Protein AF-A0A850KFG4-F1 (afdb_monomer)

Structure (mmCIF, N/CA/C/O backbone):
data_AF-A0A850KFG4-F1
#
_entry.id   AF-A0A850KFG4-F1
#
loop_
_atom_site.group_PDB
_atom_site.id
_atom_site.type_symbol
_atom_site.label_atom_id
_atom_site.label_alt_id
_atom_site.label_comp_id
_atom_site.label_asym_id
_atom_site.label_entity_id
_atom_site.label_seq_id
_atom_site.pdbx_PDB_ins_code
_atom_site.Cartn_x
_atom_site.Cartn_y
_atom_site.Cartn_z
_atom_site.occupancy
_atom_site.B_iso_or_equiv
_atom_site.auth_seq_id
_atom_site.auth_comp_id
_atom_site.auth_asym_id
_atom_site.auth_atom_id
_atom_site.pdbx_PDB_model_num
ATOM 1 N N . MET A 1 1 ? -53.589 -8.150 66.299 1.00 68.12 1 MET A N 1
ATOM 2 C CA . MET A 1 1 ? -52.251 -8.617 65.867 1.00 68.12 1 MET A CA 1
ATOM 3 C C . MET A 1 1 ? -51.236 -7.913 66.739 1.00 68.12 1 MET A C 1
ATOM 5 O O . MET A 1 1 ? -51.384 -6.707 66.916 1.00 68.12 1 MET A O 1
ATOM 9 N N . LYS A 1 2 ? -50.276 -8.667 67.276 1.00 78.44 2 LYS A N 1
ATOM 10 C CA . LYS A 1 2 ? -49.261 -8.158 68.192 1.00 78.44 2 LYS A CA 1
ATOM 11 C C . LYS A 1 2 ? -48.436 -7.025 67.571 1.00 78.44 2 LYS A C 1
ATOM 13 O O . LYS A 1 2 ? -48.171 -7.067 66.366 1.00 78.44 2 LYS A O 1
ATOM 18 N N . ILE A 1 3 ? -48.037 -6.027 68.359 1.00 76.56 3 ILE A N 1
ATOM 19 C CA . ILE A 1 3 ? -47.213 -4.889 67.915 1.00 76.56 3 ILE A CA 1
ATOM 20 C C . ILE A 1 3 ? -45.926 -5.390 67.245 1.00 76.56 3 ILE A C 1
ATOM 22 O O . ILE A 1 3 ? -45.590 -4.954 66.143 1.00 76.56 3 ILE A O 1
ATOM 26 N N . SER A 1 4 ? -45.262 -6.377 67.851 1.00 74.38 4 SER A N 1
ATOM 27 C CA . SER A 1 4 ? -44.040 -6.982 67.306 1.00 74.38 4 SER A CA 1
ATOM 28 C C . SER A 1 4 ? -44.263 -7.626 65.934 1.00 74.38 4 SER A C 1
ATOM 30 O O . SER A 1 4 ? -43.455 -7.442 65.026 1.00 74.38 4 SER A O 1
ATOM 32 N N . SER A 1 5 ? -45.392 -8.314 65.739 1.00 76.94 5 SER A N 1
ATOM 33 C CA . SER A 1 5 ? -45.747 -8.926 64.454 1.00 76.94 5 SER A CA 1
ATOM 34 C C . SER A 1 5 ? -46.023 -7.884 63.370 1.00 76.94 5 SER A C 1
ATOM 36 O O . SER A 1 5 ? -45.633 -8.094 62.224 1.00 76.94 5 SER A O 1
ATOM 38 N N . LYS A 1 6 ? -46.654 -6.752 63.716 1.00 79.31 6 LYS A N 1
ATOM 39 C CA . LYS A 1 6 ? -46.905 -5.645 62.775 1.00 79.31 6 LYS A CA 1
ATOM 40 C C . LYS A 1 6 ? -45.597 -5.000 62.301 1.00 79.31 6 LYS A C 1
ATOM 42 O O . LYS A 1 6 ? -45.435 -4.775 61.104 1.00 79.31 6 LYS A O 1
ATOM 47 N N . ILE A 1 7 ? -44.659 -4.748 63.219 1.00 79.62 7 ILE A N 1
ATOM 48 C CA . ILE A 1 7 ? -43.340 -4.176 62.898 1.00 79.62 7 ILE A CA 1
ATOM 49 C C . ILE A 1 7 ? -42.533 -5.150 62.032 1.00 79.62 7 ILE A C 1
ATOM 51 O O . ILE A 1 7 ? -41.999 -4.753 60.998 1.00 79.62 7 ILE A O 1
ATOM 55 N N . PHE A 1 8 ? -42.497 -6.432 62.410 1.00 80.31 8 PHE A N 1
ATOM 56 C CA . PHE A 1 8 ? -41.762 -7.456 61.670 1.00 80.31 8 PHE A CA 1
ATOM 57 C C . PHE A 1 8 ? -42.290 -7.638 60.240 1.00 80.31 8 PHE A C 1
ATOM 59 O O . PHE A 1 8 ? -41.502 -7.640 59.300 1.00 80.31 8 PHE A O 1
ATOM 66 N N . LEU A 1 9 ? -43.614 -7.730 60.052 1.00 79.62 9 LEU A N 1
ATOM 67 C CA . LEU A 1 9 ? -44.231 -7.834 58.721 1.00 79.62 9 LEU A CA 1
ATOM 68 C C . LEU A 1 9 ? -43.937 -6.611 57.843 1.00 79.62 9 LEU A C 1
ATOM 70 O O . LEU A 1 9 ? -43.683 -6.766 56.651 1.00 79.62 9 LEU A O 1
ATOM 74 N N . GLY A 1 10 ? -43.931 -5.413 58.430 1.00 78.38 10 GLY A N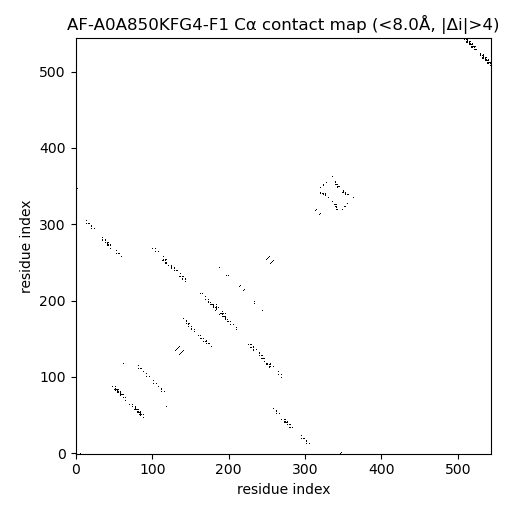 1
ATOM 75 C CA . GLY A 1 10 ? -43.550 -4.184 57.737 1.00 78.38 10 GLY A CA 1
ATOM 76 C C . GLY A 1 10 ? -42.118 -4.205 57.232 1.00 78.38 10 GLY A C 1
ATOM 77 O O . GLY A 1 10 ? -41.863 -3.984 56.048 1.00 78.38 10 GLY A O 1
ATOM 78 N N . PHE A 1 11 ? -41.185 -4.518 58.131 1.00 80.81 11 PHE A N 1
ATOM 79 C CA . PHE A 1 11 ? -39.765 -4.575 57.801 1.00 80.81 11 PHE A CA 1
ATOM 80 C C . PHE A 1 11 ? -39.472 -5.675 56.774 1.00 80.81 11 PHE A C 1
ATOM 82 O O . PHE A 1 11 ? -38.752 -5.441 55.806 1.00 80.81 11 PHE A O 1
ATOM 89 N N . LEU A 1 12 ? -40.096 -6.847 56.928 1.00 83.75 12 LEU A N 1
ATOM 90 C CA . LEU A 1 12 ? -39.984 -7.955 55.982 1.00 83.75 12 LEU A CA 1
ATOM 91 C C . LEU A 1 12 ? -40.505 -7.569 54.589 1.00 83.75 12 LEU A C 1
ATOM 93 O O . LEU A 1 12 ? -39.863 -7.889 53.590 1.00 83.75 12 LEU A O 1
ATOM 97 N N . GLY A 1 13 ? -41.631 -6.852 54.514 1.00 80.44 13 GLY A N 1
ATOM 98 C CA . GLY A 1 13 ? -42.192 -6.362 53.253 1.00 80.44 13 GLY A CA 1
ATOM 99 C C . GLY A 1 13 ? -41.263 -5.384 52.530 1.00 80.44 13 GLY A C 1
ATOM 100 O O . GLY A 1 13 ? -41.034 -5.529 51.331 1.00 80.44 13 GLY A O 1
ATOM 101 N N . VAL A 1 14 ? -40.670 -4.433 53.259 1.00 81.12 14 VAL A N 1
ATOM 102 C CA . VAL A 1 14 ? -39.695 -3.482 52.695 1.00 81.12 14 VAL A CA 1
ATOM 103 C C . VAL A 1 14 ? -38.437 -4.203 52.207 1.00 81.12 14 VAL A C 1
ATOM 105 O O . VAL A 1 14 ? -37.979 -3.944 51.097 1.00 81.12 14 VAL A O 1
ATOM 108 N N . VAL A 1 15 ? -37.900 -5.144 52.989 1.00 84.50 15 VAL A N 1
ATOM 109 C CA . VAL A 1 15 ? -36.711 -5.922 52.602 1.00 84.50 15 VAL A CA 1
ATOM 110 C C . VAL A 1 15 ? -36.980 -6.780 51.363 1.00 84.50 15 VAL A C 1
ATOM 112 O O . VAL A 1 15 ? -36.147 -6.808 50.461 1.00 84.50 15 VAL A O 1
ATOM 115 N N . LEU A 1 16 ? -38.144 -7.433 51.271 1.00 84.56 16 LEU A N 1
ATOM 116 C CA . LEU A 1 16 ? -38.538 -8.196 50.080 1.00 84.56 16 LEU A CA 1
ATOM 117 C C . LEU A 1 16 ? -38.631 -7.307 48.837 1.00 84.56 16 LEU A C 1
ATOM 119 O O . LEU A 1 16 ? -38.143 -7.681 47.773 1.00 84.56 16 LEU A O 1
ATOM 123 N N . LEU A 1 17 ? -39.215 -6.117 48.969 1.00 82.19 17 LEU A N 1
ATOM 124 C CA . LEU A 1 17 ? -39.320 -5.159 47.871 1.00 82.19 17 LEU A CA 1
ATOM 125 C C . LEU A 1 17 ? -37.946 -4.643 47.417 1.00 82.19 17 LEU A C 1
ATOM 127 O O . LEU A 1 17 ? -37.676 -4.588 46.217 1.00 82.19 17 LEU A O 1
ATOM 131 N N . LEU A 1 18 ? -37.053 -4.334 48.360 1.00 83.56 18 LEU A N 1
ATOM 132 C CA . LEU A 1 18 ? -35.669 -3.961 48.055 1.00 83.56 18 LEU A CA 1
ATOM 133 C C . LEU A 1 18 ? -34.904 -5.108 47.384 1.00 83.56 18 LEU A C 1
ATOM 135 O O . LEU A 1 18 ? -34.154 -4.868 46.439 1.00 83.56 18 LEU A O 1
ATOM 139 N N . ALA A 1 19 ? -35.127 -6.353 47.812 1.00 87.19 19 ALA A N 1
ATOM 140 C CA . ALA A 1 19 ? -34.531 -7.526 47.181 1.00 87.19 19 ALA A CA 1
ATOM 141 C C . ALA A 1 19 ? -34.992 -7.687 45.723 1.00 87.19 19 ALA A C 1
ATOM 143 O O . ALA A 1 19 ? -34.168 -7.966 44.855 1.00 87.19 19 ALA A O 1
ATOM 144 N N . VAL A 1 20 ? -36.274 -7.448 45.421 1.00 85.12 20 VAL A N 1
ATOM 145 C CA . VAL A 1 20 ? -36.791 -7.470 44.040 1.00 85.12 20 VAL A CA 1
ATOM 146 C C . VAL A 1 20 ? -36.112 -6.404 43.175 1.00 85.12 20 VAL A C 1
ATOM 148 O O . VAL A 1 20 ? -35.655 -6.716 42.075 1.00 85.12 20 VAL A O 1
ATOM 151 N N . VAL A 1 21 ? -35.984 -5.170 43.676 1.00 84.69 21 VAL A N 1
ATOM 152 C CA . VAL A 1 21 ? -35.277 -4.089 42.963 1.00 84.69 21 VAL A CA 1
ATOM 153 C C . VAL A 1 21 ? -33.816 -4.465 42.711 1.00 84.69 21 VAL A C 1
ATOM 155 O O . VAL A 1 21 ? -33.329 -4.303 41.592 1.00 84.69 21 VAL A O 1
ATOM 158 N N . ALA A 1 22 ? -33.130 -5.021 43.713 1.00 86.31 22 ALA A N 1
ATOM 159 C CA . ALA A 1 22 ? -31.741 -5.455 43.586 1.00 86.31 22 ALA A CA 1
ATOM 160 C C . ALA A 1 22 ? -31.571 -6.566 42.535 1.00 86.31 22 ALA A C 1
ATOM 162 O O . ALA A 1 22 ? -30.654 -6.503 41.717 1.00 86.31 22 ALA A O 1
ATOM 163 N N . VAL A 1 23 ? -32.472 -7.555 42.511 1.00 87.94 23 VAL A N 1
ATOM 164 C CA . VAL A 1 23 ? -32.455 -8.645 41.523 1.00 87.94 23 VAL A CA 1
ATOM 165 C C . VAL A 1 23 ? -32.657 -8.104 40.105 1.00 87.94 23 VAL A C 1
ATOM 167 O O . VAL A 1 23 ? -31.893 -8.452 39.206 1.00 87.94 23 VAL A O 1
ATOM 170 N N . ILE A 1 24 ? -33.632 -7.217 39.896 1.00 84.06 24 ILE A N 1
ATOM 171 C CA . ILE A 1 24 ? -33.887 -6.603 38.582 1.00 84.06 24 ILE A CA 1
ATOM 172 C C . ILE A 1 24 ? -32.696 -5.749 38.139 1.00 84.06 24 ILE A C 1
ATOM 174 O O . ILE A 1 24 ? -32.262 -5.850 36.990 1.00 84.06 24 ILE A O 1
ATOM 178 N N . GLY A 1 25 ? -32.125 -4.963 39.056 1.00 83.06 25 GLY A N 1
ATOM 179 C CA . GLY A 1 25 ? -30.906 -4.198 38.804 1.00 83.06 25 GLY A CA 1
ATOM 180 C C . GLY A 1 25 ? -29.743 -5.094 38.373 1.00 83.06 25 GLY A C 1
ATOM 181 O O . GLY A 1 25 ? -29.079 -4.802 37.381 1.00 83.06 25 GLY A O 1
ATOM 182 N N . ALA A 1 26 ? -29.545 -6.230 39.047 1.00 86.69 26 ALA A N 1
ATOM 183 C CA . ALA A 1 26 ? -28.503 -7.193 38.700 1.00 86.69 26 ALA A CA 1
ATOM 184 C C . ALA A 1 26 ? -28.710 -7.819 37.307 1.00 86.69 26 ALA A C 1
ATOM 186 O O . ALA A 1 26 ? -27.755 -7.921 36.534 1.00 86.69 26 ALA A O 1
ATOM 187 N N . PHE A 1 27 ? -29.941 -8.206 36.952 1.00 84.88 27 PHE A N 1
ATOM 188 C CA . PHE A 1 27 ? -30.248 -8.728 35.614 1.00 84.88 27 PHE A CA 1
ATOM 189 C C . PHE A 1 27 ? -30.038 -7.678 34.517 1.00 84.88 27 PHE A C 1
ATOM 191 O O . PHE A 1 27 ? -29.439 -7.997 33.488 1.00 84.88 27 PHE A O 1
ATOM 198 N N . SER A 1 28 ? -30.467 -6.435 34.754 1.00 82.50 28 SER A N 1
ATOM 199 C CA . SER A 1 28 ? -30.264 -5.306 33.837 1.00 82.50 28 SER A CA 1
ATOM 200 C C . SER A 1 28 ? -28.774 -5.045 33.582 1.00 82.50 28 SER A C 1
ATOM 202 O O . SER A 1 28 ? -28.327 -5.044 32.433 1.00 82.50 28 SER A O 1
ATOM 204 N N . LEU A 1 29 ? -27.970 -4.941 34.648 1.00 84.75 29 LEU A N 1
ATOM 205 C CA . LEU A 1 29 ? -26.521 -4.734 34.546 1.00 84.75 29 LEU A CA 1
ATOM 206 C C . LEU A 1 29 ? -25.816 -5.889 33.823 1.00 84.75 29 LEU A C 1
ATOM 208 O O . LEU A 1 29 ? -24.904 -5.660 33.030 1.00 84.75 29 LEU A O 1
ATOM 212 N N . ASN A 1 30 ? -26.247 -7.131 34.053 1.00 85.62 30 ASN A N 1
ATOM 213 C CA . ASN A 1 30 ? -25.684 -8.291 33.365 1.00 85.62 30 ASN A CA 1
ATOM 214 C C . ASN A 1 30 ? -26.029 -8.294 31.862 1.00 85.62 30 ASN A C 1
ATOM 216 O O . ASN A 1 30 ? -25.175 -8.608 31.032 1.00 85.62 30 ASN A O 1
ATOM 220 N N . GLY A 1 31 ? -27.258 -7.910 31.497 1.00 82.25 31 GLY A N 1
ATOM 221 C CA . GLY A 1 31 ? -27.675 -7.733 30.103 1.00 82.25 31 GLY A CA 1
ATOM 222 C C . GLY A 1 31 ? -26.851 -6.662 29.387 1.00 82.25 31 GLY A C 1
ATOM 223 O O . GLY A 1 31 ? -26.243 -6.943 28.352 1.00 82.25 31 GLY A O 1
ATOM 224 N N . ALA A 1 32 ? -26.730 -5.480 30.000 1.00 83.50 32 ALA A N 1
ATOM 225 C CA . ALA A 1 32 ? -25.893 -4.392 29.496 1.00 83.50 32 ALA A CA 1
ATOM 226 C C . ALA A 1 32 ? -24.421 -4.818 29.353 1.00 83.50 32 ALA A C 1
ATOM 228 O O . ALA A 1 32 ? -23.783 -4.531 28.341 1.00 83.50 32 ALA A O 1
ATOM 229 N N . GLY A 1 33 ? -23.892 -5.585 30.314 1.00 84.69 33 GLY A N 1
ATOM 230 C CA . GLY A 1 33 ? -22.531 -6.119 30.262 1.00 84.69 33 GLY A CA 1
ATOM 231 C C . GLY A 1 33 ? -22.283 -7.069 29.083 1.00 84.69 33 GLY A C 1
ATOM 232 O O . GLY A 1 33 ? -21.218 -7.017 28.465 1.00 84.69 33 GLY A O 1
ATOM 233 N N . LYS A 1 34 ? -23.257 -7.919 28.724 1.00 87.50 34 LYS A N 1
ATOM 234 C CA . LYS A 1 34 ? -23.162 -8.788 27.535 1.00 87.50 34 LYS A CA 1
ATOM 235 C C . LYS A 1 34 ? -23.211 -7.985 26.235 1.00 87.50 34 LYS A C 1
ATOM 237 O O . LYS A 1 34 ? -22.386 -8.234 25.355 1.00 87.50 34 LYS A O 1
ATOM 242 N N . GLY A 1 35 ? -24.133 -7.023 26.138 1.00 86.75 35 GLY A N 1
ATOM 243 C CA . GLY A 1 35 ? -24.234 -6.113 24.993 1.00 86.75 35 GLY A CA 1
ATOM 244 C C . GLY A 1 35 ? -22.931 -5.345 24.774 1.00 86.75 35 GLY A C 1
ATOM 245 O O . GLY A 1 35 ? -22.370 -5.371 23.682 1.00 86.75 35 GLY A O 1
ATOM 246 N N . PHE A 1 36 ? -22.363 -4.788 25.847 1.00 87.69 36 PHE A N 1
ATOM 247 C CA . PHE A 1 36 ? -21.100 -4.054 25.793 1.00 87.69 36 PHE A CA 1
ATOM 248 C C . PHE A 1 36 ? -19.919 -4.919 25.326 1.00 87.69 36 PHE A C 1
ATOM 250 O O . PHE A 1 36 ? -19.153 -4.491 24.467 1.00 87.69 36 PHE A O 1
ATOM 257 N N . LYS A 1 37 ? -19.784 -6.161 25.817 1.00 88.81 37 LYS A N 1
ATOM 258 C CA . LYS A 1 37 ? -18.723 -7.079 25.352 1.00 88.81 37 LYS A CA 1
ATOM 259 C C . LYS A 1 37 ? -18.828 -7.386 23.859 1.00 88.81 37 LYS A C 1
ATOM 261 O O . LYS A 1 37 ? -17.814 -7.432 23.164 1.00 88.81 37 LYS A O 1
ATOM 266 N N . ARG A 1 38 ? -20.047 -7.600 23.357 1.00 88.94 38 ARG A N 1
ATOM 267 C CA . ARG A 1 38 ? -20.273 -7.877 21.934 1.00 88.94 38 ARG A CA 1
ATOM 268 C C . ARG A 1 38 ? -20.026 -6.630 21.082 1.00 88.94 38 ARG A C 1
ATOM 270 O O . ARG A 1 38 ? -19.381 -6.738 20.046 1.00 88.94 38 ARG A O 1
ATOM 277 N N . TYR A 1 39 ? -20.418 -5.453 21.568 1.00 89.94 39 TYR A N 1
ATOM 278 C CA . TYR A 1 39 ? -20.113 -4.171 20.933 1.00 89.94 39 TYR A CA 1
ATOM 279 C C . TYR A 1 39 ? -18.601 -3.930 20.846 1.00 89.94 39 TYR A C 1
ATOM 281 O O . TYR A 1 39 ? -18.086 -3.597 19.784 1.00 89.94 39 TYR A O 1
ATOM 289 N N . GLN A 1 40 ? -17.869 -4.175 21.937 1.00 89.69 40 GLN A N 1
ATOM 290 C CA . GLN A 1 40 ? -16.410 -4.070 21.966 1.00 89.69 40 GLN A CA 1
ATOM 291 C C . GLN A 1 40 ? -15.752 -5.023 20.956 1.00 89.69 40 GLN A C 1
ATOM 293 O O . GLN A 1 40 ? -14.826 -4.624 20.257 1.00 89.69 40 GLN A O 1
ATOM 298 N N . SER A 1 41 ? -16.244 -6.262 20.840 1.00 90.69 41 SER A N 1
ATOM 299 C CA . SER A 1 41 ? -15.754 -7.218 19.838 1.00 90.69 41 SER A CA 1
ATOM 300 C C . SER A 1 41 ? -15.976 -6.724 18.404 1.00 90.69 41 SER A C 1
ATOM 302 O O . SER A 1 41 ? -15.063 -6.819 17.587 1.00 90.69 41 SER A O 1
ATOM 304 N N . LEU A 1 42 ? -17.144 -6.153 18.099 1.00 91.75 42 LEU A N 1
ATOM 305 C CA . LEU A 1 42 ? -17.433 -5.581 16.779 1.00 91.75 42 LEU A CA 1
ATOM 306 C C . LEU A 1 42 ? -16.565 -4.353 16.482 1.00 91.75 42 LEU A C 1
ATOM 308 O O . LEU A 1 42 ? -16.038 -4.236 15.382 1.00 91.75 42 LEU A O 1
ATOM 312 N N . ALA A 1 43 ? -16.326 -3.492 17.473 1.00 91.06 43 ALA A N 1
ATOM 313 C CA . ALA A 1 43 ? -15.426 -2.350 17.324 1.00 91.06 43 ALA A CA 1
ATOM 314 C C . ALA A 1 43 ? -13.985 -2.787 17.000 1.00 91.06 43 ALA A C 1
ATOM 316 O O . ALA A 1 43 ? -13.340 -2.187 16.141 1.00 91.06 43 ALA A O 1
ATOM 317 N N . VAL A 1 44 ? -13.492 -3.863 17.629 1.00 91.25 44 VAL A N 1
ATOM 318 C CA . VAL A 1 44 ? -12.187 -4.461 17.291 1.00 91.25 44 VAL A CA 1
ATOM 319 C C . VAL A 1 44 ? -12.164 -4.953 15.841 1.00 91.25 44 VAL A C 1
ATOM 321 O O . VAL A 1 44 ? -11.188 -4.697 15.142 1.00 91.25 44 VAL A O 1
ATOM 324 N N . GLN A 1 45 ? -13.236 -5.598 15.364 1.00 92.94 45 GLN A N 1
ATOM 325 C CA . GLN A 1 45 ? -13.338 -6.052 13.969 1.00 92.94 45 GLN A CA 1
ATOM 326 C C . GLN A 1 45 ? -13.308 -4.874 12.982 1.00 92.94 45 GLN A C 1
ATOM 328 O O . GLN A 1 45 ? -12.553 -4.903 12.013 1.00 92.94 45 GLN A O 1
ATOM 333 N N . THR A 1 46 ? -14.078 -3.814 13.247 1.00 93.62 46 THR A N 1
ATOM 334 C CA . THR A 1 46 ? -14.125 -2.600 12.414 1.00 93.62 46 THR A CA 1
ATOM 335 C C . THR A 1 46 ? -12.774 -1.876 12.378 1.00 93.62 46 THR A C 1
ATOM 337 O O . THR A 1 46 ? -12.336 -1.428 11.315 1.00 93.62 46 THR A O 1
ATOM 340 N N . ASN A 1 47 ? -12.086 -1.786 13.520 1.00 93.00 47 ASN A N 1
ATOM 341 C CA . ASN A 1 47 ? -10.758 -1.178 13.604 1.00 93.00 47 ASN A CA 1
ATOM 342 C C . ASN A 1 47 ? -9.702 -2.007 12.867 1.00 93.00 47 ASN A C 1
ATOM 344 O O . ASN A 1 47 ? -8.921 -1.432 12.116 1.00 93.00 47 ASN A O 1
ATOM 348 N N . ALA A 1 48 ? -9.713 -3.335 13.020 1.00 94.38 48 ALA A N 1
ATOM 349 C CA . ALA A 1 48 ? -8.810 -4.224 12.289 1.00 94.38 48 ALA A CA 1
ATOM 350 C C . ALA A 1 48 ? -9.022 -4.114 10.772 1.00 94.38 48 ALA A C 1
ATOM 352 O O . ALA A 1 48 ? -8.068 -3.933 10.028 1.00 94.38 48 ALA A O 1
ATOM 353 N N . ALA A 1 49 ? -10.276 -4.117 10.305 1.00 95.62 49 ALA A N 1
ATOM 354 C CA . ALA A 1 49 ? -10.568 -3.904 8.889 1.00 95.62 49 ALA A CA 1
ATOM 355 C C . ALA A 1 49 ? -10.061 -2.534 8.391 1.00 95.62 49 ALA A C 1
ATOM 357 O O . ALA A 1 49 ? -9.563 -2.420 7.275 1.00 95.62 49 ALA A O 1
ATOM 358 N N . SER A 1 50 ? -10.144 -1.493 9.223 1.00 95.69 50 SER A N 1
ATOM 359 C CA . SER A 1 50 ? -9.654 -0.155 8.864 1.00 95.69 50 SER A CA 1
ATOM 360 C C . SER A 1 50 ? -8.121 -0.085 8.811 1.00 95.69 50 SER A C 1
ATOM 362 O O . SER A 1 50 ? -7.580 0.533 7.896 1.00 95.69 50 SER A O 1
ATOM 364 N N . GLY A 1 51 ? -7.423 -0.751 9.738 1.00 96.56 51 GLY A N 1
ATOM 365 C CA . GLY A 1 51 ? -5.962 -0.897 9.717 1.00 96.56 51 GLY A CA 1
ATOM 366 C C . GLY A 1 51 ? -5.482 -1.663 8.484 1.00 96.56 51 GLY A C 1
ATOM 367 O O . GLY A 1 51 ? -4.634 -1.170 7.738 1.00 96.56 51 GLY A O 1
ATOM 368 N N . MET A 1 52 ? -6.130 -2.791 8.178 1.00 97.94 52 MET A N 1
ATOM 369 C CA . MET A 1 52 ? -5.877 -3.580 6.973 1.00 97.94 52 MET A CA 1
ATOM 370 C C . MET A 1 52 ? -6.057 -2.740 5.705 1.00 97.94 52 MET A C 1
ATOM 372 O O . MET A 1 52 ? -5.216 -2.797 4.809 1.00 97.94 52 MET A O 1
ATOM 376 N N . GLN A 1 53 ? -7.122 -1.933 5.631 1.00 97.50 53 GLN A N 1
ATOM 377 C CA . GLN A 1 53 ? -7.369 -1.038 4.500 1.00 97.50 53 GLN A CA 1
ATOM 378 C C . GLN A 1 53 ? -6.266 0.017 4.359 1.00 97.50 53 GLN A C 1
ATOM 380 O O . GLN A 1 53 ? -5.743 0.199 3.263 1.00 97.50 53 GLN A O 1
ATOM 385 N N . ALA A 1 54 ? -5.889 0.692 5.449 1.00 97.69 54 ALA A N 1
ATOM 386 C CA . ALA A 1 54 ? -4.853 1.724 5.432 1.00 97.69 54 ALA A CA 1
ATOM 387 C C . ALA A 1 54 ? -3.487 1.159 5.012 1.00 97.69 54 ALA A C 1
ATOM 389 O O . ALA A 1 54 ? -2.813 1.731 4.153 1.00 97.69 54 ALA A O 1
ATOM 390 N N . ASN A 1 55 ? -3.109 0.007 5.568 1.00 98.25 55 ASN A N 1
ATOM 391 C CA . ASN A 1 55 ? -1.884 -0.696 5.211 1.00 98.25 55 ASN A CA 1
ATOM 392 C C . ASN A 1 55 ? -1.903 -1.146 3.741 1.00 98.25 55 ASN A C 1
ATOM 394 O O . ASN A 1 55 ? -0.931 -0.917 3.024 1.00 98.25 55 ASN A O 1
ATOM 398 N N . MET A 1 56 ? -3.014 -1.707 3.255 1.00 97.75 56 MET A N 1
ATOM 399 C CA . MET A 1 56 ? -3.122 -2.150 1.862 1.00 97.75 56 MET A CA 1
ATOM 400 C C . MET A 1 56 ? -3.073 -0.982 0.865 1.00 97.75 56 MET A C 1
ATOM 402 O O . MET A 1 56 ? -2.358 -1.066 -0.128 1.00 97.75 56 MET A O 1
ATOM 406 N N . VAL A 1 57 ? -3.777 0.123 1.133 1.00 97.81 57 VAL A N 1
ATOM 407 C CA . VAL A 1 57 ? -3.725 1.325 0.279 1.00 97.81 57 VAL A CA 1
ATOM 408 C C . VAL A 1 57 ? -2.317 1.914 0.264 1.00 97.81 57 VAL A C 1
ATOM 410 O O . VAL A 1 57 ? -1.796 2.229 -0.801 1.00 97.81 57 VAL A O 1
ATOM 413 N N . THR A 1 58 ? -1.670 2.014 1.427 1.00 97.50 58 THR A N 1
ATOM 414 C CA . THR A 1 58 ? -0.285 2.501 1.510 1.00 97.50 58 THR A CA 1
ATOM 415 C C . THR A 1 58 ? 0.653 1.589 0.723 1.00 97.50 58 THR A C 1
ATOM 417 O O . THR A 1 58 ? 1.463 2.076 -0.055 1.00 97.50 58 THR A O 1
ATOM 420 N N . SER A 1 59 ? 0.508 0.266 0.862 1.00 98.25 59 SER A N 1
ATOM 421 C CA . SER A 1 59 ? 1.268 -0.705 0.072 1.00 98.25 59 SER A CA 1
ATOM 422 C C . SER A 1 59 ? 1.096 -0.459 -1.428 1.00 98.25 59 SER A C 1
ATOM 424 O O . SER A 1 59 ? 2.092 -0.339 -2.129 1.00 98.25 59 SER A O 1
ATOM 426 N N . GLN A 1 60 ? -0.139 -0.291 -1.912 1.00 97.12 60 GLN A N 1
ATOM 427 C CA . GLN A 1 60 ? -0.416 -0.009 -3.325 1.00 97.12 60 GLN A CA 1
ATOM 428 C C . GLN A 1 60 ? 0.241 1.279 -3.822 1.00 97.12 60 GLN A C 1
ATOM 430 O O . GLN A 1 60 ? 0.780 1.281 -4.921 1.00 97.12 60 GLN A O 1
ATOM 435 N N . VAL A 1 61 ? 0.257 2.344 -3.017 1.00 97.19 61 VAL A N 1
ATOM 436 C CA . VAL A 1 61 ? 0.951 3.591 -3.381 1.00 97.19 61 VAL A CA 1
ATOM 437 C C . VAL A 1 61 ? 2.443 3.347 -3.607 1.00 97.19 61 VAL A C 1
ATOM 439 O O . VAL A 1 61 ? 2.978 3.790 -4.616 1.00 97.19 61 VAL A O 1
ATOM 442 N N . TYR A 1 62 ? 3.104 2.607 -2.715 1.00 97.94 62 TYR A N 1
ATOM 443 C CA . TYR A 1 62 ? 4.532 2.304 -2.854 1.00 97.94 62 TYR A CA 1
ATOM 444 C C . TYR A 1 62 ? 4.827 1.269 -3.952 1.00 97.94 62 TYR A C 1
ATOM 446 O O . TYR A 1 62 ? 5.885 1.328 -4.575 1.00 97.94 62 TYR A O 1
ATOM 454 N N . VAL A 1 63 ? 3.896 0.348 -4.232 1.00 97.81 63 VAL A N 1
ATOM 455 C CA . VAL A 1 63 ? 3.970 -0.525 -5.415 1.00 97.81 63 VAL A CA 1
ATOM 456 C C . VAL A 1 63 ? 3.969 0.326 -6.684 1.00 97.81 63 VAL A C 1
ATOM 458 O O . VAL A 1 63 ? 4.861 0.169 -7.511 1.00 97.81 63 VAL A O 1
ATOM 461 N N . GLU A 1 64 ? 3.013 1.245 -6.825 1.00 96.12 64 GLU A N 1
ATOM 462 C CA . GLU A 1 64 ? 2.929 2.144 -7.984 1.00 96.12 64 GLU A CA 1
ATOM 463 C C . GLU A 1 64 ? 4.148 3.070 -8.081 1.00 96.12 64 GLU A C 1
ATOM 465 O O . GLU A 1 64 ? 4.705 3.245 -9.162 1.00 96.12 64 GLU A O 1
ATOM 470 N N . GLU A 1 65 ? 4.627 3.614 -6.958 1.00 95.81 65 GLU A N 1
ATOM 471 C CA . GLU A 1 65 ? 5.851 4.417 -6.931 1.00 95.81 65 GLU A CA 1
ATOM 472 C C . GLU A 1 65 ? 7.046 3.625 -7.473 1.00 95.81 65 GLU A C 1
ATOM 474 O O . GLU A 1 65 ? 7.770 4.132 -8.330 1.00 95.81 65 GLU A O 1
ATOM 479 N N . PHE A 1 66 ? 7.235 2.377 -7.032 1.00 97.38 66 PHE A N 1
ATOM 480 C CA . PHE A 1 66 ? 8.293 1.512 -7.551 1.00 97.38 66 PHE A CA 1
ATOM 481 C C . PHE A 1 66 ? 8.114 1.225 -9.048 1.00 97.38 66 PHE A C 1
ATOM 483 O O . PHE A 1 66 ? 9.076 1.332 -9.804 1.00 97.38 66 PHE A O 1
ATOM 490 N N . LEU A 1 67 ? 6.897 0.896 -9.492 1.00 93.62 67 LEU A N 1
ATOM 491 C CA . LEU A 1 67 ? 6.624 0.584 -10.898 1.00 93.62 67 LEU A CA 1
ATOM 492 C C . LEU A 1 67 ? 6.874 1.775 -11.831 1.00 93.62 67 LEU A C 1
ATOM 494 O O . LEU A 1 67 ? 7.316 1.579 -12.960 1.00 93.62 67 LEU A O 1
ATOM 498 N N . VAL A 1 68 ? 6.612 2.999 -11.368 1.00 91.31 68 VAL A N 1
ATOM 499 C CA . VAL A 1 68 ? 6.781 4.220 -12.168 1.00 91.31 68 VAL A CA 1
ATOM 500 C C . VAL A 1 68 ? 8.206 4.770 -12.093 1.00 91.31 68 VAL A C 1
ATOM 502 O O . VAL A 1 68 ? 8.745 5.216 -13.103 1.00 91.31 68 VAL A O 1
ATOM 505 N N . SER A 1 69 ? 8.816 4.786 -10.906 1.00 90.44 69 SER A N 1
ATOM 506 C CA . SER A 1 69 ? 10.104 5.459 -10.672 1.00 90.44 69 SER A CA 1
ATOM 507 C C . SER A 1 69 ? 11.310 4.520 -10.620 1.00 90.44 69 SER A C 1
ATOM 509 O O . SER A 1 69 ? 12.443 4.986 -10.725 1.00 90.44 69 SER A O 1
ATOM 511 N N . GLY A 1 70 ? 11.092 3.217 -10.421 1.00 89.00 70 GLY A N 1
ATOM 512 C CA . GLY A 1 70 ? 12.151 2.254 -10.122 1.00 89.00 70 GLY A CA 1
ATOM 513 C C . GLY A 1 70 ? 12.786 2.436 -8.736 1.00 89.00 70 GLY A C 1
ATOM 514 O O . GLY A 1 70 ? 13.851 1.875 -8.489 1.00 89.00 70 GLY A O 1
ATOM 515 N N . ASN A 1 71 ? 12.184 3.225 -7.831 1.00 92.06 71 ASN A N 1
ATOM 516 C CA . ASN A 1 71 ? 12.733 3.473 -6.497 1.00 92.06 71 ASN A CA 1
ATOM 517 C C . ASN A 1 71 ? 12.754 2.194 -5.644 1.00 92.06 71 ASN A C 1
ATOM 519 O O . ASN A 1 71 ? 11.723 1.752 -5.136 1.00 92.06 71 ASN A O 1
ATOM 523 N N . GLU A 1 72 ? 13.941 1.617 -5.453 1.00 93.19 72 GLU A N 1
ATOM 524 C CA . GLU A 1 72 ? 14.115 0.370 -4.701 1.00 93.19 72 GLU A CA 1
ATOM 525 C C . GLU A 1 72 ? 13.678 0.490 -3.229 1.00 93.19 72 GLU A C 1
ATOM 527 O O . GLU A 1 72 ? 13.197 -0.485 -2.657 1.00 93.19 72 GLU A O 1
ATOM 532 N N . GLU A 1 73 ? 13.765 1.681 -2.620 1.00 92.69 73 GLU A N 1
ATOM 533 C CA . GLU A 1 73 ? 13.346 1.908 -1.225 1.00 92.69 73 GLU A CA 1
ATOM 534 C C . GLU A 1 73 ? 11.828 1.710 -1.034 1.00 92.69 73 GLU A C 1
ATOM 536 O O . GLU A 1 73 ? 11.359 1.277 0.026 1.00 92.69 73 GLU A O 1
ATOM 541 N N . SER A 1 74 ? 11.043 1.954 -2.088 1.00 96.06 74 SER A N 1
ATOM 542 C CA . SER A 1 74 ? 9.595 1.746 -2.082 1.00 96.06 74 SER A CA 1
ATOM 543 C C . SER A 1 74 ? 9.222 0.260 -1.996 1.00 96.06 74 SER A C 1
ATOM 545 O O . SER A 1 74 ? 8.150 -0.059 -1.478 1.00 96.06 74 SER A O 1
ATOM 547 N N . ILE A 1 75 ? 10.100 -0.665 -2.417 1.00 97.81 75 ILE A N 1
ATOM 548 C CA . ILE A 1 75 ? 9.849 -2.117 -2.357 1.00 97.81 75 ILE A CA 1
ATOM 549 C C . ILE A 1 75 ? 9.660 -2.565 -0.905 1.00 97.81 75 ILE A C 1
ATOM 551 O O . ILE A 1 75 ? 8.648 -3.187 -0.573 1.00 97.81 75 ILE A O 1
ATOM 555 N N . ASP A 1 76 ? 10.611 -2.226 -0.032 1.00 96.69 76 ASP A N 1
ATOM 556 C CA . ASP A 1 76 ? 10.594 -2.645 1.372 1.00 96.69 76 ASP A CA 1
ATOM 557 C C . ASP A 1 76 ? 9.365 -2.089 2.096 1.00 96.69 76 ASP A C 1
ATOM 559 O O . ASP A 1 76 ? 8.694 -2.806 2.844 1.00 96.69 76 ASP A O 1
ATOM 563 N N . THR A 1 77 ? 9.014 -0.831 1.817 1.00 97.31 77 THR A N 1
ATOM 564 C CA . THR A 1 77 ? 7.837 -0.190 2.412 1.00 97.31 77 THR A CA 1
ATOM 565 C C . THR A 1 77 ? 6.539 -0.828 1.920 1.00 97.31 77 THR A C 1
ATOM 567 O O . THR A 1 77 ? 5.664 -1.144 2.732 1.00 97.31 77 THR A O 1
ATOM 570 N N . ALA A 1 78 ? 6.406 -1.073 0.612 1.00 98.06 78 ALA A N 1
ATOM 571 C CA . ALA A 1 78 ? 5.243 -1.748 0.044 1.00 98.06 78 ALA A CA 1
ATOM 572 C C . ALA A 1 78 ? 5.041 -3.139 0.659 1.00 98.06 78 ALA A C 1
ATOM 574 O O . ALA A 1 78 ? 3.922 -3.480 1.065 1.00 98.06 78 ALA A O 1
ATOM 575 N N . LEU A 1 79 ? 6.123 -3.914 0.779 1.00 98.44 79 LEU A N 1
ATOM 576 C CA . LEU A 1 79 ? 6.104 -5.254 1.356 1.00 98.44 79 LEU A CA 1
ATOM 577 C C . LEU A 1 79 ? 5.747 -5.230 2.838 1.00 98.44 79 LEU A C 1
ATOM 579 O O . LEU A 1 79 ? 4.790 -5.903 3.224 1.00 98.44 79 LEU A O 1
ATOM 583 N N . ALA A 1 80 ? 6.425 -4.408 3.642 1.00 98.31 80 ALA A N 1
ATOM 584 C CA . ALA A 1 80 ? 6.152 -4.287 5.071 1.00 98.31 80 ALA A CA 1
ATOM 585 C C . ALA A 1 80 ? 4.676 -3.957 5.340 1.00 98.31 80 ALA A C 1
ATOM 587 O O . ALA A 1 80 ? 4.025 -4.616 6.147 1.00 98.31 80 ALA A O 1
ATOM 588 N N . ARG A 1 81 ? 4.104 -3.003 4.593 1.00 98.44 81 ARG A N 1
ATOM 589 C CA . ARG A 1 81 ? 2.690 -2.625 4.735 1.00 98.44 81 ARG A CA 1
ATOM 590 C C . ARG A 1 81 ? 1.735 -3.752 4.352 1.00 98.44 81 ARG A C 1
ATOM 592 O O . ARG A 1 81 ? 0.769 -4.005 5.067 1.00 98.44 81 ARG A O 1
ATOM 599 N N . SER A 1 82 ? 1.995 -4.462 3.258 1.00 98.31 82 SER A N 1
ATOM 600 C CA . SER A 1 82 ? 1.167 -5.617 2.884 1.00 98.31 82 SER A CA 1
ATOM 601 C C . SER A 1 82 ? 1.276 -6.783 3.880 1.00 98.31 82 SER A C 1
ATOM 603 O O . SER A 1 82 ? 0.280 -7.459 4.144 1.00 98.31 82 SER A O 1
ATOM 605 N N . GLU A 1 83 ? 2.450 -6.992 4.484 1.00 98.56 83 GLU A N 1
ATOM 606 C CA . GLU A 1 83 ? 2.671 -7.996 5.529 1.00 98.56 83 GLU A CA 1
ATOM 607 C C . GLU A 1 83 ? 1.977 -7.609 6.849 1.00 98.56 83 GLU A C 1
ATOM 609 O O . GLU A 1 83 ? 1.369 -8.470 7.491 1.00 98.56 83 GLU A O 1
ATOM 614 N N . ASP A 1 84 ? 1.959 -6.324 7.214 1.00 98.56 84 ASP A N 1
ATOM 615 C CA . ASP A 1 84 ? 1.182 -5.813 8.351 1.00 98.56 84 ASP A CA 1
ATOM 616 C C . ASP A 1 84 ? -0.328 -6.018 8.142 1.00 98.56 84 ASP A C 1
ATOM 618 O O . ASP A 1 84 ? -1.012 -6.532 9.032 1.00 98.56 84 ASP A O 1
ATOM 622 N N . ALA A 1 85 ? -0.849 -5.716 6.944 1.00 98.44 85 ALA A N 1
ATOM 623 C CA . ALA A 1 85 ? -2.246 -5.998 6.596 1.00 98.44 85 ALA A CA 1
ATOM 624 C C . ALA A 1 85 ? -2.571 -7.499 6.696 1.00 98.44 85 ALA A C 1
ATOM 626 O O . ALA A 1 85 ? -3.630 -7.883 7.199 1.00 98.44 85 ALA A O 1
ATOM 627 N N . LEU A 1 86 ? -1.654 -8.364 6.253 1.00 98.56 86 LEU A N 1
ATOM 628 C CA . LEU A 1 86 ? -1.794 -9.814 6.372 1.00 98.56 86 LEU A CA 1
ATOM 629 C C . LEU A 1 86 ? -1.833 -10.267 7.836 1.00 98.56 86 LEU A C 1
ATOM 631 O O . LEU A 1 86 ? -2.710 -11.046 8.214 1.00 98.56 86 LEU A O 1
ATOM 635 N N . LYS A 1 87 ? -0.926 -9.761 8.671 1.00 98.06 87 LYS A N 1
ATOM 636 C CA . LYS A 1 87 ? -0.872 -10.085 10.100 1.00 98.06 87 LYS A CA 1
ATOM 637 C C . LYS A 1 87 ? -2.139 -9.643 10.832 1.00 98.06 87 LYS A C 1
ATOM 639 O O . LYS A 1 87 ? -2.652 -10.379 11.678 1.00 98.06 87 LYS A O 1
ATOM 644 N N . GLU A 1 88 ? -2.665 -8.465 10.506 1.00 97.56 88 GLU A N 1
ATOM 645 C CA . GLU A 1 88 ? -3.942 -7.991 11.042 1.00 97.56 88 GLU A CA 1
ATOM 646 C C . GLU A 1 88 ? -5.107 -8.891 10.613 1.00 97.56 88 GLU A C 1
ATOM 648 O O . GLU A 1 88 ? -5.924 -9.262 11.458 1.00 97.56 88 GLU A O 1
ATOM 653 N N . ALA A 1 89 ? -5.149 -9.321 9.349 1.00 97.62 89 ALA A N 1
ATOM 654 C CA . ALA A 1 89 ? -6.173 -10.243 8.859 1.00 97.62 89 ALA A CA 1
ATOM 655 C C . ALA A 1 89 ? -6.106 -11.617 9.555 1.00 97.62 89 ALA A C 1
ATOM 657 O O . ALA A 1 89 ? -7.139 -12.177 9.929 1.00 97.62 89 ALA A O 1
ATOM 658 N N . GLU A 1 90 ? -4.903 -12.152 9.783 1.00 97.25 90 GLU A N 1
ATOM 659 C CA . GLU A 1 90 ? -4.695 -13.408 10.516 1.00 97.25 90 GLU A CA 1
ATOM 660 C C . GLU A 1 90 ? -5.106 -13.289 11.993 1.00 97.25 90 GLU A C 1
ATOM 662 O O . GLU A 1 90 ? -5.763 -14.186 12.527 1.00 97.25 90 GLU A O 1
ATOM 667 N N . SER A 1 91 ? -4.793 -12.162 12.640 1.00 95.69 91 SER A N 1
ATOM 668 C CA . SER A 1 91 ? -5.245 -11.855 14.004 1.00 95.69 91 SER A CA 1
ATOM 669 C C . SER A 1 91 ? -6.773 -11.753 14.085 1.00 95.69 91 SER A C 1
ATOM 671 O O . SER A 1 91 ? -7.401 -12.354 14.962 1.00 95.69 91 SER A O 1
ATOM 673 N N . LEU A 1 92 ? -7.388 -11.056 13.123 1.00 94.75 92 LEU A N 1
ATOM 674 C CA . LEU A 1 92 ? -8.837 -10.904 13.019 1.00 94.75 92 LEU A CA 1
ATOM 675 C C . LEU A 1 92 ? -9.531 -12.263 12.873 1.00 94.75 92 LEU A C 1
ATOM 677 O O . LEU A 1 92 ? -10.522 -12.527 13.554 1.00 94.75 92 LEU A O 1
ATOM 681 N N . LEU A 1 93 ? -8.983 -13.164 12.054 1.00 94.69 93 LEU A N 1
ATOM 682 C CA . LEU A 1 93 ? -9.530 -14.508 11.868 1.00 94.69 93 LEU A CA 1
ATOM 683 C C . LEU A 1 93 ? -9.653 -15.289 13.189 1.00 94.69 93 LEU A C 1
ATOM 685 O O . LEU A 1 93 ? -10.601 -16.056 13.350 1.00 94.69 93 LEU A O 1
ATOM 689 N N . GLY A 1 94 ? -8.739 -15.073 14.140 1.00 89.75 94 GLY A N 1
ATOM 690 C CA . GLY A 1 94 ? -8.749 -15.728 15.452 1.00 89.75 94 GLY A CA 1
ATOM 691 C C . GLY A 1 94 ? -9.863 -15.266 16.399 1.00 89.75 94 GLY A C 1
ATOM 692 O O . GLY A 1 94 ? -10.156 -15.962 17.371 1.00 89.75 94 GLY A O 1
ATOM 693 N N . VAL A 1 95 ? -10.495 -14.119 16.129 1.00 88.06 95 VAL A N 1
ATOM 694 C CA . VAL A 1 95 ? -11.551 -13.535 16.980 1.00 88.06 95 VAL A CA 1
ATOM 695 C C . VAL A 1 95 ? -12.932 -13.512 16.317 1.00 88.06 95 VAL A C 1
ATOM 697 O O . VAL A 1 95 ? -13.925 -13.176 16.967 1.00 88.06 95 VAL A O 1
ATOM 700 N N . LEU A 1 96 ? -13.020 -13.875 15.035 1.00 90.94 96 LEU A N 1
ATOM 701 C CA . LEU A 1 96 ? -14.281 -13.966 14.304 1.00 90.94 96 LEU A CA 1
ATOM 702 C C . LEU A 1 96 ? -15.060 -15.232 14.683 1.00 90.94 96 LEU A C 1
ATOM 704 O O . LEU A 1 96 ? -14.504 -16.318 14.817 1.00 90.94 96 LEU A O 1
ATOM 708 N N . SER A 1 97 ? -16.380 -15.094 14.807 1.00 85.75 97 SER A N 1
ATOM 709 C CA . SER A 1 97 ? -17.301 -16.205 15.103 1.00 85.75 97 SER A CA 1
ATOM 710 C C . SER A 1 97 ? -18.311 -16.483 13.987 1.00 85.75 97 SER A C 1
ATOM 712 O O . SER A 1 97 ? -18.893 -17.564 13.940 1.00 85.75 97 SER A O 1
ATOM 714 N N . GLU A 1 98 ? -18.512 -15.538 13.069 1.00 87.88 98 GLU A N 1
ATOM 715 C CA . GLU A 1 98 ? -19.508 -15.643 12.004 1.00 87.88 98 GLU A CA 1
ATOM 716 C C . GLU A 1 98 ? -18.919 -16.283 10.742 1.00 87.88 98 GLU A C 1
ATOM 718 O O . GLU A 1 98 ? -17.880 -15.849 10.241 1.00 87.88 98 GLU A O 1
ATOM 723 N N . ALA A 1 99 ? -19.595 -17.307 10.210 1.00 90.31 99 ALA A N 1
ATOM 724 C CA . ALA A 1 99 ? -19.090 -18.121 9.103 1.00 90.31 99 ALA A CA 1
ATOM 725 C C . ALA A 1 99 ? -18.813 -17.312 7.824 1.00 90.31 99 ALA A C 1
ATOM 727 O O . ALA A 1 99 ? -17.824 -17.574 7.139 1.00 90.31 99 ALA A O 1
ATOM 728 N N . GLU A 1 100 ? -19.656 -16.321 7.520 1.00 90.00 100 GLU A N 1
ATOM 729 C CA . GLU A 1 100 ? -19.487 -15.447 6.357 1.00 90.00 100 GLU A CA 1
ATOM 730 C C . GLU A 1 100 ? -18.216 -14.595 6.478 1.00 90.00 100 GLU A C 1
ATOM 732 O O . GLU A 1 100 ? -17.348 -14.674 5.608 1.00 90.00 100 GLU A O 1
ATOM 737 N N . LYS A 1 101 ? -18.037 -13.876 7.596 1.00 91.75 101 LYS A N 1
ATOM 738 C CA . LYS A 1 101 ? -16.817 -13.092 7.857 1.00 91.75 101 LYS A CA 1
ATOM 739 C C . LYS A 1 101 ? -15.567 -13.967 7.873 1.00 91.75 101 LYS A C 1
ATOM 741 O O . LYS A 1 101 ? -14.573 -13.604 7.260 1.00 91.75 101 LYS A O 1
ATOM 746 N N . ILE A 1 102 ? -15.622 -15.147 8.497 1.00 95.62 102 ILE A N 1
ATOM 747 C CA . ILE A 1 102 ? -14.505 -16.108 8.504 1.00 95.62 102 ILE A CA 1
ATOM 748 C C . ILE A 1 102 ? -14.100 -16.490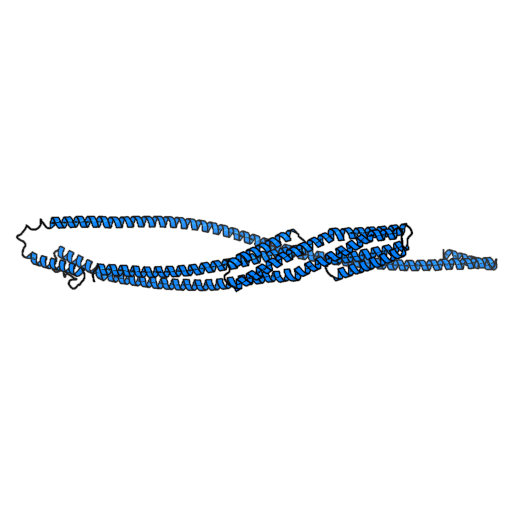 7.077 1.00 95.62 102 ILE A C 1
ATOM 750 O O . ILE A 1 102 ? -12.906 -16.566 6.781 1.00 95.62 102 ILE A O 1
ATOM 754 N N . LYS A 1 103 ? -15.072 -16.747 6.194 1.00 95.81 103 LYS A N 1
ATOM 755 C CA . LYS A 1 103 ? -14.799 -17.078 4.793 1.00 95.81 103 LYS A CA 1
ATOM 756 C C . LYS A 1 103 ? -14.140 -15.900 4.074 1.00 95.81 103 LYS A C 1
ATOM 758 O O . LYS A 1 103 ? -13.074 -16.091 3.499 1.00 95.81 103 LYS A O 1
ATOM 763 N N . ILE A 1 104 ? -14.726 -14.703 4.164 1.00 96.06 104 ILE A N 1
ATOM 764 C CA . ILE A 1 104 ? -14.189 -13.501 3.508 1.00 96.06 104 ILE A CA 1
ATOM 765 C C . ILE A 1 104 ? -12.764 -13.228 3.997 1.00 96.06 104 ILE A C 1
ATOM 767 O O . ILE A 1 104 ? -11.862 -13.103 3.181 1.00 96.06 104 ILE A O 1
ATOM 771 N N . THR A 1 105 ? -12.516 -13.244 5.311 1.00 97.31 105 THR A N 1
ATOM 772 C CA . THR A 1 105 ? -11.176 -13.019 5.874 1.00 97.31 105 THR A CA 1
ATOM 773 C C . THR A 1 105 ? -10.163 -14.074 5.422 1.00 97.31 105 THR A C 1
ATOM 775 O O . THR A 1 105 ? -9.023 -13.725 5.124 1.00 97.31 105 THR A O 1
ATOM 778 N N . LYS A 1 106 ? -10.548 -15.354 5.310 1.00 98.00 106 LYS A N 1
ATOM 779 C CA . LYS A 1 106 ? -9.667 -16.395 4.746 1.00 98.00 106 LYS A CA 1
ATOM 780 C C . LYS A 1 106 ? -9.323 -16.121 3.286 1.00 98.00 106 LYS A C 1
ATOM 782 O O . LYS A 1 106 ? -8.154 -16.224 2.918 1.00 98.00 106 LYS A O 1
ATOM 787 N N . ASP A 1 107 ? -10.315 -15.749 2.483 1.00 97.44 107 ASP A N 1
ATOM 788 C CA . ASP A 1 107 ? -10.106 -15.399 1.080 1.00 97.44 107 ASP A CA 1
ATOM 789 C C . ASP A 1 107 ? -9.196 -14.160 0.969 1.00 97.44 107 ASP A C 1
ATOM 791 O O . ASP A 1 107 ? -8.261 -14.157 0.169 1.00 97.44 107 ASP A O 1
ATOM 795 N N . THR A 1 108 ? -9.383 -13.146 1.823 1.00 98.12 108 THR A N 1
ATOM 796 C CA . THR A 1 108 ? -8.506 -11.966 1.919 1.00 98.12 108 THR A CA 1
ATOM 797 C C . THR A 1 108 ? -7.069 -12.347 2.277 1.00 98.12 108 THR A C 1
ATOM 799 O O . THR A 1 108 ? -6.147 -11.865 1.630 1.00 98.12 108 THR A O 1
ATOM 802 N N . ILE A 1 109 ? -6.855 -13.239 3.250 1.00 98.50 109 ILE A N 1
ATOM 803 C CA . ILE A 1 109 ? -5.518 -13.722 3.644 1.00 98.50 109 ILE A CA 1
ATOM 804 C C . ILE A 1 109 ? -4.810 -14.413 2.473 1.00 98.50 109 ILE A C 1
ATOM 806 O O . ILE A 1 109 ? -3.633 -14.154 2.223 1.00 98.50 109 ILE A O 1
ATOM 810 N N . VAL A 1 110 ? -5.511 -15.289 1.745 1.00 98.44 110 VAL A N 1
ATOM 811 C CA . VAL A 1 110 ? -4.952 -15.965 0.562 1.00 98.44 110 VAL A CA 1
ATOM 812 C C . VAL A 1 110 ? -4.595 -14.943 -0.517 1.00 98.44 110 VAL A C 1
ATOM 814 O O . VAL A 1 110 ? -3.500 -14.991 -1.075 1.00 98.44 110 VAL A O 1
ATOM 817 N N . ASN A 1 111 ? -5.484 -13.984 -0.768 1.00 98.19 111 ASN A N 1
ATOM 818 C CA . ASN A 1 111 ? -5.263 -12.931 -1.753 1.00 98.19 111 ASN A CA 1
ATOM 819 C C . ASN A 1 111 ? -4.089 -12.018 -1.374 1.00 98.19 111 ASN A C 1
ATOM 821 O O . ASN A 1 111 ? -3.271 -11.725 -2.238 1.00 98.19 111 ASN A O 1
ATOM 825 N N . LEU A 1 112 ? -3.950 -11.638 -0.100 1.00 98.50 112 LEU A N 1
ATOM 826 C CA . LEU A 1 112 ? -2.803 -10.876 0.405 1.00 98.50 112 LEU A CA 1
ATOM 827 C C . LEU A 1 112 ? -1.492 -11.638 0.190 1.00 98.50 112 LEU A C 1
ATOM 829 O O . LEU A 1 112 ? -0.540 -11.069 -0.332 1.00 98.50 112 LEU A O 1
ATOM 833 N N . LYS A 1 113 ? -1.446 -12.940 0.503 1.00 98.56 113 LYS A N 1
ATOM 834 C CA . LYS A 1 113 ? -0.255 -13.778 0.259 1.00 98.56 113 LYS A CA 1
ATOM 835 C C . LYS A 1 113 ? 0.117 -13.831 -1.223 1.00 98.56 113 LYS A C 1
ATOM 837 O O . LYS A 1 113 ? 1.287 -13.669 -1.561 1.00 98.56 113 LYS A O 1
ATOM 842 N N . ASN A 1 114 ? -0.872 -14.012 -2.096 1.00 98.06 114 ASN A N 1
ATOM 843 C CA . ASN A 1 114 ? -0.660 -14.024 -3.544 1.00 98.06 114 ASN A CA 1
ATOM 844 C C . ASN A 1 114 ? -0.194 -12.659 -4.065 1.00 98.06 114 ASN A C 1
ATOM 846 O O . ASN A 1 114 ? 0.712 -12.604 -4.890 1.00 98.06 114 ASN A O 1
ATOM 850 N N . TYR A 1 115 ? -0.778 -11.569 -3.563 1.00 98.44 115 TYR A N 1
ATOM 851 C CA . TYR A 1 115 ? -0.395 -10.203 -3.911 1.00 98.44 115 TYR A CA 1
ATOM 852 C C . TYR A 1 115 ? 1.054 -9.905 -3.502 1.00 98.44 115 TYR A C 1
ATOM 854 O O . TYR A 1 115 ? 1.839 -9.448 -4.327 1.00 98.44 115 TYR A O 1
ATOM 862 N N . ILE A 1 116 ? 1.436 -10.245 -2.265 1.00 98.62 116 ILE A N 1
ATOM 863 C CA . ILE A 1 116 ? 2.805 -10.089 -1.750 1.00 98.62 116 ILE A CA 1
ATOM 864 C C . ILE A 1 116 ? 3.798 -10.877 -2.608 1.00 98.62 116 ILE A C 1
ATOM 866 O O . ILE A 1 116 ? 4.824 -10.339 -3.016 1.00 98.62 116 ILE A O 1
ATOM 870 N N . ALA A 1 117 ? 3.504 -12.149 -2.892 1.00 98.44 117 ALA A N 1
ATOM 871 C CA . ALA A 1 117 ? 4.379 -12.995 -3.699 1.00 98.44 117 ALA A CA 1
ATOM 872 C C . ALA A 1 117 ? 4.533 -12.459 -5.131 1.00 98.44 117 ALA A C 1
ATOM 874 O O . ALA A 1 117 ? 5.651 -12.386 -5.635 1.00 98.44 117 ALA A O 1
ATOM 875 N N . ALA A 1 118 ? 3.432 -12.034 -5.757 1.00 98.31 118 ALA A N 1
ATOM 876 C CA . ALA A 1 118 ? 3.457 -11.442 -7.089 1.00 98.31 118 ALA A CA 1
ATOM 877 C C . ALA A 1 118 ? 4.262 -10.139 -7.119 1.00 98.31 118 ALA A C 1
ATOM 879 O O . ALA A 1 118 ? 5.056 -9.947 -8.031 1.00 98.31 118 ALA A O 1
ATOM 880 N N . PHE A 1 119 ? 4.112 -9.269 -6.116 1.00 98.56 119 PHE A N 1
ATOM 881 C CA . PHE A 1 119 ? 4.883 -8.030 -6.066 1.00 98.56 119 PHE A CA 1
ATOM 882 C C . PHE A 1 119 ? 6.384 -8.285 -5.855 1.00 98.56 119 PHE A C 1
ATOM 884 O O . PHE A 1 119 ? 7.196 -7.657 -6.529 1.00 98.56 119 PHE A O 1
ATOM 891 N N . LYS A 1 120 ? 6.767 -9.254 -5.005 1.00 98.31 120 LYS A N 1
ATOM 892 C CA . LYS A 1 120 ? 8.178 -9.672 -4.853 1.00 98.31 120 LYS A CA 1
ATOM 893 C C . LYS A 1 120 ? 8.781 -10.116 -6.189 1.00 98.31 120 LYS A C 1
ATOM 895 O O . LYS A 1 120 ? 9.894 -9.713 -6.520 1.00 98.31 120 LYS A O 1
ATOM 900 N N . GLU A 1 121 ? 8.042 -10.908 -6.961 1.00 98.31 121 GLU A N 1
ATOM 901 C CA . GLU A 1 121 ? 8.499 -11.384 -8.269 1.00 98.31 121 GLU A CA 1
ATOM 902 C C . GLU A 1 121 ? 8.573 -10.249 -9.300 1.00 98.31 121 GLU A C 1
ATOM 904 O O . GLU A 1 121 ? 9.578 -10.110 -9.989 1.00 98.31 121 GLU A O 1
ATOM 909 N N . VAL A 1 122 ? 7.558 -9.381 -9.355 1.00 98.38 122 VAL A N 1
ATOM 910 C CA . VAL A 1 122 ? 7.547 -8.180 -10.208 1.00 98.38 122 VAL A CA 1
ATOM 911 C C . VAL A 1 122 ? 8.753 -7.287 -9.920 1.00 98.38 122 VAL A C 1
ATOM 913 O O . VAL A 1 122 ? 9.441 -6.874 -10.854 1.00 98.38 122 VAL A O 1
ATOM 916 N N . ALA A 1 123 ? 9.051 -7.038 -8.643 1.00 98.06 123 ALA A N 1
ATOM 917 C CA . ALA A 1 123 ? 10.224 -6.274 -8.237 1.00 98.06 123 ALA A CA 1
ATOM 918 C C . ALA A 1 123 ? 11.527 -6.958 -8.662 1.00 98.06 123 ALA A C 1
ATOM 920 O O . ALA A 1 123 ? 12.410 -6.315 -9.228 1.00 98.06 123 ALA A O 1
ATOM 921 N N . SER A 1 124 ? 11.634 -8.275 -8.471 1.00 97.69 124 SER A N 1
ATOM 922 C CA . SER A 1 124 ? 12.809 -9.034 -8.900 1.00 97.69 124 SER A CA 1
ATOM 923 C C . SER A 1 124 ? 13.026 -8.978 -10.416 1.00 97.69 124 SER A C 1
ATOM 925 O O . SER A 1 124 ? 14.156 -8.751 -10.854 1.00 97.69 124 SER A O 1
ATOM 927 N N . LEU A 1 125 ? 11.964 -9.136 -11.211 1.00 97.69 125 LEU A N 1
ATOM 928 C CA . LEU A 1 125 ? 12.009 -9.064 -12.673 1.00 97.69 125 LEU A CA 1
ATOM 929 C C . LEU A 1 125 ? 12.418 -7.670 -13.156 1.00 97.69 125 LEU A C 1
ATOM 931 O O . LEU A 1 125 ? 13.271 -7.559 -14.035 1.00 97.69 125 LEU A O 1
ATOM 935 N N . GLN A 1 126 ? 11.876 -6.613 -12.547 1.00 96.06 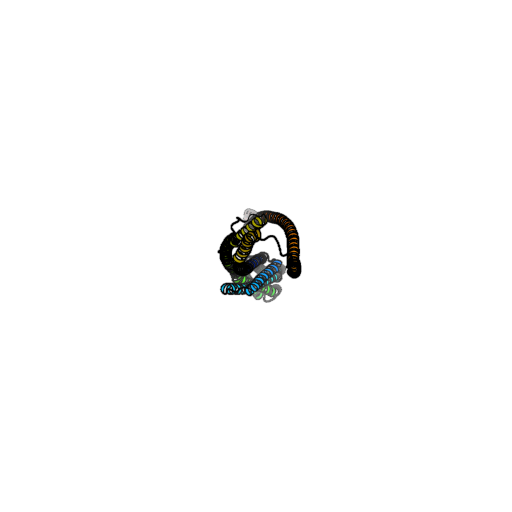126 GLN A N 1
ATOM 936 C CA . GLN A 1 126 ? 12.235 -5.234 -12.875 1.00 96.06 126 GLN A CA 1
ATOM 937 C C . GLN A 1 126 ? 13.721 -4.956 -12.596 1.00 96.06 126 GLN A C 1
ATOM 939 O O . GLN A 1 126 ? 14.441 -4.493 -13.479 1.00 96.06 126 GLN A O 1
ATOM 944 N N . LEU A 1 127 ? 14.221 -5.336 -11.416 1.00 96.00 127 LEU A N 1
ATOM 945 C CA . LEU A 1 127 ? 15.637 -5.175 -11.067 1.00 96.00 127 LEU A CA 1
ATOM 946 C C . LEU A 1 127 ? 16.557 -6.008 -11.971 1.00 96.00 127 LEU A C 1
ATOM 948 O O . LEU A 1 127 ? 17.643 -5.565 -12.360 1.00 96.00 127 LEU A O 1
ATOM 952 N N . ALA A 1 128 ? 16.136 -7.224 -12.332 1.00 95.81 128 ALA A N 1
ATOM 953 C CA . ALA A 1 128 ? 16.873 -8.074 -13.261 1.00 95.81 128 ALA A CA 1
ATOM 954 C C . ALA A 1 128 ? 16.940 -7.452 -14.663 1.00 95.81 128 ALA A C 1
ATOM 956 O O . ALA A 1 128 ? 18.013 -7.450 -15.276 1.00 95.81 128 ALA A O 1
ATOM 957 N N . ARG A 1 129 ? 15.828 -6.892 -15.147 1.00 95.62 129 ARG A N 1
ATOM 958 C CA . ARG A 1 129 ? 15.738 -6.145 -16.406 1.00 95.62 129 ARG A CA 1
ATOM 959 C C . ARG A 1 129 ? 16.666 -4.933 -16.390 1.00 95.62 129 ARG A C 1
ATOM 961 O O . ARG A 1 129 ? 17.489 -4.796 -17.293 1.00 95.62 129 ARG A O 1
ATOM 968 N N . ASP A 1 130 ? 16.618 -4.110 -15.348 1.00 94.12 130 ASP A N 1
ATOM 969 C CA . ASP A 1 130 ? 17.442 -2.899 -15.246 1.00 94.12 130 ASP A CA 1
ATOM 970 C C . ASP A 1 130 ? 18.937 -3.228 -15.194 1.00 94.12 130 ASP A C 1
ATOM 972 O O . ASP A 1 130 ? 19.763 -2.583 -15.851 1.00 94.12 130 ASP A O 1
ATOM 976 N N . LYS A 1 131 ? 19.298 -4.319 -14.511 1.00 95.38 131 LYS A N 1
ATOM 977 C CA . LYS A 1 131 ? 20.658 -4.858 -14.550 1.00 95.38 131 LYS A CA 1
ATOM 978 C C . LYS A 1 131 ? 21.054 -5.302 -15.962 1.00 95.38 131 LYS A C 1
ATOM 980 O O . LYS A 1 131 ? 22.134 -4.923 -16.412 1.00 95.38 131 LYS A O 1
ATOM 985 N N . LYS A 1 132 ? 20.210 -6.069 -16.665 1.00 96.56 132 LYS A N 1
ATOM 986 C CA . LYS A 1 132 ? 20.461 -6.532 -18.047 1.00 96.56 132 LYS A CA 1
ATOM 987 C C . LYS A 1 132 ? 20.641 -5.365 -19.019 1.00 96.56 132 LYS A C 1
ATOM 989 O O . LYS A 1 132 ? 21.547 -5.412 -19.852 1.00 96.56 132 LYS A O 1
ATOM 994 N N . VAL A 1 133 ? 19.851 -4.301 -18.881 1.00 96.31 133 VAL A N 1
ATOM 995 C CA . VAL A 1 133 ? 20.013 -3.071 -19.669 1.00 96.31 133 VAL A CA 1
ATOM 996 C C . VAL A 1 133 ? 21.377 -2.439 -19.388 1.00 96.31 133 VAL A C 1
ATOM 998 O O . VAL A 1 133 ? 22.189 -2.298 -20.303 1.00 96.31 133 VAL A O 1
ATOM 1001 N N . LYS A 1 134 ? 21.691 -2.179 -18.115 1.00 94.50 134 LYS A N 1
ATOM 1002 C CA . LYS A 1 134 ? 22.921 -1.484 -17.710 1.00 94.50 134 LYS A CA 1
ATOM 1003 C C . LYS A 1 134 ? 24.206 -2.256 -18.016 1.00 94.50 134 LYS A C 1
ATOM 1005 O O . LYS A 1 134 ? 25.231 -1.654 -18.338 1.00 94.50 134 LYS A O 1
ATOM 1010 N N . THR A 1 135 ? 24.212 -3.579 -17.842 1.00 90.69 135 THR A N 1
ATOM 1011 C CA . THR A 1 135 ? 25.423 -4.399 -18.038 1.00 90.69 135 THR A CA 1
ATOM 1012 C C . THR A 1 135 ? 25.525 -4.993 -19.434 1.00 90.69 135 THR A C 1
ATOM 1014 O O . THR A 1 135 ? 26.630 -5.266 -19.888 1.00 90.69 135 THR A O 1
ATOM 1017 N N . GLY A 1 136 ? 24.392 -5.205 -20.103 1.00 91.81 136 GLY A N 1
ATOM 1018 C CA . GLY A 1 136 ? 24.316 -5.787 -21.438 1.00 91.81 136 GLY A CA 1
ATOM 1019 C C . GLY A 1 136 ? 24.150 -4.721 -22.506 1.00 91.81 136 GLY A C 1
ATOM 1020 O O . GLY A 1 136 ? 25.103 -4.381 -23.202 1.00 91.81 136 GLY A O 1
ATOM 1021 N N . ILE A 1 137 ? 22.944 -4.168 -22.618 1.00 94.81 137 ILE A N 1
ATOM 1022 C CA . ILE A 1 137 ? 22.553 -3.274 -23.716 1.00 94.81 137 ILE A CA 1
ATOM 1023 C C . ILE A 1 137 ? 23.429 -2.013 -23.776 1.00 94.81 137 ILE A C 1
ATOM 1025 O O . ILE A 1 137 ? 24.006 -1.712 -24.828 1.00 94.81 137 ILE A O 1
ATOM 1029 N N . ASP A 1 138 ? 23.600 -1.328 -22.644 1.00 94.19 138 ASP A N 1
ATOM 1030 C CA . ASP A 1 138 ? 24.327 -0.055 -22.555 1.00 94.19 138 ASP A CA 1
ATOM 1031 C C . ASP A 1 138 ? 25.845 -0.212 -22.711 1.00 94.19 138 ASP A C 1
ATOM 1033 O O . ASP A 1 138 ? 26.551 0.757 -22.992 1.00 94.19 138 ASP A O 1
ATOM 1037 N N . GLN A 1 139 ? 26.373 -1.430 -22.558 1.00 94.50 139 GLN A N 1
ATOM 1038 C CA . GLN A 1 139 ? 27.806 -1.701 -22.696 1.00 94.50 139 GLN A CA 1
ATOM 1039 C C . GLN A 1 139 ? 28.159 -2.343 -24.032 1.00 94.50 139 GLN A C 1
ATOM 1041 O O . GLN A 1 139 ? 29.121 -1.923 -24.675 1.00 94.50 139 GLN A O 1
ATOM 1046 N N . ILE A 1 140 ? 27.415 -3.369 -24.444 1.00 95.56 140 ILE A N 1
ATOM 1047 C CA . ILE A 1 140 ? 27.680 -4.132 -25.666 1.00 95.56 140 ILE A CA 1
ATOM 1048 C C . ILE A 1 140 ? 27.321 -3.289 -26.888 1.00 95.56 140 ILE A C 1
ATOM 1050 O O . ILE A 1 140 ? 28.122 -3.197 -27.814 1.00 95.56 140 ILE A O 1
ATOM 1054 N N . GLY A 1 141 ? 26.179 -2.594 -26.868 1.00 94.69 141 GLY A N 1
ATOM 1055 C CA . GLY A 1 141 ? 25.715 -1.794 -28.001 1.00 94.69 141 GLY A CA 1
ATOM 1056 C C . GLY A 1 141 ? 26.742 -0.754 -28.480 1.00 94.69 141 GLY A C 1
ATOM 1057 O O . GLY A 1 141 ? 27.107 -0.768 -29.657 1.00 94.69 141 GLY A O 1
ATOM 1058 N N . PRO A 1 142 ? 27.246 0.140 -27.605 1.00 95.50 142 PRO A N 1
ATOM 1059 C CA . PRO A 1 142 ? 28.271 1.113 -27.988 1.00 95.50 142 PRO A CA 1
ATOM 1060 C C . PRO A 1 142 ? 29.617 0.488 -28.371 1.00 95.50 142 PRO A C 1
ATOM 1062 O O . PRO A 1 142 ? 30.337 1.057 -29.185 1.00 95.50 142 PRO A O 1
ATOM 1065 N N . LYS A 1 143 ? 29.985 -0.665 -27.793 1.00 96.12 143 LYS A N 1
ATOM 1066 C CA . LYS A 1 143 ? 31.205 -1.386 -28.192 1.00 96.12 143 LYS A CA 1
ATOM 1067 C C . LYS A 1 143 ? 31.078 -1.929 -29.613 1.00 96.12 143 LYS A C 1
ATOM 1069 O O . LYS A 1 143 ? 31.978 -1.697 -30.410 1.00 96.12 143 LYS A O 1
ATOM 1074 N N . LEU A 1 144 ? 29.958 -2.580 -29.939 1.00 96.25 144 LEU A N 1
ATOM 1075 C CA . LEU A 1 144 ? 29.682 -3.076 -31.289 1.00 96.25 144 LEU A CA 1
ATOM 1076 C C . LEU A 1 144 ? 29.721 -1.940 -32.312 1.00 96.25 144 LEU A C 1
ATOM 1078 O O . LEU A 1 144 ? 30.398 -2.060 -33.324 1.00 96.25 144 LEU A O 1
ATOM 1082 N N . GLU A 1 145 ? 29.055 -0.819 -32.032 1.00 96.62 145 GLU A N 1
ATOM 1083 C CA . GLU A 1 145 ? 29.069 0.340 -32.933 1.00 96.62 145 GLU A CA 1
ATOM 1084 C C . GLU A 1 145 ? 30.496 0.834 -33.200 1.00 96.62 145 GLU A C 1
ATOM 1086 O O . GLU A 1 145 ? 30.884 0.959 -34.360 1.00 96.62 145 GLU A O 1
ATOM 1091 N N . LYS A 1 146 ? 31.319 0.995 -32.155 1.00 97.38 146 LYS A N 1
ATOM 1092 C CA . LYS A 1 146 ? 32.730 1.383 -32.310 1.00 97.38 146 LYS A CA 1
ATOM 1093 C C . LYS A 1 146 ? 33.528 0.390 -33.147 1.00 97.38 146 LYS A C 1
ATOM 1095 O O . LYS A 1 146 ? 34.350 0.814 -33.957 1.00 97.38 146 LYS A O 1
ATOM 1100 N N . GLU A 1 147 ? 33.307 -0.908 -32.959 1.00 97.00 147 GLU A N 1
ATOM 1101 C CA . GLU A 1 147 ? 34.010 -1.946 -33.716 1.00 97.00 147 GLU A CA 1
ATOM 1102 C C . GLU A 1 147 ? 33.605 -1.966 -35.195 1.00 97.00 147 GLU A C 1
ATOM 1104 O O . GLU A 1 147 ? 34.475 -2.025 -36.062 1.00 97.00 147 GLU A O 1
ATOM 1109 N N . PHE A 1 148 ? 32.315 -1.810 -35.509 1.00 96.38 148 PHE A N 1
ATOM 1110 C CA . PHE A 1 148 ? 31.840 -1.678 -36.892 1.00 96.38 148 PHE A CA 1
ATOM 1111 C C . PHE A 1 148 ? 32.325 -0.380 -37.559 1.00 96.38 148 PHE A C 1
ATOM 1113 O O . PHE A 1 148 ? 32.687 -0.380 -38.742 1.00 96.38 148 PHE A O 1
ATOM 1120 N N . THR A 1 149 ? 32.386 0.721 -36.808 1.00 97.19 149 THR A N 1
ATOM 1121 C CA . THR A 1 149 ? 32.950 1.994 -37.275 1.00 97.19 149 THR A CA 1
ATOM 1122 C C . THR A 1 149 ? 34.441 1.856 -37.580 1.00 97.19 149 THR A C 1
ATOM 1124 O O . THR A 1 149 ? 34.889 2.244 -38.662 1.00 97.19 149 THR A O 1
ATOM 1127 N N . LYS A 1 150 ? 35.210 1.237 -36.676 1.00 96.69 150 LYS A N 1
ATOM 1128 C CA . LYS A 1 150 ? 36.639 0.966 -36.871 1.00 96.69 150 LYS A CA 1
ATOM 1129 C C . LYS A 1 150 ? 36.879 0.060 -38.078 1.00 96.69 150 LYS A C 1
ATOM 1131 O O . LYS A 1 150 ? 37.693 0.402 -38.931 1.00 96.69 150 LYS A O 1
ATOM 1136 N N . LEU A 1 151 ? 36.120 -1.029 -38.199 1.00 96.12 151 LEU A N 1
ATOM 1137 C CA . LEU A 1 151 ? 36.175 -1.934 -39.346 1.00 96.12 151 LEU A CA 1
ATOM 1138 C C . LEU A 1 151 ? 35.944 -1.189 -40.669 1.00 96.12 151 LEU A C 1
ATOM 1140 O O . LEU A 1 151 ? 36.691 -1.369 -41.628 1.00 96.12 151 LEU A O 1
ATOM 1144 N N . THR A 1 152 ? 34.949 -0.303 -40.710 1.00 94.56 152 THR A N 1
ATOM 1145 C CA . THR A 1 152 ? 34.649 0.499 -41.905 1.00 94.56 152 THR A CA 1
ATOM 1146 C C . THR A 1 152 ? 35.813 1.429 -42.276 1.00 94.56 152 THR A C 1
ATOM 1148 O O . THR A 1 152 ? 36.176 1.534 -43.449 1.00 94.56 152 THR A O 1
ATOM 1151 N N . GLN A 1 153 ? 36.449 2.068 -41.289 1.00 94.94 153 GLN A N 1
ATOM 1152 C CA . GLN A 1 153 ? 37.621 2.929 -41.502 1.00 94.94 153 GLN A CA 1
ATOM 1153 C C . GLN A 1 153 ? 38.866 2.140 -41.946 1.00 94.94 153 GLN A C 1
ATOM 1155 O O . GLN A 1 153 ? 39.612 2.584 -42.825 1.00 94.94 153 GLN A O 1
ATOM 1160 N N . GLU A 1 154 ? 39.096 0.962 -41.368 1.00 94.25 154 GLU A N 1
ATOM 1161 C CA . GLU A 1 154 ? 40.217 0.077 -41.707 1.00 94.25 154 GLU A CA 1
ATOM 1162 C C . GLU A 1 154 ? 40.071 -0.511 -43.114 1.00 94.25 154 GLU A C 1
ATOM 1164 O O . GLU A 1 154 ? 41.035 -0.504 -43.884 1.00 94.25 154 GLU A O 1
ATOM 1169 N N . ALA A 1 155 ? 38.862 -0.930 -43.501 1.00 93.62 155 ALA A N 1
ATOM 1170 C CA . ALA A 1 155 ? 38.566 -1.367 -44.864 1.00 93.62 155 ALA A CA 1
ATOM 1171 C C . ALA A 1 155 ? 38.840 -0.241 -45.878 1.00 93.62 155 ALA A C 1
ATOM 1173 O O . ALA A 1 155 ? 39.547 -0.447 -46.868 1.00 93.62 155 ALA A O 1
ATOM 1174 N N . TRP A 1 156 ? 38.369 0.978 -45.589 1.00 89.88 156 TRP A N 1
ATOM 1175 C CA . TRP A 1 156 ? 38.588 2.139 -46.452 1.00 89.88 156 TRP A CA 1
ATOM 1176 C C . TRP A 1 156 ? 40.073 2.489 -46.615 1.00 89.88 156 TRP A C 1
ATOM 1178 O O . TRP A 1 156 ? 40.564 2.632 -47.737 1.00 89.88 156 TRP A O 1
ATOM 1188 N N . SER A 1 157 ? 40.804 2.600 -45.502 1.00 92.94 157 SER A N 1
ATOM 1189 C CA . SER A 1 157 ? 42.237 2.938 -45.502 1.00 92.94 157 SER A CA 1
ATOM 1190 C C . SER A 1 157 ? 43.116 1.857 -46.138 1.00 92.94 157 SER A C 1
ATOM 1192 O O . SER A 1 157 ? 44.169 2.177 -46.687 1.00 92.94 157 SER A O 1
ATOM 1194 N N . SER A 1 158 ? 42.655 0.604 -46.149 1.00 93.31 158 SER A N 1
ATOM 1195 C CA . SER A 1 158 ? 43.328 -0.527 -46.803 1.00 93.31 158 SER A CA 1
ATOM 1196 C C . SER A 1 158 ? 42.997 -0.665 -48.298 1.00 93.31 158 SER A C 1
ATOM 1198 O O . SER A 1 158 ? 43.463 -1.599 -48.946 1.00 93.31 158 SER A O 1
ATOM 1200 N N . GLY A 1 159 ? 42.198 0.246 -48.868 1.00 92.25 159 GLY A N 1
ATOM 1201 C CA . GLY A 1 159 ? 41.811 0.232 -50.284 1.00 92.25 159 GLY A CA 1
ATOM 1202 C C . GLY A 1 159 ? 40.664 -0.726 -50.635 1.00 92.25 159 GLY A C 1
ATOM 1203 O O . GLY A 1 159 ? 40.310 -0.835 -51.809 1.00 92.25 159 GLY A O 1
ATOM 1204 N N . LEU A 1 160 ? 40.048 -1.366 -49.637 1.00 93.12 160 LEU A N 1
ATOM 1205 C CA . LEU A 1 160 ? 38.917 -2.291 -49.770 1.00 93.12 160 LEU A CA 1
ATOM 1206 C C . LEU A 1 160 ? 37.599 -1.503 -49.847 1.00 93.12 160 LEU A C 1
ATOM 1208 O O . LEU A 1 160 ? 36.822 -1.436 -48.894 1.00 93.12 160 LEU A O 1
ATOM 1212 N N . ARG A 1 161 ? 37.388 -0.791 -50.963 1.00 90.81 161 ARG A N 1
ATOM 1213 C CA . ARG A 1 161 ? 36.279 0.175 -51.100 1.00 90.81 161 ARG A CA 1
ATOM 1214 C C . ARG A 1 161 ? 34.898 -0.481 -51.104 1.00 90.81 161 ARG A C 1
ATOM 1216 O O . ARG A 1 161 ? 33.969 0.081 -50.529 1.00 90.81 161 ARG A O 1
ATOM 1223 N N . GLU A 1 162 ? 34.753 -1.630 -51.761 1.00 92.38 162 GLU A N 1
ATOM 1224 C CA . GLU A 1 162 ? 33.470 -2.340 -51.833 1.00 92.38 162 GLU A CA 1
ATOM 1225 C C . GLU A 1 162 ? 33.100 -2.926 -50.466 1.00 92.38 162 GLU A C 1
ATOM 1227 O O . GLU A 1 162 ? 31.966 -2.787 -50.010 1.00 92.38 162 GLU A O 1
ATOM 1232 N N . GLU A 1 163 ? 34.072 -3.522 -49.780 1.00 93.06 163 GLU A N 1
ATOM 1233 C CA . GLU A 1 163 ? 33.929 -4.044 -48.428 1.00 93.06 163 GLU A CA 1
ATOM 1234 C C . GLU A 1 163 ? 33.609 -2.922 -47.448 1.00 93.06 163 GLU A C 1
ATOM 1236 O O . GLU A 1 163 ? 32.657 -3.055 -46.690 1.00 93.06 163 GLU A O 1
ATOM 1241 N N . GLY A 1 164 ? 34.328 -1.796 -47.516 1.00 91.81 164 GLY A N 1
ATOM 1242 C CA . GLY A 1 164 ? 34.072 -0.624 -46.679 1.00 91.81 164 GLY A CA 1
ATOM 1243 C C . GLY A 1 164 ? 32.662 -0.051 -46.861 1.00 91.81 164 GLY A C 1
ATOM 1244 O O . GLY A 1 164 ? 32.019 0.348 -45.892 1.00 91.81 164 GLY A O 1
ATOM 1245 N N . PHE A 1 165 ? 32.131 -0.053 -48.089 1.00 93.56 165 PHE A N 1
ATOM 1246 C CA . PHE A 1 165 ? 30.733 0.313 -48.331 1.00 93.56 165 PHE A CA 1
ATOM 1247 C C . PHE A 1 165 ? 29.758 -0.713 -47.734 1.00 93.56 165 PHE A C 1
ATOM 1249 O O . PHE A 1 165 ? 28.773 -0.343 -47.100 1.00 93.56 165 PHE A O 1
ATOM 1256 N N . LYS A 1 166 ? 30.020 -2.015 -47.883 1.00 95.44 166 LYS A N 1
ATOM 1257 C CA . LYS A 1 166 ? 29.154 -3.044 -47.289 1.00 95.44 166 LYS A CA 1
ATOM 1258 C C . LYS A 1 166 ? 29.186 -2.994 -45.759 1.00 95.44 166 LYS A C 1
ATOM 1260 O O . LYS A 1 166 ? 28.130 -3.088 -45.143 1.00 95.44 166 LYS A O 1
ATOM 1265 N N . THR A 1 167 ? 30.346 -2.787 -45.132 1.00 95.69 167 THR A N 1
ATOM 1266 C CA . THR A 1 167 ? 30.457 -2.666 -43.669 1.00 95.69 167 THR A CA 1
ATOM 1267 C C . THR A 1 167 ? 29.765 -1.411 -43.137 1.00 95.69 167 THR A C 1
ATOM 1269 O O . THR A 1 167 ? 29.214 -1.461 -42.040 1.00 95.69 167 THR A O 1
ATOM 1272 N N . SER A 1 168 ? 29.700 -0.318 -43.910 1.00 95.81 168 SER A N 1
ATOM 1273 C CA . SER A 1 168 ? 28.927 0.869 -43.515 1.00 95.81 168 SER A CA 1
ATOM 1274 C C . SER A 1 168 ? 27.412 0.619 -43.546 1.00 95.81 168 SER A C 1
ATOM 1276 O O . SER A 1 168 ? 26.695 1.079 -42.655 1.00 95.81 168 SER A O 1
ATOM 1278 N N . LEU A 1 169 ? 26.915 -0.180 -44.500 1.00 95.81 169 LEU A N 1
ATOM 1279 C CA . LEU A 1 169 ? 25.521 -0.638 -44.500 1.00 95.81 169 LEU A CA 1
ATOM 1280 C C . LEU A 1 169 ? 25.216 -1.545 -43.298 1.00 95.81 169 LEU A C 1
ATOM 1282 O O . LEU A 1 169 ? 24.151 -1.414 -42.693 1.00 95.81 169 LEU A O 1
ATOM 1286 N N . LEU A 1 170 ? 26.157 -2.412 -42.903 1.00 97.44 170 LEU A N 1
ATOM 1287 C CA . LEU A 1 170 ? 26.031 -3.199 -41.671 1.00 97.44 170 LEU A CA 1
ATOM 1288 C C . LEU A 1 170 ? 25.965 -2.284 -40.439 1.00 97.44 170 LEU A C 1
ATOM 1290 O O . LEU A 1 170 ? 25.049 -2.415 -39.631 1.00 97.44 170 LEU A O 1
ATOM 1294 N N . LEU A 1 171 ? 26.861 -1.299 -40.326 1.00 97.06 171 LEU A N 1
ATOM 1295 C CA . LEU A 1 171 ? 26.837 -0.311 -39.242 1.00 97.06 171 LEU A CA 1
ATOM 1296 C C . LEU A 1 171 ? 25.496 0.443 -39.171 1.00 97.06 171 LEU A C 1
ATOM 1298 O O . LEU A 1 171 ? 24.962 0.656 -38.079 1.00 97.06 171 LEU A O 1
ATOM 1302 N N . ARG A 1 172 ? 24.914 0.814 -40.319 1.00 96.69 172 ARG A N 1
ATOM 1303 C CA . ARG A 1 172 ? 23.576 1.423 -40.385 1.00 96.69 172 ARG A CA 1
ATOM 1304 C C . ARG A 1 172 ? 22.503 0.486 -39.826 1.00 96.69 172 ARG A C 1
ATOM 1306 O O . ARG A 1 172 ? 21.724 0.919 -38.981 1.00 96.69 172 ARG A O 1
ATOM 1313 N N . ASN A 1 173 ? 22.463 -0.776 -40.256 1.00 95.12 173 ASN A N 1
ATOM 1314 C CA . ASN A 1 173 ? 21.473 -1.749 -39.772 1.00 95.12 173 ASN A CA 1
ATOM 1315 C C . ASN A 1 173 ? 21.643 -2.029 -38.268 1.00 95.12 173 ASN A C 1
ATOM 1317 O O . ASN A 1 173 ? 20.658 -2.076 -37.538 1.00 95.12 173 ASN A O 1
ATOM 1321 N N . LEU A 1 174 ? 22.886 -2.121 -37.778 1.00 97.56 174 LEU A N 1
ATOM 1322 C CA . LEU A 1 174 ? 23.189 -2.197 -36.344 1.00 97.56 174 LEU A CA 1
ATOM 1323 C C . LEU A 1 174 ? 22.626 -0.984 -35.593 1.00 97.56 174 LEU A C 1
ATOM 1325 O O . LEU A 1 174 ? 22.010 -1.135 -34.539 1.00 97.56 174 LEU A O 1
ATOM 1329 N N . SER A 1 175 ? 22.818 0.217 -36.134 1.00 97.56 175 SER A N 1
ATOM 1330 C CA . SER A 1 175 ? 22.354 1.459 -35.510 1.00 97.56 175 SER A CA 1
ATOM 1331 C C . SER A 1 175 ? 20.825 1.537 -35.468 1.00 97.56 175 SER A C 1
ATOM 1333 O O . SER A 1 175 ? 20.266 1.875 -34.426 1.00 97.56 175 SER A O 1
ATOM 1335 N N . LEU A 1 176 ? 20.143 1.143 -36.549 1.00 96.81 176 LEU A N 1
ATOM 1336 C CA . LEU A 1 176 ? 18.679 1.050 -36.601 1.00 96.81 176 LEU A CA 1
ATOM 1337 C C . LEU A 1 176 ? 18.131 -0.019 -35.649 1.00 96.81 176 LEU A C 1
ATOM 1339 O O . LEU A 1 176 ? 17.167 0.246 -34.928 1.00 96.81 176 LEU A O 1
ATOM 1343 N N . GLY A 1 177 ? 18.755 -1.198 -35.590 1.00 96.81 177 GLY A N 1
ATOM 1344 C CA . GLY A 1 177 ? 18.381 -2.253 -34.647 1.00 96.81 177 GLY A CA 1
ATOM 1345 C C . GLY A 1 177 ? 18.509 -1.792 -33.197 1.00 96.81 177 GLY A C 1
ATOM 1346 O O . GLY A 1 177 ? 17.571 -1.931 -32.416 1.00 96.81 177 GLY A O 1
ATOM 1347 N N . ARG A 1 178 ? 19.625 -1.140 -32.848 1.00 96.94 178 ARG A N 1
ATOM 1348 C CA . ARG A 1 178 ? 19.845 -0.565 -31.510 1.00 96.94 178 ARG A CA 1
ATOM 1349 C C . ARG A 1 178 ? 18.866 0.558 -31.176 1.00 96.94 178 ARG A C 1
ATOM 1351 O O . ARG A 1 178 ? 18.380 0.615 -30.051 1.00 96.94 178 ARG A O 1
ATOM 1358 N N . MET A 1 179 ? 18.566 1.441 -32.126 1.00 96.62 179 MET A N 1
ATOM 1359 C CA . MET A 1 179 ? 17.596 2.521 -31.931 1.00 96.62 179 MET A CA 1
ATOM 1360 C C . MET A 1 179 ? 16.210 1.959 -31.600 1.00 96.62 179 MET A C 1
ATOM 1362 O O . MET A 1 179 ? 15.591 2.381 -30.626 1.00 96.62 179 MET A O 1
ATOM 1366 N N . ASN A 1 180 ? 15.749 0.965 -32.363 1.00 96.69 180 ASN A N 1
ATOM 1367 C CA . ASN A 1 180 ? 14.471 0.305 -32.097 1.00 96.69 180 ASN A CA 1
ATOM 1368 C C . ASN A 1 180 ? 14.503 -0.523 -30.805 1.00 96.69 180 ASN A C 1
ATOM 1370 O O . ASN A 1 180 ? 13.502 -0.570 -30.098 1.00 96.69 180 ASN A O 1
ATOM 1374 N N . ALA A 1 181 ? 15.646 -1.114 -30.442 1.00 96.75 181 ALA A N 1
ATOM 1375 C CA . ALA A 1 181 ? 15.805 -1.789 -29.156 1.00 96.75 181 ALA A CA 1
ATOM 1376 C C . ALA A 1 181 ? 15.651 -0.806 -27.985 1.00 96.75 181 ALA A C 1
ATOM 1378 O O . ALA A 1 181 ? 14.913 -1.088 -27.051 1.00 96.75 181 ALA A O 1
ATOM 1379 N N . ILE A 1 182 ? 16.275 0.375 -28.047 1.00 95.19 182 ILE A N 1
ATOM 1380 C CA . ILE A 1 182 ? 16.108 1.426 -27.026 1.00 95.19 182 ILE A CA 1
ATOM 1381 C C . ILE A 1 182 ? 14.664 1.934 -27.002 1.00 95.19 182 ILE A C 1
ATOM 1383 O O . ILE A 1 182 ? 14.098 2.124 -25.928 1.00 95.19 182 ILE A O 1
ATOM 1387 N N . LYS A 1 183 ? 14.044 2.111 -28.174 1.00 96.19 183 LYS A N 1
ATOM 1388 C CA . LYS A 1 183 ? 12.629 2.477 -28.268 1.00 96.19 183 LYS A CA 1
ATOM 1389 C C . LYS A 1 183 ? 11.748 1.450 -27.555 1.00 96.19 183 LYS A C 1
ATOM 1391 O O . LYS A 1 183 ? 10.941 1.853 -26.729 1.00 96.19 183 LYS A O 1
ATOM 1396 N N . PHE A 1 184 ? 11.972 0.156 -27.792 1.00 96.94 184 PHE A N 1
ATOM 1397 C CA . PHE A 1 184 ? 11.309 -0.930 -27.072 1.00 96.94 184 PHE A CA 1
ATOM 1398 C C . PHE A 1 184 ? 11.561 -0.877 -25.563 1.00 96.94 184 PHE A C 1
ATOM 1400 O O . PHE A 1 184 ? 10.632 -1.067 -24.793 1.00 96.94 184 PHE A O 1
ATOM 1407 N N . LEU A 1 185 ? 12.782 -0.590 -25.110 1.00 94.19 185 LEU A N 1
ATOM 1408 C CA . LEU A 1 185 ? 13.062 -0.483 -23.675 1.00 94.19 185 LEU A CA 1
ATOM 1409 C C . LEU A 1 185 ? 12.300 0.668 -23.001 1.00 94.19 185 LEU A C 1
ATOM 1411 O O . LEU A 1 185 ? 12.036 0.578 -21.806 1.00 94.19 185 LEU A O 1
ATOM 1415 N N . ASN A 1 186 ? 11.953 1.718 -23.746 1.00 91.94 186 ASN A N 1
ATOM 1416 C CA . ASN A 1 186 ? 11.205 2.864 -23.230 1.00 91.94 186 ASN A CA 1
ATOM 1417 C C . ASN A 1 186 ? 9.685 2.706 -23.380 1.00 91.94 186 ASN A C 1
ATOM 1419 O O . ASN A 1 186 ? 8.942 3.148 -22.512 1.00 91.94 186 ASN A O 1
ATOM 1423 N N . SER A 1 187 ? 9.218 2.132 -24.493 1.00 92.62 187 SER A N 1
ATOM 1424 C CA . SER A 1 187 ? 7.789 1.951 -24.780 1.00 92.62 187 SER A CA 1
ATOM 1425 C C . SER A 1 187 ? 7.225 0.651 -24.214 1.00 92.62 187 SER A C 1
ATOM 1427 O O . SER A 1 187 ? 6.025 0.552 -23.985 1.00 92.62 187 SER A O 1
ATOM 1429 N N . GLU A 1 188 ? 8.082 -0.360 -24.065 1.00 92.00 188 GLU A N 1
ATOM 1430 C CA . GLU A 1 188 ? 7.764 -1.749 -23.727 1.00 92.00 188 GLU A CA 1
ATOM 1431 C C . GLU A 1 188 ? 6.728 -2.400 -24.669 1.00 92.00 188 GLU A C 1
ATOM 1433 O O . GLU A 1 188 ? 6.155 -3.448 -24.370 1.00 92.00 188 GLU A O 1
ATOM 1438 N N . HIS A 1 189 ? 6.522 -1.825 -25.860 1.00 92.12 189 HIS A N 1
ATOM 1439 C CA . HIS A 1 189 ? 5.617 -2.357 -26.875 1.00 92.12 189 HIS A CA 1
ATOM 1440 C C . HIS A 1 189 ? 6.283 -3.448 -27.719 1.00 92.12 189 HIS A C 1
ATOM 1442 O O . HIS A 1 189 ? 7.350 -3.249 -28.303 1.00 92.12 189 HIS A O 1
ATOM 1448 N N . GLU A 1 190 ? 5.609 -4.590 -27.872 1.00 91.06 190 GLU A N 1
ATOM 1449 C CA . GLU A 1 190 ? 6.145 -5.735 -28.624 1.00 91.06 190 GLU A CA 1
ATOM 1450 C C . GLU A 1 190 ? 6.466 -5.398 -30.093 1.00 91.06 190 GLU A C 1
ATOM 1452 O O . GLU A 1 190 ? 7.440 -5.915 -30.639 1.00 91.06 190 GLU A O 1
ATOM 1457 N N . ASP A 1 191 ? 5.728 -4.475 -30.716 1.00 93.19 191 ASP A N 1
ATOM 1458 C CA . ASP A 1 191 ? 5.981 -4.032 -32.094 1.00 93.19 191 ASP A CA 1
ATOM 1459 C C . ASP A 1 191 ? 7.362 -3.375 -32.271 1.00 93.19 191 ASP A C 1
ATOM 1461 O O . ASP A 1 191 ? 8.024 -3.568 -33.300 1.00 93.19 191 ASP A O 1
ATOM 1465 N N . ASP A 1 192 ? 7.837 -2.641 -31.261 1.00 94.75 192 ASP A N 1
ATOM 1466 C CA . ASP A 1 192 ? 9.160 -2.014 -31.285 1.00 94.75 192 ASP A CA 1
ATOM 1467 C C . ASP A 1 192 ? 10.266 -3.076 -31.152 1.00 94.75 192 ASP A C 1
ATOM 1469 O O . ASP A 1 192 ? 11.263 -3.025 -31.878 1.00 94.75 192 ASP A O 1
ATOM 1473 N N . TYR A 1 193 ? 10.054 -4.103 -30.317 1.00 96.31 193 TYR A N 1
ATOM 1474 C CA . TYR A 1 193 ? 10.951 -5.262 -30.225 1.00 96.31 193 TYR A CA 1
ATOM 1475 C C . TYR A 1 193 ? 11.023 -6.014 -31.558 1.00 96.31 193 TYR A C 1
ATOM 1477 O O . TYR A 1 193 ? 12.111 -6.288 -32.068 1.00 96.31 193 TYR A O 1
ATOM 1485 N N . VAL A 1 194 ? 9.871 -6.307 -32.168 1.00 96.75 194 VAL A N 1
ATOM 1486 C CA . VAL A 1 194 ? 9.801 -6.992 -33.468 1.00 96.75 194 VAL A CA 1
ATOM 1487 C C . VAL A 1 194 ? 10.536 -6.193 -34.544 1.00 96.75 194 VAL A C 1
ATOM 1489 O O . VAL A 1 194 ? 11.223 -6.777 -35.385 1.00 96.75 194 VAL A O 1
ATOM 1492 N N . THR A 1 195 ? 10.423 -4.865 -34.521 1.00 95.88 195 THR A N 1
ATOM 1493 C CA . THR A 1 195 ? 11.133 -3.986 -35.457 1.00 95.88 195 THR A CA 1
ATOM 1494 C C . THR A 1 195 ? 12.645 -4.034 -35.231 1.00 95.88 195 THR A C 1
ATOM 1496 O O . THR A 1 195 ? 13.390 -4.219 -36.191 1.00 95.88 195 THR A O 1
ATOM 1499 N N . ALA A 1 196 ? 13.106 -3.980 -33.978 1.00 96.81 196 ALA A N 1
ATOM 1500 C CA . ALA A 1 196 ? 14.524 -4.121 -33.643 1.00 96.81 196 ALA A CA 1
ATOM 1501 C C . ALA A 1 196 ? 15.109 -5.453 -34.140 1.00 96.81 196 ALA A C 1
ATOM 1503 O O . ALA A 1 196 ? 16.136 -5.474 -34.820 1.00 96.81 196 ALA A O 1
ATOM 1504 N N . ILE A 1 197 ? 14.423 -6.565 -33.866 1.00 97.25 197 ILE A N 1
ATOM 1505 C CA . ILE A 1 197 ? 14.865 -7.903 -34.277 1.00 97.25 197 ILE A CA 1
ATOM 1506 C C . ILE A 1 197 ? 14.898 -8.050 -35.805 1.00 97.25 197 ILE A C 1
ATOM 1508 O O . ILE A 1 197 ? 15.810 -8.683 -36.331 1.00 97.25 197 ILE A O 1
ATOM 1512 N N . LYS A 1 198 ? 13.971 -7.436 -36.554 1.00 97.00 198 LYS A N 1
ATOM 1513 C CA . LYS A 1 198 ? 14.021 -7.438 -38.032 1.00 97.00 198 LYS A CA 1
ATOM 1514 C C . LYS A 1 198 ? 15.292 -6.780 -38.578 1.00 97.00 198 LYS A C 1
ATOM 1516 O O . LYS A 1 198 ? 15.882 -7.303 -39.529 1.00 97.00 198 LYS A O 1
ATOM 1521 N N . GLU A 1 199 ? 15.726 -5.672 -37.981 1.00 97.25 199 GLU A N 1
ATOM 1522 C CA . GLU A 1 199 ? 16.976 -5.003 -38.359 1.00 97.25 199 GLU A CA 1
ATOM 1523 C C . GLU A 1 199 ? 18.195 -5.875 -38.034 1.00 97.25 199 GLU A C 1
ATOM 1525 O O . GLU A 1 199 ? 19.085 -6.023 -38.872 1.00 97.25 199 GLU A O 1
ATOM 1530 N N . PHE A 1 200 ? 18.207 -6.545 -36.876 1.00 97.50 200 PHE A N 1
ATOM 1531 C CA . PHE A 1 200 ? 19.284 -7.472 -36.514 1.00 97.50 200 PHE A CA 1
ATOM 1532 C C . PHE A 1 200 ? 19.338 -8.719 -37.406 1.00 97.50 200 PHE A C 1
ATOM 1534 O O . PHE A 1 200 ? 20.419 -9.126 -37.835 1.00 97.50 200 PHE A O 1
ATOM 1541 N N . ILE A 1 201 ? 18.188 -9.283 -37.782 1.00 96.56 201 ILE A N 1
ATOM 1542 C CA . ILE A 1 201 ? 18.111 -10.380 -38.760 1.00 96.56 201 ILE A CA 1
ATOM 1543 C C . ILE A 1 201 ? 18.697 -9.938 -40.106 1.00 96.56 201 ILE A C 1
ATOM 1545 O O . ILE A 1 201 ? 19.462 -10.680 -40.727 1.00 96.56 201 ILE A O 1
ATOM 1549 N N . THR A 1 202 ? 18.359 -8.726 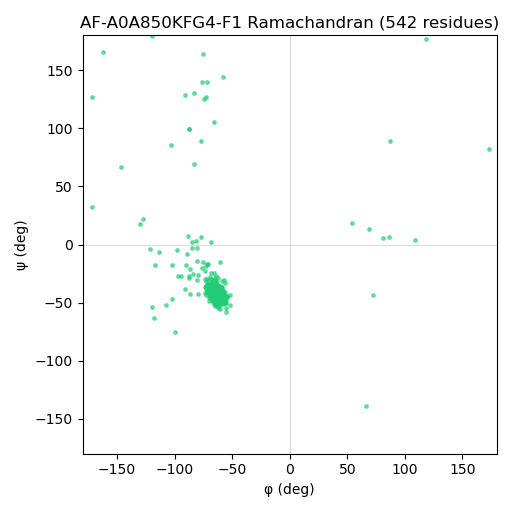-40.554 1.00 96.12 202 THR A N 1
ATOM 1550 C CA . THR A 1 202 ? 18.866 -8.153 -41.810 1.00 96.12 202 THR A CA 1
ATOM 1551 C C . THR A 1 202 ? 20.376 -7.931 -41.741 1.00 96.12 202 THR A C 1
ATOM 1553 O O . THR A 1 202 ? 21.098 -8.388 -42.627 1.00 96.12 202 THR A O 1
ATOM 1556 N N . LEU A 1 203 ? 20.863 -7.319 -40.656 1.00 97.50 203 LEU A N 1
ATOM 1557 C CA . LEU A 1 203 ? 22.286 -7.151 -40.365 1.00 97.50 203 LEU A CA 1
ATOM 1558 C C . LEU A 1 203 ? 23.029 -8.487 -40.442 1.00 97.50 203 LEU A C 1
ATOM 1560 O O . LEU A 1 203 ? 24.020 -8.599 -41.157 1.00 97.50 203 LEU A O 1
ATOM 1564 N N . ARG A 1 204 ? 22.541 -9.513 -39.740 1.00 97.06 204 ARG A N 1
ATOM 1565 C CA . ARG A 1 204 ? 23.213 -10.811 -39.659 1.00 97.06 204 ARG A CA 1
ATOM 1566 C C . ARG A 1 204 ? 23.247 -11.522 -41.008 1.00 97.06 204 ARG A C 1
ATOM 1568 O O . ARG A 1 204 ? 24.279 -12.067 -41.394 1.00 97.06 204 ARG A O 1
ATOM 1575 N N . ARG A 1 205 ? 22.136 -11.483 -41.753 1.00 97.06 205 ARG A N 1
ATOM 1576 C CA . ARG A 1 205 ? 22.056 -12.016 -43.121 1.00 97.06 205 ARG A CA 1
ATOM 1577 C C . ARG A 1 205 ? 23.115 -11.376 -44.020 1.00 97.06 205 ARG A C 1
ATOM 1579 O O . ARG A 1 205 ? 23.846 -12.095 -44.700 1.00 97.06 205 ARG A O 1
ATOM 1586 N N . ASP A 1 206 ? 23.192 -10.049 -44.019 1.00 96.81 206 ASP A N 1
ATOM 1587 C CA . ASP A 1 206 ? 24.100 -9.300 -44.891 1.00 96.81 206 ASP A CA 1
ATOM 1588 C C . ASP A 1 206 ? 25.562 -9.471 -44.454 1.00 96.81 206 ASP A C 1
ATOM 1590 O O . ASP A 1 206 ? 26.451 -9.611 -45.296 1.00 96.81 206 ASP A O 1
ATOM 1594 N N . MET A 1 207 ? 25.806 -9.570 -43.145 1.00 96.94 207 MET A N 1
ATOM 1595 C CA . MET A 1 207 ? 27.116 -9.869 -42.572 1.00 96.94 207 MET A CA 1
ATOM 1596 C C . MET A 1 207 ? 27.618 -11.250 -43.003 1.00 96.94 207 MET A C 1
ATOM 1598 O O . MET A 1 207 ? 28.721 -11.357 -43.537 1.00 96.94 207 MET A O 1
ATOM 1602 N N . PHE A 1 208 ? 26.800 -12.301 -42.875 1.00 96.94 208 PHE A N 1
ATOM 1603 C CA . PHE A 1 208 ? 27.179 -13.643 -43.327 1.00 96.94 208 PHE A CA 1
ATOM 1604 C C . PHE A 1 208 ? 27.372 -13.723 -44.845 1.00 96.94 208 PHE A C 1
ATOM 1606 O O . PHE A 1 208 ? 28.263 -14.435 -45.314 1.00 96.94 208 PHE A O 1
ATOM 1613 N N . ALA A 1 209 ? 26.572 -12.995 -45.629 1.00 96.56 209 ALA A N 1
ATOM 1614 C CA . ALA A 1 209 ? 26.760 -12.914 -47.075 1.00 96.56 209 ALA A CA 1
ATOM 1615 C C . ALA A 1 209 ? 28.111 -12.269 -47.436 1.00 96.56 209 ALA A C 1
ATOM 1617 O O . ALA A 1 209 ? 28.821 -12.786 -48.304 1.00 96.56 209 ALA A O 1
ATOM 1618 N N . LEU A 1 210 ? 28.496 -11.194 -46.736 1.00 95.94 210 LEU A N 1
ATOM 1619 C CA . LEU A 1 210 ? 29.799 -10.550 -46.891 1.00 95.94 210 LEU A CA 1
ATOM 1620 C C . LEU A 1 210 ? 30.937 -11.494 -46.485 1.00 95.94 210 LEU A C 1
ATOM 1622 O O . LEU A 1 210 ? 31.830 -11.738 -47.296 1.00 95.94 210 LEU A O 1
ATOM 1626 N N . MET A 1 211 ? 30.869 -12.096 -45.296 1.00 96.50 211 MET A N 1
ATOM 1627 C CA . MET A 1 211 ? 31.867 -13.062 -44.819 1.00 96.50 211 MET A CA 1
ATOM 1628 C C . MET A 1 211 ? 32.056 -14.215 -45.813 1.00 96.50 211 MET A C 1
ATOM 1630 O O . MET A 1 211 ? 33.183 -14.553 -46.173 1.00 96.50 211 MET A O 1
ATOM 1634 N N . LYS A 1 212 ? 30.961 -14.767 -46.350 1.00 95.75 212 LYS A N 1
ATOM 1635 C CA . LYS A 1 212 ? 31.010 -15.820 -47.373 1.00 95.75 212 LYS A CA 1
ATOM 1636 C C . LYS A 1 212 ? 31.695 -15.365 -48.665 1.00 95.75 212 LYS A C 1
ATOM 1638 O O . LYS A 1 212 ? 32.380 -16.170 -49.289 1.00 95.75 212 LYS A O 1
ATOM 1643 N N . SER A 1 213 ? 31.497 -14.112 -49.081 1.00 94.31 213 SER A N 1
ATOM 1644 C CA . SER A 1 213 ? 32.141 -13.561 -50.282 1.00 94.31 213 SER A CA 1
ATOM 1645 C C . SER A 1 213 ? 33.642 -13.310 -50.103 1.00 94.31 213 SER A C 1
ATOM 1647 O O . SER A 1 213 ? 34.387 -13.432 -51.069 1.00 94.31 213 SER A O 1
ATOM 1649 N N . LEU A 1 214 ? 34.080 -13.014 -48.874 1.00 92.81 214 LEU A N 1
ATOM 1650 C CA . LEU A 1 214 ? 35.484 -12.771 -48.535 1.00 92.81 214 LEU A CA 1
ATOM 1651 C C . LEU A 1 214 ? 36.275 -14.075 -48.374 1.00 92.81 214 LEU A C 1
ATOM 1653 O O . LEU A 1 214 ? 37.416 -14.174 -48.820 1.00 92.81 214 LEU A O 1
ATOM 1657 N N . GLY A 1 215 ? 35.684 -15.074 -47.712 1.00 86.31 215 GLY A N 1
ATOM 1658 C CA . GLY A 1 215 ? 36.317 -16.353 -47.378 1.00 86.31 215 GLY A CA 1
ATOM 1659 C C . GLY A 1 215 ? 37.380 -16.273 -46.271 1.00 86.31 215 GLY A C 1
ATOM 1660 O O . GLY A 1 215 ? 37.391 -17.131 -45.397 1.00 86.31 215 GLY A O 1
ATOM 1661 N N . SER A 1 216 ? 38.261 -15.266 -46.301 1.00 87.94 216 SER A N 1
ATOM 1662 C CA . SER A 1 216 ? 39.284 -14.981 -45.279 1.00 87.94 216 SER A CA 1
ATOM 1663 C C . SER A 1 216 ? 39.812 -13.544 -45.408 1.00 87.94 216 SER A C 1
ATOM 1665 O O . SER A 1 216 ? 39.633 -12.917 -46.453 1.00 87.94 216 SER A O 1
ATOM 1667 N N . GLY A 1 217 ? 40.511 -13.041 -44.388 1.00 92.00 217 GLY A N 1
ATOM 1668 C CA . GLY A 1 217 ? 41.199 -11.746 -44.417 1.00 92.00 217 GLY A CA 1
ATOM 1669 C C . GLY A 1 217 ? 40.674 -10.768 -43.369 1.00 92.00 217 GLY A C 1
ATOM 1670 O O . GLY A 1 217 ? 39.703 -11.052 -42.680 1.00 92.00 217 GLY A O 1
ATOM 1671 N N . MET A 1 218 ? 41.291 -9.585 -43.280 1.00 94.38 218 MET A N 1
ATOM 1672 C CA . MET A 1 218 ? 41.067 -8.634 -42.178 1.00 94.38 218 MET A CA 1
ATOM 1673 C C . MET A 1 218 ? 39.585 -8.312 -41.915 1.00 94.38 218 MET A C 1
ATOM 1675 O O . MET A 1 218 ? 39.159 -8.324 -40.765 1.00 94.38 218 MET A O 1
ATOM 1679 N N . VAL A 1 219 ? 38.782 -8.089 -42.963 1.00 93.94 219 VAL A N 1
ATOM 1680 C CA . VAL A 1 219 ? 37.344 -7.807 -42.799 1.00 93.94 219 VAL A CA 1
ATOM 1681 C C . VAL A 1 219 ? 36.575 -9.038 -42.318 1.00 93.94 219 VAL A C 1
ATOM 1683 O O . VAL A 1 219 ? 35.673 -8.905 -41.499 1.00 93.94 219 VAL A O 1
ATOM 1686 N N . PHE A 1 220 ? 36.932 -10.233 -42.795 1.00 96.38 220 PHE A N 1
ATOM 1687 C CA . PHE A 1 220 ? 36.319 -11.481 -42.340 1.00 96.38 220 PHE A CA 1
ATOM 1688 C C . PHE A 1 220 ? 36.610 -11.715 -40.856 1.00 96.38 220 PHE A C 1
ATOM 1690 O O . PHE A 1 220 ? 35.671 -11.887 -40.085 1.00 96.38 220 PHE A O 1
ATOM 1697 N N . ASP A 1 221 ? 37.884 -11.645 -40.463 1.00 95.12 221 ASP A N 1
ATOM 1698 C CA . ASP A 1 221 ? 38.326 -11.895 -39.087 1.00 95.12 221 ASP A CA 1
ATOM 1699 C C . ASP A 1 221 ? 37.656 -10.910 -38.120 1.00 95.12 221 ASP A C 1
ATOM 1701 O O . ASP A 1 221 ? 37.195 -11.290 -37.048 1.00 95.12 221 ASP A O 1
ATOM 1705 N N . ARG A 1 222 ? 37.506 -9.640 -38.528 1.00 95.12 222 ARG A N 1
ATOM 1706 C CA . ARG A 1 222 ? 36.851 -8.637 -37.683 1.00 95.12 222 ARG A CA 1
ATOM 1707 C C . ARG A 1 222 ? 35.344 -8.829 -37.558 1.00 95.12 222 ARG A C 1
ATOM 1709 O O . ARG A 1 222 ? 34.793 -8.524 -36.505 1.00 95.12 222 ARG A O 1
ATOM 1716 N N . LEU A 1 223 ? 34.674 -9.302 -38.610 1.00 96.19 223 LEU A N 1
ATOM 1717 C CA . LEU A 1 223 ? 33.251 -9.648 -38.543 1.00 96.19 223 LEU A CA 1
ATOM 1718 C C . LEU A 1 223 ? 33.016 -10.896 -37.680 1.00 96.19 223 LEU A C 1
ATOM 1720 O O . LEU A 1 223 ? 32.029 -10.943 -36.950 1.00 96.19 223 LEU A O 1
ATOM 1724 N N . ASP A 1 224 ? 33.935 -11.862 -37.725 1.00 96.25 224 ASP A N 1
ATOM 1725 C CA . ASP A 1 224 ? 33.916 -13.043 -36.856 1.00 96.25 224 ASP A CA 1
ATOM 1726 C C . ASP A 1 224 ? 34.106 -12.651 -35.377 1.00 96.25 224 ASP A C 1
ATOM 1728 O O . ASP A 1 224 ? 33.325 -13.069 -34.526 1.00 96.25 224 ASP A O 1
ATOM 1732 N N . ASP A 1 225 ? 35.046 -11.742 -35.081 1.00 95.75 225 ASP A N 1
ATOM 1733 C CA . ASP A 1 225 ? 35.304 -11.223 -33.726 1.00 95.75 225 ASP A CA 1
ATOM 1734 C C . ASP A 1 225 ? 34.075 -10.545 -33.079 1.00 95.75 225 ASP A C 1
ATOM 1736 O O . ASP A 1 225 ? 33.886 -10.620 -31.862 1.00 95.75 225 ASP A O 1
ATOM 1740 N N . VAL A 1 226 ? 33.256 -9.827 -33.862 1.00 95.75 226 VAL A N 1
ATOM 1741 C CA . VAL A 1 226 ? 32.105 -9.061 -33.336 1.00 95.75 226 VAL A CA 1
ATOM 1742 C C . VAL A 1 226 ? 30.809 -9.866 -33.282 1.00 95.75 226 VAL A C 1
ATOM 1744 O O . VAL A 1 226 ? 29.886 -9.472 -32.563 1.00 95.75 226 VAL A O 1
ATOM 1747 N N . LEU A 1 227 ? 30.723 -10.982 -34.013 1.00 95.31 227 LEU A N 1
ATOM 1748 C CA . LEU A 1 227 ? 29.523 -11.813 -34.095 1.00 95.31 227 LEU A CA 1
ATOM 1749 C C . LEU A 1 227 ? 29.043 -12.304 -32.712 1.00 95.31 227 LEU A C 1
ATOM 1751 O O . LEU A 1 227 ? 27.861 -12.103 -32.426 1.00 95.31 227 LEU A O 1
ATOM 1755 N N . PRO A 1 228 ? 29.901 -12.826 -31.808 1.00 96.44 228 PRO A N 1
ATOM 1756 C CA . PRO A 1 228 ? 29.469 -13.213 -30.463 1.00 96.44 228 PRO A CA 1
ATOM 1757 C C . PRO A 1 228 ? 28.853 -12.055 -29.671 1.00 96.44 228 PRO A C 1
ATOM 1759 O O . PRO A 1 228 ? 27.842 -12.226 -29.001 1.00 96.44 228 PRO A O 1
ATOM 1762 N N . GLY A 1 229 ? 29.413 -10.845 -29.791 1.00 96.06 229 GLY A N 1
ATOM 1763 C CA . GLY A 1 229 ? 28.867 -9.666 -29.116 1.00 96.06 229 GLY A CA 1
ATOM 1764 C C . GLY A 1 229 ? 27.489 -9.266 -29.649 1.00 96.06 229 GLY A C 1
ATOM 1765 O O . GLY A 1 229 ? 26.640 -8.819 -28.879 1.00 96.06 229 GLY A O 1
ATOM 1766 N N . LEU A 1 230 ? 27.249 -9.437 -30.953 1.00 96.25 230 LEU A N 1
ATOM 1767 C CA . LEU A 1 230 ? 25.933 -9.221 -31.554 1.00 96.25 230 LEU A CA 1
ATOM 1768 C C . LEU A 1 230 ? 24.920 -10.264 -31.059 1.00 96.25 230 LEU A C 1
ATOM 1770 O O . LEU A 1 230 ? 23.813 -9.897 -30.672 1.00 96.25 230 LEU A O 1
ATOM 1774 N N . GLU A 1 231 ? 25.308 -11.540 -31.017 1.00 95.88 231 GLU A N 1
ATOM 1775 C CA . GLU A 1 231 ? 24.462 -12.621 -30.498 1.00 95.88 231 GLU A CA 1
ATOM 1776 C C . GLU A 1 231 ? 24.113 -12.413 -29.019 1.00 95.88 231 GLU A C 1
ATOM 1778 O O . GLU A 1 231 ? 22.944 -12.530 -28.645 1.00 95.88 231 GLU A O 1
ATOM 1783 N N . ASP A 1 232 ? 25.088 -12.015 -28.198 1.00 96.75 232 ASP A N 1
ATOM 1784 C CA . ASP A 1 232 ? 24.877 -11.670 -26.791 1.00 96.75 232 ASP A CA 1
ATOM 1785 C C . ASP A 1 232 ? 23.915 -10.482 -26.637 1.00 96.75 232 ASP A C 1
ATOM 1787 O O . ASP A 1 232 ? 23.027 -10.505 -25.782 1.00 96.75 232 ASP A O 1
ATOM 1791 N N . TYR A 1 233 ? 24.051 -9.445 -27.472 1.00 96.94 233 TYR A N 1
ATOM 1792 C CA . TYR A 1 233 ? 23.149 -8.289 -27.454 1.00 96.94 233 TYR A CA 1
ATOM 1793 C C . TYR A 1 233 ? 21.698 -8.702 -27.742 1.00 96.94 233 TYR A C 1
ATOM 1795 O O . TYR A 1 233 ? 20.783 -8.322 -27.007 1.00 96.94 233 TYR A O 1
ATOM 1803 N N . GLU A 1 234 ? 21.482 -9.497 -28.792 1.00 96.12 234 GLU A N 1
ATOM 1804 C CA . GLU A 1 234 ? 20.154 -9.982 -29.178 1.00 96.12 234 GLU A CA 1
ATOM 1805 C C . GLU A 1 234 ? 19.552 -10.928 -28.127 1.00 96.12 234 GLU A C 1
ATOM 1807 O O . GLU A 1 234 ? 18.363 -10.828 -27.811 1.00 96.12 234 GLU A O 1
ATOM 1812 N N . LEU A 1 235 ? 20.370 -11.807 -27.537 1.00 97.00 235 LEU A N 1
ATOM 1813 C CA . LEU A 1 235 ? 19.951 -12.705 -26.462 1.00 97.00 235 LEU A CA 1
ATOM 1814 C C . LEU A 1 235 ? 19.487 -11.921 -25.231 1.00 97.00 235 LEU A C 1
ATOM 1816 O O . LEU A 1 235 ? 18.412 -12.199 -24.696 1.00 97.00 235 LEU A O 1
ATOM 1820 N N . ILE A 1 236 ? 20.264 -10.927 -24.795 1.00 97.81 236 ILE A N 1
ATOM 1821 C CA . ILE A 1 236 ? 19.910 -10.083 -23.647 1.00 97.81 236 ILE A CA 1
ATOM 1822 C C . ILE A 1 236 ? 18.618 -9.313 -23.926 1.00 97.81 236 ILE A C 1
ATOM 1824 O O . ILE A 1 236 ? 17.748 -9.249 -23.058 1.00 97.81 236 ILE A O 1
ATOM 1828 N N . LEU A 1 237 ? 18.452 -8.776 -25.138 1.00 97.44 237 LEU A N 1
ATOM 1829 C CA . LEU A 1 237 ? 17.223 -8.089 -25.535 1.00 97.44 237 LEU A CA 1
ATOM 1830 C C . LEU A 1 237 ? 16.004 -9.026 -25.493 1.00 97.44 237 LEU A C 1
ATOM 1832 O O . LEU A 1 237 ? 14.939 -8.633 -25.018 1.00 97.44 237 LEU A O 1
ATOM 1836 N N . SER A 1 238 ? 16.160 -10.277 -25.936 1.00 96.88 238 SER A N 1
ATOM 1837 C CA . SER A 1 238 ? 15.114 -11.303 -25.840 1.00 96.88 238 SER A CA 1
ATOM 1838 C C . SER A 1 238 ? 14.762 -11.644 -24.391 1.00 96.88 238 SER A C 1
ATOM 1840 O O . SER A 1 238 ? 13.586 -11.732 -24.053 1.00 96.88 238 SER A O 1
ATOM 1842 N N . GLN A 1 239 ? 15.760 -11.793 -23.518 1.00 97.44 239 GLN A N 1
ATOM 1843 C CA . GLN A 1 239 ? 15.531 -12.054 -22.093 1.00 97.44 239 GLN A CA 1
ATOM 1844 C C . GLN A 1 239 ? 14.802 -10.892 -21.413 1.00 97.44 239 GLN A C 1
ATOM 1846 O O . GLN A 1 239 ? 13.887 -11.122 -20.632 1.00 97.44 239 GLN A O 1
ATOM 1851 N N . ILE A 1 240 ? 15.160 -9.646 -21.742 1.00 97.50 240 ILE A N 1
ATOM 1852 C CA . ILE A 1 240 ? 14.445 -8.461 -21.250 1.00 97.50 240 ILE A CA 1
ATOM 1853 C C . ILE A 1 240 ? 12.974 -8.498 -21.688 1.00 97.50 240 ILE A C 1
ATOM 1855 O O . ILE A 1 240 ? 12.085 -8.223 -20.885 1.00 97.50 240 ILE A O 1
ATOM 1859 N N . LYS A 1 241 ? 12.698 -8.880 -22.940 1.00 97.06 241 LYS A N 1
ATOM 1860 C CA . LYS A 1 241 ? 11.330 -9.027 -23.454 1.00 97.06 241 LYS A CA 1
ATOM 1861 C C . LYS A 1 241 ? 10.528 -10.084 -22.693 1.00 97.06 241 LYS A C 1
ATOM 1863 O O . LYS A 1 241 ? 9.357 -9.861 -22.394 1.00 97.06 241 LYS A O 1
ATOM 1868 N N . GLU A 1 242 ? 11.142 -11.216 -22.367 1.00 96.56 242 GLU A N 1
ATOM 1869 C CA . GLU A 1 242 ? 10.512 -12.253 -21.544 1.00 96.56 242 GLU A CA 1
ATOM 1870 C C . GLU A 1 242 ? 10.232 -11.764 -20.117 1.00 96.56 242 GLU A C 1
ATOM 1872 O O . GLU A 1 242 ? 9.115 -11.951 -19.630 1.00 96.56 242 GLU A O 1
ATOM 1877 N N . ASP A 1 243 ? 11.190 -11.078 -19.482 1.00 96.50 243 ASP A N 1
ATOM 1878 C CA . ASP A 1 243 ? 11.009 -10.503 -18.143 1.00 96.50 243 ASP A CA 1
ATOM 1879 C C . ASP A 1 243 ? 9.841 -9.504 -18.118 1.00 96.50 243 ASP A C 1
ATOM 1881 O O . ASP A 1 243 ? 8.989 -9.579 -17.233 1.00 96.50 243 ASP A O 1
ATOM 1885 N N . ILE A 1 244 ? 9.769 -8.603 -19.109 1.00 96.00 244 ILE A N 1
ATOM 1886 C CA . ILE A 1 244 ? 8.690 -7.613 -19.252 1.00 96.00 244 ILE A CA 1
ATOM 1887 C C . ILE A 1 244 ? 7.334 -8.314 -19.372 1.00 96.00 244 ILE A C 1
ATOM 1889 O O . ILE A 1 244 ? 6.396 -7.950 -18.668 1.00 96.00 244 ILE A O 1
ATOM 1893 N N . ILE A 1 245 ? 7.221 -9.357 -20.202 1.00 95.38 245 ILE A N 1
ATOM 1894 C CA . ILE A 1 245 ? 5.965 -10.105 -20.368 1.00 95.38 245 ILE A CA 1
ATOM 1895 C C . ILE A 1 245 ? 5.542 -10.780 -19.061 1.00 95.38 245 ILE A C 1
ATOM 1897 O O . ILE A 1 245 ? 4.367 -10.723 -18.687 1.00 95.38 245 ILE A O 1
ATOM 1901 N N . LEU A 1 246 ? 6.471 -11.443 -18.367 1.00 96.50 246 LEU A N 1
ATOM 1902 C CA . LEU A 1 246 ? 6.176 -12.103 -17.095 1.00 96.50 246 LEU A CA 1
ATOM 1903 C C . LEU A 1 246 ? 5.726 -11.085 -16.042 1.00 96.50 246 LEU A C 1
ATOM 1905 O O . LEU A 1 246 ? 4.687 -11.285 -15.407 1.00 96.50 246 LEU A O 1
ATOM 1909 N N . ARG A 1 247 ? 6.454 -9.971 -15.923 1.00 97.31 247 ARG A N 1
ATOM 1910 C CA . ARG A 1 247 ? 6.146 -8.856 -15.023 1.00 97.31 247 ARG A CA 1
ATOM 1911 C C . ARG A 1 247 ? 4.757 -8.285 -15.316 1.00 97.31 247 ARG A C 1
ATOM 1913 O O . ARG A 1 247 ? 3.920 -8.211 -14.419 1.00 97.31 247 ARG A O 1
ATOM 1920 N N . ASP A 1 248 ? 4.471 -7.958 -16.572 1.00 95.44 248 ASP A N 1
ATOM 1921 C CA . ASP A 1 248 ? 3.196 -7.384 -17.007 1.00 95.44 248 ASP A CA 1
ATOM 1922 C C . ASP A 1 248 ? 2.006 -8.304 -16.754 1.00 95.44 248 ASP A C 1
ATOM 1924 O O . ASP A 1 248 ? 0.936 -7.843 -16.353 1.00 95.44 248 ASP A O 1
ATOM 1928 N N . ASN A 1 249 ? 2.179 -9.607 -16.972 1.00 95.19 249 ASN A N 1
ATOM 1929 C CA . ASN A 1 249 ? 1.136 -10.587 -16.691 1.00 95.19 249 ASN A CA 1
ATOM 1930 C C . ASN A 1 249 ? 0.806 -10.638 -15.194 1.00 95.19 249 ASN A C 1
ATOM 1932 O O . ASN A 1 249 ? -0.365 -10.766 -14.834 1.00 95.19 249 ASN A O 1
ATOM 1936 N N . MET A 1 250 ? 1.802 -10.495 -14.315 1.00 97.12 250 MET A N 1
ATOM 1937 C CA . MET A 1 250 ? 1.575 -10.425 -12.869 1.00 97.12 250 MET A CA 1
ATOM 1938 C C . MET A 1 250 ? 0.936 -9.102 -12.447 1.00 97.12 250 MET A C 1
ATOM 1940 O O . MET A 1 250 ? 0.004 -9.112 -11.642 1.00 97.12 250 MET A O 1
ATOM 1944 N N . ILE A 1 251 ? 1.366 -7.978 -13.025 1.00 96.94 251 ILE A N 1
ATOM 1945 C CA . ILE A 1 251 ? 0.751 -6.670 -12.771 1.00 96.94 251 ILE A CA 1
ATOM 1946 C C . ILE A 1 251 ? -0.726 -6.703 -13.187 1.00 96.94 251 ILE A C 1
ATOM 1948 O O . ILE A 1 251 ? -1.613 -6.478 -12.365 1.00 96.94 251 ILE A O 1
ATOM 1952 N N . LYS A 1 252 ? -1.016 -7.069 -14.441 1.00 95.81 252 LYS A N 1
ATOM 1953 C CA . LYS A 1 252 ? -2.378 -7.070 -15.000 1.00 95.81 252 LYS A CA 1
ATOM 1954 C C . LYS A 1 252 ? -3.266 -8.152 -14.388 1.00 95.81 252 LYS A C 1
ATOM 1956 O O . LYS A 1 252 ? -4.441 -7.899 -14.148 1.00 95.81 252 LYS A O 1
ATOM 1961 N N . GLY A 1 253 ? -2.731 -9.351 -14.163 1.00 92.75 253 GLY A N 1
ATOM 1962 C CA . GLY A 1 253 ? -3.504 -10.511 -13.717 1.00 92.75 253 GLY A CA 1
ATOM 1963 C C . GLY A 1 253 ? -3.657 -10.625 -12.202 1.00 92.75 253 GLY A C 1
ATOM 1964 O O . GLY A 1 253 ? -4.655 -11.175 -11.736 1.00 92.75 253 GLY A O 1
ATOM 1965 N N . ILE A 1 254 ? -2.690 -10.117 -11.432 1.00 95.06 254 ILE A N 1
ATOM 1966 C CA . ILE A 1 254 ? -2.669 -10.249 -9.972 1.00 95.06 254 ILE A CA 1
ATOM 1967 C C . ILE A 1 254 ? -2.749 -8.880 -9.312 1.00 95.06 254 ILE A C 1
ATOM 1969 O O . ILE A 1 254 ? -3.740 -8.622 -8.638 1.00 95.06 254 ILE A O 1
ATOM 1973 N N . LEU A 1 255 ? -1.776 -7.985 -9.495 1.00 96.25 255 LEU A N 1
ATOM 1974 C CA . LEU A 1 255 ? -1.740 -6.736 -8.718 1.00 96.25 255 LEU A CA 1
ATOM 1975 C C . LEU A 1 255 ? -2.980 -5.860 -8.977 1.00 96.25 255 LEU A C 1
ATOM 1977 O O . LEU A 1 255 ? -3.675 -5.483 -8.030 1.00 96.25 255 LEU A O 1
ATOM 1981 N N . ASN A 1 256 ? -3.346 -5.669 -10.247 1.00 95.50 256 ASN A N 1
ATOM 1982 C CA . ASN A 1 256 ? -4.467 -4.821 -10.670 1.00 95.50 256 ASN A CA 1
ATOM 1983 C C . ASN A 1 256 ? -5.850 -5.445 -10.433 1.00 95.50 256 ASN A C 1
ATOM 1985 O O . ASN A 1 256 ? -6.859 -4.745 -10.487 1.00 95.50 256 ASN A O 1
ATOM 1989 N N . VAL A 1 257 ? -5.922 -6.754 -10.176 1.00 95.31 257 VAL A N 1
ATOM 1990 C CA . VAL A 1 257 ? -7.193 -7.479 -9.988 1.00 95.31 257 VAL A CA 1
ATOM 1991 C C . VAL A 1 257 ? -7.388 -7.858 -8.526 1.00 95.31 257 VAL A C 1
ATOM 1993 O O . VAL A 1 257 ? -8.418 -7.565 -7.918 1.00 95.31 257 VAL A O 1
ATOM 1996 N N . VAL A 1 258 ? -6.382 -8.501 -7.940 1.00 94.81 258 VAL A N 1
ATOM 1997 C CA . VAL A 1 258 ? -6.400 -8.978 -6.558 1.00 94.81 258 VAL A CA 1
ATOM 1998 C C . VAL A 1 258 ? -6.275 -7.811 -5.583 1.00 94.81 258 VAL A C 1
ATOM 2000 O O . VAL A 1 258 ? -6.957 -7.829 -4.564 1.00 94.81 258 VAL A O 1
ATOM 2003 N N . GLY A 1 259 ? -5.497 -6.771 -5.902 1.00 93.69 259 GLY A N 1
ATOM 2004 C CA . GLY A 1 259 ? -5.366 -5.577 -5.061 1.00 93.69 259 GLY A CA 1
ATOM 2005 C C . GLY A 1 259 ? -6.715 -4.909 -4.741 1.00 93.69 259 GLY A C 1
ATOM 2006 O O . GLY A 1 259 ? -7.094 -4.833 -3.570 1.00 93.69 259 GLY A O 1
ATOM 2007 N N . PRO A 1 260 ? -7.500 -4.485 -5.750 1.00 95.69 260 PRO A N 1
ATOM 2008 C CA . PRO A 1 260 ? -8.843 -3.940 -5.533 1.00 95.69 260 PRO A CA 1
ATOM 2009 C C . PRO A 1 260 ? -9.809 -4.934 -4.878 1.00 95.69 260 PRO A C 1
ATOM 2011 O O . PRO A 1 260 ? -10.627 -4.542 -4.045 1.00 95.69 260 PRO A O 1
ATOM 2014 N N . LYS A 1 261 ? -9.702 -6.230 -5.203 1.00 96.25 261 LYS A N 1
ATOM 2015 C CA . LYS A 1 261 ? -10.519 -7.269 -4.565 1.00 96.25 261 LYS A CA 1
ATOM 2016 C C . LYS A 1 261 ? -10.240 -7.371 -3.062 1.00 96.25 261 LYS A C 1
ATOM 2018 O O . LYS A 1 261 ? -11.191 -7.460 -2.294 1.00 96.25 261 LYS A O 1
ATOM 2023 N N . ILE A 1 262 ? -8.975 -7.318 -2.636 1.00 97.81 262 ILE A N 1
ATOM 2024 C CA . ILE A 1 262 ? -8.599 -7.277 -1.215 1.00 97.81 262 ILE A CA 1
ATOM 2025 C C . ILE A 1 262 ? -9.300 -6.097 -0.540 1.00 97.81 262 ILE A C 1
ATOM 2027 O O . ILE A 1 262 ? -9.980 -6.296 0.459 1.00 97.81 262 ILE A O 1
ATOM 2031 N N . LEU A 1 263 ? -9.214 -4.890 -1.109 1.00 97.69 263 LEU A N 1
ATOM 2032 C CA . LEU A 1 263 ? -9.880 -3.709 -0.547 1.00 97.69 263 LEU A CA 1
ATOM 2033 C C . LEU A 1 263 ? -11.406 -3.867 -0.464 1.00 97.69 263 LEU A C 1
ATOM 2035 O O . LEU A 1 263 ? -12.004 -3.475 0.537 1.00 97.69 263 LEU A O 1
ATOM 2039 N N . SER A 1 264 ? -12.029 -4.471 -1.478 1.00 97.50 264 SER A N 1
ATOM 2040 C CA . SER A 1 264 ? -13.466 -4.772 -1.489 1.00 97.50 264 SER A CA 1
ATOM 2041 C C . SER A 1 264 ? -13.863 -5.795 -0.416 1.00 97.50 264 SER A C 1
ATOM 2043 O O . SER A 1 264 ? -14.892 -5.636 0.243 1.00 97.50 264 SER A O 1
ATOM 2045 N N . ASP A 1 265 ? -13.063 -6.846 -0.223 1.00 96.94 265 ASP A N 1
ATOM 2046 C CA . ASP A 1 265 ? -13.298 -7.863 0.807 1.00 96.94 265 ASP A CA 1
ATOM 2047 C C . ASP A 1 265 ? -13.157 -7.241 2.213 1.00 96.94 265 ASP A C 1
ATOM 2049 O O . ASP A 1 265 ? -13.994 -7.469 3.090 1.00 96.94 265 ASP A O 1
ATOM 2053 N N . ILE A 1 266 ? -12.143 -6.387 2.412 1.00 97.19 266 ILE A N 1
ATOM 2054 C CA . ILE A 1 266 ? -11.924 -5.633 3.656 1.00 97.19 266 ILE A CA 1
ATOM 2055 C C . ILE A 1 266 ? -13.106 -4.701 3.951 1.00 97.19 266 ILE A C 1
ATOM 2057 O O . ILE A 1 266 ? -13.606 -4.670 5.080 1.00 97.19 266 ILE A O 1
ATOM 2061 N N . ASP A 1 267 ? -13.584 -3.964 2.945 1.00 96.00 267 ASP A N 1
ATOM 2062 C CA . ASP A 1 267 ? -14.746 -3.091 3.105 1.00 96.00 267 ASP A CA 1
ATOM 2063 C C . ASP A 1 267 ? -16.009 -3.889 3.449 1.00 96.00 267 ASP A C 1
ATOM 2065 O O . ASP A 1 267 ? -16.771 -3.486 4.326 1.00 96.00 267 ASP A O 1
ATOM 2069 N N . SER A 1 268 ? -16.190 -5.068 2.852 1.00 94.31 268 SER A N 1
ATOM 2070 C CA . SER A 1 268 ? -17.313 -5.957 3.167 1.00 94.31 268 SER A CA 1
ATOM 2071 C C . SER A 1 268 ? -17.289 -6.401 4.634 1.00 94.31 268 SER A C 1
ATOM 2073 O O . SER A 1 268 ? -18.304 -6.301 5.324 1.00 94.31 268 SER A O 1
ATOM 2075 N N . ILE A 1 269 ? -16.122 -6.808 5.154 1.00 93.19 269 ILE A N 1
ATOM 2076 C CA . ILE A 1 269 ? -15.948 -7.143 6.580 1.00 93.19 269 ILE A CA 1
ATOM 2077 C C . ILE A 1 269 ? -16.332 -5.947 7.462 1.00 93.19 269 ILE A C 1
ATOM 2079 O O . ILE A 1 269 ? -17.084 -6.101 8.430 1.00 93.19 269 ILE A O 1
ATOM 2083 N N . ARG A 1 270 ? -15.848 -4.750 7.110 1.00 94.00 270 ARG A N 1
ATOM 2084 C CA . ARG A 1 270 ? -16.127 -3.506 7.837 1.00 94.00 270 ARG A CA 1
ATOM 2085 C C . ARG A 1 270 ? -17.616 -3.165 7.839 1.00 94.00 270 ARG A C 1
ATOM 2087 O O . ARG A 1 270 ? -18.156 -2.819 8.887 1.00 94.00 270 ARG A O 1
ATOM 2094 N N . GLN A 1 271 ? -18.286 -3.260 6.692 1.00 92.44 271 GLN A N 1
ATOM 2095 C CA . GLN A 1 271 ? -19.710 -2.952 6.565 1.00 92.44 271 GLN A CA 1
ATOM 2096 C C . GLN A 1 271 ? -20.577 -3.925 7.366 1.00 92.44 271 GLN A C 1
ATOM 2098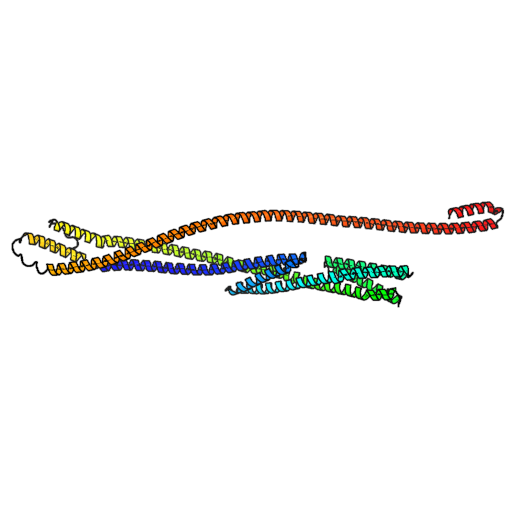 O O . GLN A 1 271 ? -21.491 -3.483 8.065 1.00 92.44 271 GLN A O 1
ATOM 2103 N N . VAL A 1 272 ? -20.272 -5.227 7.320 1.00 91.69 272 VAL A N 1
ATOM 2104 C CA . VAL A 1 272 ? -20.985 -6.238 8.116 1.00 91.69 272 VAL A CA 1
ATOM 2105 C C . VAL A 1 272 ? -20.816 -5.950 9.609 1.00 91.69 272 VAL A C 1
ATOM 2107 O O . VAL A 1 272 ? -21.813 -5.833 10.321 1.00 91.69 272 VAL A O 1
ATOM 2110 N N . ALA A 1 273 ? -19.580 -5.741 10.077 1.00 91.06 273 ALA A N 1
ATOM 2111 C CA . ALA A 1 273 ? -19.311 -5.436 11.484 1.00 91.06 273 ALA A CA 1
ATOM 2112 C C . ALA A 1 273 ? -19.998 -4.139 11.945 1.00 91.06 273 ALA A C 1
ATOM 2114 O O . ALA A 1 273 ? -20.598 -4.104 13.019 1.00 91.06 273 ALA A O 1
ATOM 2115 N N . LYS A 1 274 ? -19.976 -3.088 11.115 1.00 91.44 274 LYS A N 1
ATOM 2116 C CA . LYS A 1 274 ? -20.639 -1.810 11.405 1.00 91.44 274 LYS A CA 1
ATOM 2117 C C . LYS A 1 274 ? -22.159 -1.958 11.499 1.00 91.44 274 LYS A C 1
ATOM 2119 O O . LYS A 1 274 ? -22.760 -1.441 12.436 1.00 91.44 274 LYS A O 1
ATOM 2124 N N . LYS A 1 275 ? -22.780 -2.688 10.570 1.00 91.00 275 LYS A N 1
ATOM 2125 C CA . LYS A 1 275 ? -24.230 -2.928 10.575 1.00 91.00 275 LYS A CA 1
ATOM 2126 C C . LYS A 1 275 ? -24.669 -3.704 11.818 1.00 91.00 275 LYS A C 1
ATOM 2128 O O . LYS A 1 275 ? -25.674 -3.360 12.436 1.00 91.00 275 LYS A O 1
ATOM 2133 N N . GLU A 1 276 ? -23.905 -4.721 12.217 1.00 90.31 276 GLU A N 1
ATOM 2134 C CA . GLU A 1 276 ? -24.145 -5.437 13.475 1.00 90.31 276 GLU A CA 1
ATOM 2135 C C . GLU A 1 276 ? -23.955 -4.530 14.696 1.00 90.31 276 GLU A C 1
ATOM 2137 O O . GLU A 1 276 ? -24.717 -4.618 15.657 1.00 90.31 276 GLU A O 1
ATOM 2142 N N . GLN A 1 277 ? -22.956 -3.647 14.663 1.00 89.69 277 GLN A N 1
ATOM 2143 C CA . GLN A 1 277 ? -22.664 -2.717 15.749 1.00 89.69 277 GLN A CA 1
ATOM 2144 C C . GLN A 1 277 ? -23.802 -1.705 15.944 1.00 89.69 277 GLN A C 1
ATOM 2146 O O . GLN A 1 277 ? -24.188 -1.437 17.083 1.00 89.69 277 GLN A O 1
ATOM 2151 N N . GLU A 1 278 ? -24.365 -1.178 14.855 1.00 89.88 278 GLU A N 1
ATOM 2152 C CA . GLU A 1 278 ? -25.525 -0.278 14.877 1.00 89.88 278 GLU A CA 1
ATOM 2153 C C . GLU A 1 278 ? -26.776 -0.985 15.416 1.00 89.88 278 GLU A C 1
ATOM 2155 O O . GLU A 1 278 ? -27.422 -0.474 16.334 1.00 89.88 278 GLU A O 1
ATOM 2160 N N . ALA A 1 279 ? -27.072 -2.192 14.920 1.00 89.62 279 ALA A N 1
ATOM 2161 C CA . ALA A 1 279 ? -28.207 -2.988 15.385 1.00 89.62 279 ALA A CA 1
ATOM 2162 C C . ALA A 1 279 ? -28.095 -3.334 16.881 1.00 89.62 279 ALA A C 1
ATOM 2164 O O . ALA A 1 279 ? -29.043 -3.140 17.641 1.00 89.62 279 ALA A O 1
ATOM 2165 N N . LEU A 1 280 ? -26.913 -3.775 17.324 1.00 89.56 280 LEU A N 1
ATOM 2166 C CA . LEU A 1 280 ? -26.647 -4.099 18.724 1.00 89.56 280 LEU A CA 1
ATOM 2167 C C . LEU A 1 280 ? -26.716 -2.861 19.624 1.00 89.56 280 LEU A C 1
ATOM 2169 O O . LEU A 1 280 ? -27.192 -2.948 20.757 1.00 89.56 280 LEU A O 1
ATOM 2173 N N . GLY A 1 281 ? -26.233 -1.712 19.146 1.00 86.12 281 GLY A N 1
ATOM 2174 C CA . GLY A 1 281 ? -26.328 -0.444 19.866 1.00 86.12 281 GLY A CA 1
ATOM 2175 C C . GLY A 1 281 ? -27.782 -0.046 20.117 1.00 86.12 281 GLY A C 1
ATOM 2176 O O . GLY A 1 281 ? -28.126 0.345 21.234 1.00 86.12 281 GLY A O 1
ATOM 2177 N N . GLN A 1 282 ? -28.644 -0.217 19.112 1.00 87.00 282 GLN A N 1
ATOM 2178 C CA . GLN A 1 282 ? -30.075 0.042 19.237 1.00 87.00 282 GLN A CA 1
ATOM 2179 C C . GLN A 1 282 ? -30.763 -0.951 20.187 1.00 87.00 282 GLN A C 1
ATOM 2181 O O . GLN A 1 282 ? -31.437 -0.516 21.118 1.00 87.00 282 GLN A O 1
ATOM 2186 N N . GLU A 1 283 ? -30.520 -2.257 20.032 1.00 85.69 283 GLU A N 1
ATOM 2187 C CA . GLU A 1 283 ? -31.064 -3.303 20.916 1.00 85.69 283 GLU A CA 1
ATOM 2188 C C . GLU A 1 283 ? -30.645 -3.082 22.381 1.00 85.69 283 GLU A C 1
ATOM 2190 O O . GLU A 1 283 ? -31.458 -3.159 23.304 1.00 85.69 283 GLU A O 1
ATOM 2195 N N . THR A 1 284 ? -29.371 -2.744 22.608 1.00 84.62 284 THR A N 1
ATOM 2196 C CA . THR A 1 284 ? -28.840 -2.481 23.952 1.00 84.62 284 THR A CA 1
ATOM 2197 C C . THR A 1 284 ? -29.478 -1.235 24.560 1.00 84.62 284 THR A C 1
ATOM 2199 O O . THR A 1 284 ? -29.821 -1.244 25.742 1.00 84.62 284 THR A O 1
ATOM 2202 N N . LYS A 1 285 ? -29.676 -0.173 23.767 1.00 84.38 285 LYS A N 1
ATOM 2203 C CA . LYS A 1 285 ? -30.350 1.047 24.222 1.00 84.38 285 LYS A CA 1
ATOM 2204 C C . LYS A 1 285 ? -31.803 0.771 24.604 1.00 84.38 285 LYS A C 1
ATOM 2206 O O . LYS A 1 285 ? -32.208 1.146 25.699 1.00 84.38 285 LYS A O 1
ATOM 2211 N N . GLU A 1 286 ? -32.550 0.064 23.759 1.00 85.06 286 GLU A N 1
ATOM 2212 C CA . GLU A 1 286 ? -33.937 -0.317 24.048 1.00 85.06 286 GLU A CA 1
ATOM 2213 C C . GLU A 1 286 ? -34.022 -1.147 25.337 1.00 85.06 286 GLU A C 1
ATOM 2215 O O . GLU A 1 286 ? -34.823 -0.842 26.221 1.00 85.06 286 GLU A O 1
ATOM 2220 N N . HIS A 1 287 ? -33.148 -2.144 25.512 1.00 82.19 287 HIS A N 1
ATOM 2221 C CA . HIS A 1 287 ? -33.095 -2.936 26.743 1.00 82.19 287 HIS A CA 1
ATOM 2222 C C . HIS A 1 287 ? -32.767 -2.113 27.995 1.00 82.19 287 HIS A C 1
ATOM 2224 O O . HIS A 1 287 ? -33.351 -2.365 29.057 1.00 82.19 287 HIS A O 1
ATOM 2230 N N . ILE A 1 288 ? -31.850 -1.147 27.895 1.00 83.94 288 ILE A N 1
ATOM 2231 C CA . ILE A 1 288 ? -31.516 -0.236 28.996 1.00 83.94 288 ILE A CA 1
ATOM 2232 C C . ILE A 1 288 ? -32.720 0.652 29.331 1.00 83.94 288 ILE A C 1
ATOM 2234 O O . ILE A 1 288 ? -33.086 0.737 30.504 1.00 83.94 288 ILE A O 1
ATOM 2238 N N . ASP A 1 289 ? -33.375 1.240 28.328 1.00 86.06 289 ASP A N 1
ATOM 2239 C CA . ASP A 1 289 ? -34.535 2.120 28.511 1.00 86.06 289 ASP A CA 1
ATOM 2240 C C . ASP A 1 289 ? -35.710 1.368 29.162 1.00 86.06 289 ASP A C 1
ATOM 2242 O O . ASP A 1 289 ? -36.263 1.827 30.168 1.00 86.06 289 ASP A O 1
ATOM 2246 N N . TYR A 1 290 ? -36.041 0.163 28.677 1.00 85.31 290 TYR A N 1
ATOM 2247 C CA . TYR A 1 290 ? -37.063 -0.694 29.293 1.00 85.31 290 TYR A CA 1
ATOM 2248 C C . TYR A 1 290 ? -36.724 -1.045 30.745 1.00 85.31 290 TYR A C 1
ATOM 2250 O O . TYR A 1 290 ? -37.585 -0.968 31.626 1.00 85.31 290 TYR A O 1
ATOM 2258 N N . SER A 1 291 ? -35.468 -1.409 31.014 1.00 82.81 291 SER A N 1
ATOM 2259 C CA . SER A 1 291 ? -35.021 -1.768 32.364 1.00 82.81 291 SER A CA 1
ATOM 2260 C C . SER A 1 291 ? -35.037 -0.568 33.317 1.00 82.81 291 SER A C 1
ATOM 2262 O O . SER A 1 291 ? -35.355 -0.721 34.498 1.00 82.81 291 SER A O 1
ATOM 2264 N N . MET A 1 292 ? -34.730 0.633 32.817 1.00 84.31 292 MET A N 1
ATOM 2265 C CA . MET A 1 292 ? -34.780 1.882 33.576 1.00 84.31 292 MET A CA 1
ATOM 2266 C C . MET A 1 292 ? -36.221 2.274 33.924 1.00 84.31 292 MET A C 1
ATOM 2268 O O . MET A 1 292 ? -36.507 2.597 35.075 1.00 84.31 292 MET A O 1
ATOM 2272 N N . ILE A 1 293 ? -37.151 2.196 32.968 1.00 87.81 293 ILE A N 1
ATOM 2273 C CA . ILE A 1 293 ? -38.570 2.487 33.222 1.00 87.81 293 ILE A CA 1
ATOM 2274 C C . ILE A 1 293 ? -39.154 1.487 34.225 1.00 87.81 293 ILE A C 1
ATOM 2276 O O . ILE A 1 293 ? -39.832 1.888 35.174 1.00 87.81 293 ILE A O 1
ATOM 2280 N N . LEU A 1 294 ? -38.869 0.192 34.060 1.00 85.19 294 LEU A N 1
ATOM 2281 C CA . LEU A 1 294 ? -39.351 -0.841 34.977 1.00 85.19 294 LEU A CA 1
ATOM 2282 C C . LEU A 1 294 ? -38.811 -0.634 36.402 1.00 85.19 294 LEU A C 1
ATOM 2284 O O . LEU A 1 294 ? -39.570 -0.749 37.365 1.00 85.19 294 LEU A O 1
ATOM 2288 N N . SER A 1 295 ? -37.528 -0.286 36.554 1.00 83.06 295 SER A N 1
ATOM 2289 C CA . SER A 1 295 ? -36.935 -0.031 37.873 1.00 83.06 295 SER A CA 1
ATOM 2290 C C . SER A 1 295 ? -37.500 1.229 38.536 1.00 83.06 295 SER A C 1
ATOM 2292 O O . SER A 1 295 ? -37.759 1.206 39.742 1.00 83.06 295 SER A O 1
ATOM 2294 N N . LEU A 1 296 ? -37.779 2.289 37.766 1.00 86.62 296 LEU A N 1
ATOM 2295 C CA . LEU A 1 296 ? -38.458 3.497 38.247 1.00 86.62 296 LEU A CA 1
ATOM 2296 C C . LEU A 1 296 ? -39.885 3.200 38.717 1.00 86.62 296 LEU A C 1
ATOM 2298 O O . LEU A 1 296 ? -40.261 3.621 39.810 1.00 86.62 296 LEU A O 1
ATOM 2302 N N . LEU A 1 297 ? -40.664 2.442 37.937 1.00 87.38 297 LEU A N 1
ATOM 2303 C CA . LEU A 1 297 ? -42.031 2.060 38.304 1.00 87.38 297 LEU A CA 1
ATOM 2304 C C . LEU A 1 297 ? -42.060 1.233 39.590 1.00 87.38 297 LEU A C 1
ATOM 2306 O O . LEU A 1 297 ? -42.844 1.525 40.492 1.00 87.38 297 LEU A O 1
ATOM 2310 N N . ILE A 1 298 ? -41.181 0.235 39.709 1.00 85.06 298 ILE A N 1
ATOM 2311 C CA . ILE A 1 298 ? -41.097 -0.583 40.922 1.00 85.06 298 ILE A CA 1
ATOM 2312 C C . ILE A 1 298 ? -40.654 0.279 42.102 1.00 85.06 298 ILE A C 1
ATOM 2314 O O . ILE A 1 298 ? -41.299 0.235 43.143 1.00 85.06 298 ILE A O 1
ATOM 2318 N N . SER A 1 299 ? -39.634 1.124 41.943 1.00 83.69 299 SER A N 1
ATOM 2319 C CA . SER A 1 299 ? -39.180 2.029 43.008 1.00 83.69 299 SER A CA 1
ATOM 2320 C C . SER A 1 299 ? -40.289 2.982 43.469 1.00 83.69 299 SER A C 1
ATOM 2322 O O . SER A 1 299 ? -40.458 3.188 44.671 1.00 83.69 299 SER A O 1
ATOM 2324 N N . ALA A 1 300 ? -41.098 3.505 42.542 1.00 88.25 300 ALA A N 1
ATOM 2325 C CA . ALA A 1 300 ? -42.263 4.324 42.861 1.00 88.25 300 ALA A CA 1
ATOM 2326 C C . ALA A 1 300 ? -43.327 3.531 43.640 1.00 88.25 300 ALA A C 1
ATOM 2328 O O . ALA A 1 300 ? -43.839 4.022 44.645 1.00 88.25 300 ALA A O 1
ATOM 2329 N N . ILE A 1 301 ? -43.619 2.286 43.241 1.00 86.06 301 ILE A N 1
ATOM 2330 C CA . ILE A 1 301 ? -44.538 1.398 43.974 1.00 86.06 301 ILE A CA 1
ATOM 2331 C C . ILE A 1 301 ? -44.011 1.125 45.388 1.00 86.06 301 ILE A C 1
ATOM 2333 O O . ILE A 1 301 ? -44.769 1.236 46.351 1.00 86.06 301 ILE A O 1
ATOM 2337 N N . VAL A 1 302 ? -42.717 0.824 45.536 1.00 85.44 302 VAL A N 1
ATOM 2338 C CA . VAL A 1 302 ? -42.076 0.603 46.842 1.00 85.44 302 VAL A CA 1
ATOM 2339 C C . VAL A 1 302 ? -42.192 1.844 47.725 1.00 85.44 302 VAL A C 1
ATOM 2341 O O . VAL A 1 302 ? -42.563 1.723 48.892 1.00 85.44 302 VAL A O 1
ATOM 2344 N N . ALA A 1 303 ? -41.946 3.035 47.172 1.00 85.38 303 ALA A N 1
ATOM 2345 C CA . ALA A 1 303 ? -42.082 4.296 47.896 1.00 85.38 303 ALA A CA 1
ATOM 2346 C C . ALA A 1 303 ? -43.528 4.538 48.358 1.00 85.38 303 ALA A C 1
ATOM 2348 O O . ALA A 1 303 ? -43.757 4.869 49.521 1.00 85.38 303 ALA A O 1
ATOM 2349 N N . VAL A 1 304 ? -44.516 4.309 47.487 1.00 88.31 304 VAL A N 1
ATOM 2350 C CA . VAL A 1 304 ? -45.940 4.450 47.831 1.00 88.31 304 VAL A CA 1
ATOM 2351 C C . VAL A 1 304 ? -46.344 3.462 48.928 1.00 88.31 304 VAL A C 1
ATOM 2353 O O . VAL A 1 304 ? -46.978 3.861 49.905 1.00 88.31 304 VAL A O 1
ATOM 2356 N N . VAL A 1 305 ? -45.936 2.194 48.825 1.00 85.69 305 VAL A N 1
ATOM 2357 C CA . VAL A 1 305 ? -46.202 1.175 49.855 1.00 85.69 305 VAL A CA 1
ATOM 2358 C C . VAL A 1 305 ? -45.546 1.553 51.184 1.00 85.69 305 VAL A C 1
ATOM 2360 O O . VAL A 1 305 ? -46.192 1.454 52.226 1.00 85.69 305 VAL A O 1
ATOM 2363 N N . ALA A 1 306 ? -44.305 2.046 51.165 1.00 83.38 306 ALA A N 1
ATOM 2364 C CA . ALA A 1 306 ? -43.600 2.495 52.363 1.00 83.38 306 ALA A CA 1
ATOM 2365 C C . ALA A 1 306 ? -44.276 3.710 53.026 1.00 83.38 306 ALA A C 1
ATOM 2367 O O . ALA A 1 306 ? -44.370 3.755 54.256 1.00 83.38 306 ALA A O 1
ATOM 2368 N N . ILE A 1 307 ? -44.802 4.658 52.238 1.00 87.88 307 ILE A N 1
ATOM 2369 C CA . ILE A 1 307 ? -45.574 5.807 52.738 1.00 87.88 307 ILE A CA 1
ATOM 2370 C C . ILE A 1 307 ? -46.884 5.332 53.374 1.00 87.88 307 ILE A C 1
ATOM 2372 O O . ILE A 1 307 ? -47.177 5.692 54.514 1.00 87.88 307 ILE A O 1
ATOM 2376 N N . ILE A 1 308 ? -47.657 4.489 52.679 1.00 86.81 308 ILE A N 1
ATOM 2377 C CA . ILE A 1 308 ? -48.922 3.941 53.195 1.00 86.81 308 ILE A CA 1
ATOM 2378 C C . ILE A 1 308 ? -48.675 3.167 54.493 1.00 86.81 308 ILE A C 1
ATOM 2380 O O . ILE A 1 308 ? -49.399 3.353 55.473 1.00 86.81 308 ILE A O 1
ATOM 2384 N N . PHE A 1 309 ? -47.632 2.338 54.524 1.00 84.38 309 PHE A N 1
ATOM 2385 C CA . PHE A 1 309 ? -47.267 1.562 55.702 1.00 84.38 309 PHE A CA 1
ATOM 2386 C C . PHE A 1 309 ? -46.843 2.459 56.873 1.00 84.38 309 PHE A C 1
ATOM 2388 O O . PHE A 1 309 ? -47.303 2.257 57.997 1.00 84.38 309 PHE A O 1
ATOM 2395 N N . SER A 1 310 ? -46.037 3.493 56.612 1.00 82.88 310 SER A N 1
ATOM 2396 C CA . SER A 1 310 ? -45.633 4.486 57.617 1.00 82.88 310 SER A CA 1
ATOM 2397 C C . SER A 1 310 ? -46.836 5.225 58.210 1.00 82.88 310 SER A C 1
ATOM 2399 O O . SER A 1 310 ? -46.955 5.333 59.431 1.00 82.88 310 SER A O 1
ATOM 2401 N N . LEU A 1 311 ? -47.777 5.669 57.369 1.00 85.50 311 LEU A N 1
ATOM 2402 C CA . LEU A 1 311 ? -49.013 6.324 57.814 1.00 85.50 311 LEU A CA 1
ATOM 2403 C C . LEU A 1 311 ? -49.906 5.376 58.631 1.00 85.50 311 LEU A C 1
ATOM 2405 O O . LEU A 1 311 ? -50.492 5.783 59.638 1.00 85.50 311 LEU A O 1
ATOM 2409 N N . PHE A 1 312 ? -49.996 4.107 58.226 1.00 84.56 312 PHE A N 1
ATOM 2410 C CA . PHE A 1 312 ? -50.739 3.079 58.953 1.00 84.56 312 PHE A CA 1
ATOM 2411 C C . PHE A 1 312 ? -50.117 2.780 60.325 1.00 84.56 312 PHE A C 1
ATOM 2413 O O . PHE A 1 312 ? -50.846 2.693 61.314 1.00 84.56 312 PHE A O 1
ATOM 2420 N N . MET A 1 313 ? -48.786 2.676 60.422 1.00 80.25 313 MET A N 1
ATOM 2421 C CA . MET A 1 313 ? -48.093 2.499 61.704 1.00 80.25 313 MET A CA 1
ATOM 2422 C C . MET A 1 313 ? -48.201 3.712 62.620 1.00 80.25 313 MET A C 1
ATOM 2424 O O . MET A 1 313 ? -48.482 3.527 63.804 1.00 80.25 313 MET A O 1
ATOM 2428 N N . GLY A 1 314 ? -48.100 4.932 62.088 1.00 80.44 314 GLY A N 1
ATOM 2429 C CA . GLY A 1 314 ? -48.327 6.147 62.875 1.00 80.44 314 GLY A CA 1
ATOM 2430 C C . GLY A 1 314 ? -49.707 6.146 63.544 1.00 80.44 314 GLY A C 1
ATOM 2431 O O . GLY A 1 314 ? -49.820 6.327 64.754 1.00 80.44 314 GLY A O 1
ATOM 2432 N N . LYS A 1 315 ? -50.768 5.821 62.793 1.00 80.56 315 LYS A N 1
ATOM 2433 C CA . LYS A 1 315 ? -52.127 5.743 63.358 1.00 80.56 315 LYS A CA 1
ATOM 2434 C C . LYS A 1 315 ? -52.358 4.521 64.252 1.00 80.56 315 LYS A C 1
ATOM 2436 O O . LYS A 1 315 ? -53.071 4.624 65.244 1.00 80.56 315 LYS A O 1
ATOM 2441 N N . SER A 1 316 ? -51.810 3.355 63.909 1.00 79.06 316 SER A N 1
ATOM 2442 C CA . SER A 1 316 ? -52.086 2.108 64.640 1.00 79.06 316 SER A CA 1
ATOM 2443 C C . SER A 1 316 ? -51.284 1.967 65.933 1.00 79.06 316 SER A C 1
ATOM 2445 O O . SER A 1 316 ? -51.719 1.193 66.794 1.00 79.06 316 SER A O 1
ATOM 2447 N N . LEU A 1 317 ? -50.116 2.606 66.023 1.00 80.31 317 LEU A N 1
ATOM 2448 C CA . LEU A 1 317 ? -49.149 2.427 67.106 1.00 80.31 317 LEU A CA 1
ATOM 2449 C C . LEU A 1 317 ? -48.895 3.733 67.858 1.00 80.31 317 LEU A C 1
ATOM 2451 O O . LEU A 1 317 ? -49.066 3.766 69.072 1.00 80.31 317 LEU A O 1
ATOM 2455 N N . SER A 1 318 ? -48.528 4.806 67.150 1.00 81.56 318 SER A N 1
ATOM 2456 C CA . SER A 1 318 ? -48.132 6.062 67.794 1.00 81.56 318 SER A CA 1
ATOM 2457 C C . SER A 1 318 ? -49.315 6.776 68.445 1.00 81.56 318 SER A C 1
ATOM 2459 O O . SER A 1 318 ? -49.198 7.154 69.605 1.00 81.56 318 SER A O 1
ATOM 2461 N N . ASN A 1 319 ? -50.463 6.899 67.766 1.00 80.50 319 ASN A N 1
ATOM 2462 C CA . ASN A 1 319 ? -51.627 7.590 68.345 1.00 80.50 319 ASN A CA 1
ATOM 2463 C C . ASN A 1 319 ? -52.129 6.936 69.648 1.00 80.50 319 ASN A C 1
ATOM 2465 O O . ASN A 1 319 ? -52.199 7.641 70.645 1.00 80.50 319 ASN A O 1
ATOM 2469 N N . PRO A 1 320 ? -52.373 5.609 69.720 1.00 80.69 320 PRO A N 1
ATOM 2470 C CA . PRO A 1 320 ? -52.842 4.991 70.959 1.00 80.69 320 PRO A CA 1
ATOM 2471 C C . PRO A 1 320 ? -51.832 5.085 72.104 1.00 80.69 320 PRO A C 1
ATOM 2473 O O . PRO A 1 320 ? -52.228 5.216 73.251 1.00 80.69 320 PRO A O 1
ATOM 2476 N N . ILE A 1 321 ? -50.526 5.040 71.819 1.00 82.81 321 ILE A N 1
ATOM 2477 C CA . ILE A 1 321 ? -49.498 5.226 72.854 1.00 82.81 321 ILE A CA 1
ATOM 2478 C C . ILE A 1 321 ? -49.520 6.667 73.381 1.00 82.81 321 ILE A C 1
ATOM 2480 O O . ILE A 1 321 ? -49.404 6.877 74.588 1.00 82.81 321 ILE A O 1
ATOM 2484 N N . VAL A 1 322 ? -49.699 7.656 72.501 1.00 83.12 322 VAL A N 1
ATOM 2485 C CA . VAL A 1 322 ? -49.841 9.068 72.886 1.00 83.12 322 VAL A CA 1
ATOM 2486 C C . VAL A 1 322 ? -51.128 9.287 73.686 1.00 83.12 322 VAL A C 1
ATOM 2488 O O . VAL A 1 322 ? -51.064 9.912 74.741 1.00 83.12 322 VAL A O 1
ATOM 2491 N N . ASP A 1 323 ? -52.252 8.704 73.265 1.00 81.25 323 ASP A N 1
ATOM 2492 C CA . ASP A 1 323 ? -53.534 8.760 73.982 1.00 81.25 323 ASP A CA 1
ATOM 2493 C C . ASP A 1 323 ? -53.413 8.138 75.379 1.00 81.25 323 ASP A C 1
ATOM 2495 O O . ASP A 1 323 ? -53.766 8.771 76.369 1.00 81.25 323 ASP A O 1
ATOM 2499 N N . MET A 1 324 ? -52.801 6.954 75.487 1.00 80.81 324 MET A N 1
ATOM 2500 C CA . MET A 1 324 ? -52.525 6.302 76.771 1.00 80.81 324 MET A CA 1
ATOM 2501 C C . MET A 1 324 ? -51.606 7.140 77.668 1.00 80.81 324 MET A C 1
ATOM 2503 O O . MET A 1 324 ? -51.815 7.213 78.879 1.00 80.81 324 MET A O 1
ATOM 2507 N N . THR A 1 325 ? -50.602 7.800 77.084 1.00 81.31 325 THR A N 1
ATOM 2508 C CA . THR A 1 325 ? -49.692 8.696 77.814 1.00 81.31 325 THR A CA 1
ATOM 2509 C C . THR A 1 325 ? -50.431 9.934 78.325 1.00 81.31 325 THR A C 1
ATOM 2511 O O . THR A 1 325 ? -50.202 10.360 79.457 1.00 81.31 325 THR A O 1
ATOM 2514 N N . MET A 1 326 ? -51.349 10.492 77.529 1.00 81.31 326 MET A N 1
ATOM 2515 C CA . MET A 1 326 ? -52.200 11.611 77.940 1.00 81.31 326 MET A CA 1
ATOM 2516 C C . MET A 1 326 ? -53.186 11.197 79.037 1.00 81.31 326 MET A C 1
ATOM 2518 O O . MET A 1 326 ? -53.250 11.882 80.056 1.00 81.31 326 MET A O 1
ATOM 2522 N N . SER A 1 327 ? -53.873 10.057 78.899 1.00 81.44 327 SER A N 1
ATOM 2523 C CA . SER A 1 327 ? -54.773 9.534 79.935 1.00 81.44 327 SER A CA 1
ATOM 2524 C C . SER A 1 327 ? -54.037 9.284 81.253 1.00 81.44 327 SER A C 1
ATOM 2526 O O . SER A 1 327 ? -54.532 9.654 82.315 1.00 81.44 327 SER A O 1
ATOM 2528 N N . MET A 1 328 ? -52.825 8.721 81.196 1.00 79.06 328 MET A N 1
ATOM 2529 C CA . MET A 1 328 ? -52.004 8.488 82.386 1.00 79.06 328 MET A CA 1
ATOM 2530 C C . MET A 1 328 ? -51.545 9.797 83.040 1.00 79.06 328 MET A C 1
ATOM 2532 O O . MET A 1 328 ? -51.569 9.910 84.263 1.00 79.06 328 MET A O 1
ATOM 2536 N N . LYS A 1 329 ? -51.165 10.803 82.241 1.00 79.88 329 LYS A N 1
ATOM 2537 C CA . LYS A 1 329 ? -50.797 12.128 82.754 1.00 79.88 329 LYS A CA 1
ATOM 2538 C C . LYS A 1 329 ? -51.983 12.811 83.440 1.00 79.88 329 LYS A C 1
ATOM 2540 O O . LYS A 1 329 ? -51.829 13.318 84.542 1.00 79.88 329 LYS A O 1
ATOM 2545 N N . SER A 1 330 ? -53.175 12.756 82.847 1.00 77.88 330 SER A N 1
ATOM 2546 C CA . SER A 1 330 ? -54.374 13.343 83.452 1.00 77.88 330 SER A CA 1
ATOM 2547 C C . SER A 1 330 ? -54.829 12.621 84.728 1.00 77.88 330 SER A C 1
ATOM 2549 O O . SER A 1 330 ? -55.246 13.290 85.671 1.00 77.88 330 SER A O 1
ATOM 2551 N N . LEU A 1 331 ? -54.695 11.290 84.806 1.00 76.25 331 LEU A N 1
ATOM 2552 C CA . LEU A 1 331 ? -54.937 10.538 86.047 1.00 76.25 331 LEU A CA 1
ATOM 2553 C C . LEU A 1 331 ? -53.909 10.885 87.139 1.00 76.25 331 LEU A C 1
ATOM 2555 O O . LEU A 1 331 ? -54.281 11.013 88.303 1.00 76.25 331 LEU A O 1
ATOM 2559 N N . ALA A 1 332 ? -52.636 11.076 86.771 1.00 75.19 332 ALA A N 1
ATOM 2560 C CA . ALA A 1 332 ? -51.576 11.492 87.696 1.00 75.19 332 ALA A CA 1
ATOM 2561 C C . ALA A 1 332 ? -51.768 12.926 88.223 1.00 75.19 332 ALA A C 1
ATOM 2563 O O . ALA A 1 332 ? -51.457 13.193 89.381 1.00 75.19 332 ALA A O 1
ATOM 2564 N N . ASP A 1 333 ? -52.341 13.816 87.410 1.00 78.75 333 ASP A N 1
ATOM 2565 C CA . ASP A 1 333 ? -52.714 15.184 87.797 1.00 78.75 333 ASP A CA 1
ATOM 2566 C C . ASP A 1 333 ? -54.012 15.233 88.646 1.00 78.75 333 ASP A C 1
ATOM 2568 O O . ASP A 1 333 ? -54.518 16.311 88.960 1.00 78.75 333 ASP A O 1
ATOM 2572 N N . GLY A 1 334 ? -54.560 14.073 89.042 1.00 67.81 334 GLY A N 1
ATOM 2573 C CA . GLY A 1 334 ? -55.705 13.949 89.951 1.00 67.81 334 GLY A CA 1
ATOM 2574 C C . GLY A 1 334 ? -57.080 14.018 89.280 1.00 67.81 334 GLY A C 1
ATOM 2575 O O . GLY A 1 334 ? -58.099 14.033 89.971 1.00 67.81 334 GLY A O 1
ATOM 2576 N N . ASN A 1 335 ? -57.145 14.042 87.947 1.00 77.25 335 ASN A N 1
ATOM 2577 C CA . ASN A 1 335 ? -58.407 14.039 87.214 1.00 77.25 335 ASN A CA 1
ATOM 2578 C C . ASN A 1 335 ? -58.889 12.599 86.961 1.00 77.25 335 ASN A C 1
ATOM 2580 O O . ASN A 1 335 ? -58.438 11.933 86.030 1.00 77.25 335 ASN A O 1
ATOM 2584 N N . LEU A 1 336 ? -59.827 12.124 87.784 1.00 69.25 336 LEU A N 1
ATOM 2585 C CA . LEU A 1 336 ? -60.388 10.768 87.695 1.00 69.25 336 LEU A CA 1
ATOM 2586 C C . LEU A 1 336 ? -61.555 10.632 86.704 1.00 69.25 336 LEU A C 1
ATOM 2588 O O . LEU A 1 336 ? -62.036 9.521 86.492 1.00 69.25 336 LEU A O 1
ATOM 2592 N N . ASP A 1 337 ? -61.992 11.719 86.066 1.00 73.38 337 ASP A N 1
ATOM 2593 C CA . ASP A 1 337 ? -63.096 11.697 85.093 1.00 73.38 337 ASP A CA 1
ATOM 2594 C C . ASP A 1 337 ? -62.618 11.409 83.654 1.00 73.38 337 ASP A C 1
ATOM 2596 O O . ASP A 1 337 ? -63.367 11.475 82.684 1.00 73.38 337 ASP A O 1
ATOM 2600 N N . VAL A 1 338 ? -61.337 11.071 83.493 1.00 77.88 338 VAL A N 1
ATOM 2601 C CA . VAL A 1 338 ? -60.709 10.816 82.193 1.00 77.88 338 VAL A CA 1
ATOM 2602 C C . VAL A 1 338 ? -61.180 9.478 81.630 1.00 77.88 338 VAL A C 1
ATOM 2604 O O . VAL A 1 338 ? -61.087 8.438 82.289 1.00 77.88 338 VAL A O 1
ATOM 2607 N N . GLU A 1 339 ? -61.679 9.477 80.398 1.00 77.38 339 GLU A N 1
ATOM 2608 C CA . GLU A 1 339 ? -62.020 8.255 79.673 1.00 77.38 339 GLU A CA 1
ATOM 2609 C C . GLU A 1 339 ? -60.736 7.549 79.202 1.00 77.38 339 GLU A C 1
ATOM 2611 O O . GLU A 1 339 ? -59.869 8.151 78.565 1.00 77.38 339 GLU A O 1
ATOM 2616 N N . VAL A 1 340 ? -60.576 6.268 79.552 1.00 76.19 340 VAL A N 1
ATOM 2617 C CA . VAL A 1 340 ? -59.411 5.474 79.137 1.00 76.19 340 VAL A CA 1
ATOM 2618 C C . VAL A 1 340 ? -59.718 4.854 77.779 1.00 76.19 340 VAL A C 1
ATOM 2620 O O . VAL A 1 340 ? -60.419 3.846 77.674 1.00 76.19 340 VAL A O 1
ATOM 2623 N N . HIS A 1 341 ? -59.206 5.473 76.719 1.00 75.44 341 HIS A N 1
ATOM 2624 C CA . HIS A 1 341 ? -59.379 4.976 75.359 1.00 75.44 341 HIS A CA 1
ATOM 2625 C C . HIS A 1 341 ? -58.541 3.705 75.121 1.00 75.44 341 HIS A C 1
ATOM 2627 O O . HIS A 1 341 ? -57.395 3.612 75.545 1.00 75.44 341 HIS A O 1
ATOM 2633 N N . GLY A 1 342 ? -59.095 2.719 74.400 1.00 73.50 342 GLY A N 1
ATOM 2634 C CA . GLY A 1 342 ? -58.362 1.510 73.986 1.00 73.50 342 GLY A CA 1
ATOM 2635 C C . GLY A 1 342 ? -58.749 0.199 74.681 1.00 73.50 342 GLY A C 1
ATOM 2636 O O . GLY A 1 342 ? -58.155 -0.831 74.365 1.00 73.50 342 GLY A O 1
ATOM 2637 N N . LEU A 1 343 ? -59.764 0.200 75.551 1.00 73.69 343 LEU A N 1
ATOM 2638 C CA . LEU A 1 343 ? -60.248 -1.001 76.253 1.00 73.69 343 LEU A CA 1
ATOM 2639 C C . LEU A 1 343 ? -60.827 -2.079 75.320 1.00 73.69 343 LEU A C 1
ATOM 2641 O O . LEU A 1 343 ? -60.636 -3.265 75.570 1.00 73.69 343 LEU A O 1
ATOM 2645 N N . ASP A 1 344 ? -61.420 -1.691 74.189 1.00 78.12 344 ASP A N 1
ATOM 2646 C CA . ASP A 1 344 ? -61.993 -2.626 73.203 1.00 78.12 344 ASP A CA 1
ATOM 2647 C C . ASP A 1 344 ? -60.957 -3.241 72.242 1.00 78.12 344 ASP A C 1
ATOM 2649 O O . ASP A 1 344 ? -61.297 -3.964 71.296 1.00 78.12 344 ASP A O 1
ATOM 2653 N N . ARG A 1 345 ? -59.668 -2.931 72.427 1.00 79.31 345 ARG A N 1
ATOM 2654 C CA . ARG A 1 345 ? -58.603 -3.444 71.558 1.00 79.31 345 ARG A CA 1
ATOM 2655 C C . ARG A 1 345 ? -58.294 -4.913 71.860 1.00 79.31 345 ARG A C 1
ATOM 2657 O O . ARG A 1 345 ? -58.674 -5.468 72.880 1.00 79.31 345 ARG A O 1
ATOM 2664 N N . LYS A 1 346 ? -57.590 -5.560 70.927 1.00 80.06 346 LYS A N 1
ATOM 2665 C CA . LYS A 1 346 ? -57.145 -6.969 71.019 1.00 80.06 346 LYS A CA 1
ATOM 2666 C C . LYS A 1 346 ? -55.638 -7.124 70.770 1.00 80.06 346 LYS A C 1
ATOM 2668 O O . LYS A 1 346 ? -55.182 -8.156 70.274 1.00 80.06 346 LYS A O 1
ATOM 2673 N N . ASP A 1 347 ? -54.883 -6.047 70.951 1.00 82.12 347 ASP A N 1
ATOM 2674 C CA . ASP A 1 347 ? -53.420 -6.011 70.869 1.00 82.12 347 ASP A CA 1
ATOM 2675 C C . ASP A 1 347 ? -52.837 -5.560 72.213 1.00 82.12 347 ASP A C 1
ATOM 2677 O O . ASP A 1 347 ? -53.590 -5.302 73.138 1.00 82.12 347 ASP A O 1
ATOM 2681 N N . GLU A 1 348 ? -51.518 -5.475 72.350 1.00 81.31 348 GLU A N 1
ATOM 2682 C CA . GLU A 1 348 ? -50.842 -5.172 73.623 1.00 81.31 348 GLU A CA 1
ATOM 2683 C C . GLU A 1 348 ? -51.226 -3.797 74.204 1.00 81.31 348 GLU A C 1
ATOM 2685 O O . GLU A 1 348 ? -51.019 -3.541 75.386 1.00 81.31 348 GLU A O 1
ATOM 2690 N N . ILE A 1 349 ? -51.837 -2.920 73.398 1.00 82.25 349 ILE A N 1
ATOM 2691 C CA . ILE A 1 349 ? -52.430 -1.666 73.877 1.00 82.25 349 ILE A CA 1
ATOM 2692 C C . ILE A 1 349 ? -53.679 -1.927 74.738 1.00 82.25 349 ILE A C 1
ATOM 2694 O O . ILE A 1 349 ? -53.949 -1.137 75.632 1.00 82.25 349 ILE A O 1
ATOM 2698 N N . HIS A 1 350 ? -54.410 -3.029 74.528 1.00 81.06 350 HIS A N 1
ATOM 2699 C CA . HIS A 1 350 ? -55.484 -3.473 75.428 1.00 81.06 350 HIS A CA 1
ATOM 2700 C C . HIS A 1 350 ? -54.945 -3.751 76.826 1.00 81.06 350 HIS A C 1
ATOM 2702 O O . HIS A 1 350 ? -55.494 -3.234 77.788 1.00 81.06 350 HIS A O 1
ATOM 2708 N N . ASP A 1 351 ? -53.844 -4.500 76.931 1.00 79.75 351 ASP A N 1
ATOM 2709 C CA . ASP A 1 351 ? -53.243 -4.837 78.225 1.00 79.75 351 ASP A CA 1
ATOM 2710 C C . ASP A 1 351 ? -52.791 -3.556 78.959 1.00 79.75 351 ASP A C 1
ATOM 2712 O O . ASP A 1 351 ? -52.967 -3.422 80.170 1.00 79.75 351 ASP A O 1
ATOM 2716 N N . MET A 1 352 ? -52.287 -2.561 78.214 1.00 78.94 352 MET A N 1
ATOM 2717 C CA . MET A 1 352 ? -51.956 -1.234 78.750 1.00 78.94 352 MET A CA 1
ATOM 2718 C C . MET A 1 352 ? -53.198 -0.424 79.155 1.00 78.94 352 MET A C 1
ATOM 2720 O O . MET A 1 352 ? -53.217 0.165 80.234 1.00 78.94 352 MET A O 1
ATOM 2724 N N . ALA A 1 353 ? -54.241 -0.391 78.322 1.00 80.56 353 ALA A N 1
ATOM 2725 C CA . ALA A 1 353 ? -55.493 0.312 78.606 1.00 80.56 353 ALA A CA 1
ATOM 2726 C C . ALA A 1 353 ? -56.228 -0.306 79.801 1.00 80.56 353 ALA A C 1
ATOM 2728 O O . ALA A 1 353 ? -56.729 0.414 80.659 1.00 80.56 353 ALA A O 1
ATOM 2729 N N . GLN A 1 354 ? -56.228 -1.635 79.907 1.00 79.81 354 GLN A N 1
ATOM 2730 C CA . GLN A 1 354 ? -56.776 -2.377 81.033 1.00 79.81 354 GLN A CA 1
ATOM 2731 C C . GLN A 1 354 ? -56.006 -2.063 82.316 1.00 79.81 354 GLN A C 1
ATOM 2733 O O . GLN A 1 354 ? -56.629 -1.778 83.333 1.00 79.81 354 GLN A O 1
ATOM 2738 N N . ALA A 1 355 ? -54.670 -2.033 82.270 1.00 76.94 355 ALA A N 1
ATOM 2739 C CA . ALA A 1 355 ? -53.858 -1.655 83.424 1.00 76.94 355 ALA A CA 1
ATOM 2740 C C . ALA A 1 355 ? -54.148 -0.219 83.900 1.00 76.94 355 ALA A C 1
ATOM 2742 O O . ALA A 1 355 ? -54.265 0.013 85.101 1.00 76.94 355 ALA A O 1
ATOM 2743 N N . VAL A 1 356 ? -54.320 0.735 82.978 1.00 78.44 356 VAL A N 1
ATOM 2744 C CA . VAL A 1 356 ? -54.664 2.129 83.313 1.00 78.44 356 VAL A CA 1
ATOM 2745 C C . VAL A 1 356 ? -56.110 2.267 83.798 1.00 78.44 356 VAL A C 1
ATOM 2747 O O . VAL A 1 356 ? -56.361 3.030 84.727 1.00 78.44 356 VAL A O 1
ATOM 2750 N N . ASN A 1 357 ? -57.056 1.497 83.254 1.00 78.50 357 ASN A N 1
ATOM 2751 C CA . ASN A 1 357 ? -58.436 1.476 83.742 1.00 78.50 357 ASN A CA 1
ATOM 2752 C C . ASN A 1 357 ? -58.538 0.861 85.144 1.00 78.50 357 ASN A C 1
ATOM 2754 O O . ASN A 1 357 ? -59.205 1.427 86.002 1.00 78.50 357 ASN A O 1
ATOM 2758 N N . VAL A 1 358 ? -57.792 -0.212 85.423 1.00 75.81 358 VAL A N 1
ATOM 2759 C CA . VAL A 1 358 ? -57.642 -0.760 86.782 1.00 75.81 358 VAL A CA 1
ATOM 2760 C C . VAL A 1 358 ? -57.009 0.276 87.717 1.00 75.81 358 VAL A C 1
ATOM 2762 O O . VAL A 1 358 ? -57.398 0.376 88.876 1.00 75.81 358 VAL A O 1
ATOM 2765 N N . PHE A 1 359 ? -56.072 1.098 87.233 1.00 69.25 359 PHE A N 1
ATOM 2766 C CA . PHE A 1 359 ? -55.487 2.191 88.017 1.00 69.25 359 PHE A CA 1
ATOM 2767 C C . PHE A 1 359 ? -56.502 3.306 88.325 1.00 69.25 359 PHE A C 1
ATOM 2769 O O . PHE A 1 359 ? -56.548 3.783 89.456 1.00 69.25 359 PHE A O 1
ATOM 2776 N N . LYS A 1 360 ? -57.352 3.681 87.360 1.00 71.88 360 LYS A N 1
ATOM 2777 C CA . LYS A 1 360 ? -58.475 4.618 87.540 1.00 71.88 360 LYS A CA 1
ATOM 2778 C C . LYS A 1 360 ? -59.519 4.073 88.521 1.00 71.88 360 LYS A C 1
ATOM 2780 O O . LYS A 1 360 ? -59.935 4.790 89.427 1.00 71.88 360 LYS A O 1
ATOM 2785 N N . GLU A 1 361 ? -59.919 2.812 88.368 1.00 68.38 361 GLU A N 1
ATOM 2786 C CA . GLU A 1 361 ? -60.867 2.124 89.256 1.00 68.38 361 GLU A CA 1
ATOM 2787 C C . GLU A 1 361 ? -60.314 2.012 90.682 1.00 68.38 361 GLU A C 1
ATOM 2789 O O . GLU A 1 361 ? -61.029 2.289 91.644 1.00 68.38 361 GLU A O 1
ATOM 2794 N N . ASN A 1 362 ? -59.022 1.703 90.823 1.00 64.88 362 ASN A N 1
ATOM 2795 C CA . ASN A 1 362 ? -58.342 1.690 92.114 1.00 64.88 362 ASN A CA 1
ATOM 2796 C C . ASN A 1 362 ? -58.210 3.097 92.709 1.00 64.88 362 ASN A C 1
ATOM 2798 O O . ASN A 1 362 ? -58.430 3.249 93.900 1.00 64.88 362 ASN A O 1
ATOM 2802 N N . ALA A 1 363 ? -57.923 4.140 91.926 1.00 60.38 363 ALA A N 1
ATOM 2803 C CA . ALA A 1 363 ? -57.868 5.517 92.426 1.00 60.38 363 ALA A CA 1
ATOM 2804 C C . ALA A 1 363 ? -59.251 6.039 92.879 1.00 60.38 363 ALA A C 1
ATOM 2806 O O . ALA A 1 363 ? -59.344 6.739 93.886 1.00 60.38 363 ALA A O 1
ATOM 2807 N N . LEU A 1 364 ? -60.333 5.626 92.204 1.00 55.94 364 LEU A N 1
ATOM 2808 C CA . LEU A 1 364 ? -61.721 5.863 92.628 1.00 55.94 364 LEU A CA 1
ATOM 2809 C C . LEU A 1 364 ? -62.108 5.049 93.881 1.00 55.94 364 LEU A C 1
ATOM 2811 O O . LEU A 1 364 ? -62.913 5.512 94.689 1.00 55.94 364 LEU A O 1
ATOM 2815 N N . ALA A 1 365 ? -61.531 3.858 94.073 1.00 51.88 365 ALA A N 1
ATOM 2816 C CA . ALA A 1 365 ? -61.738 3.025 95.262 1.00 51.88 365 ALA A CA 1
ATOM 2817 C C . ALA A 1 365 ? -60.887 3.464 96.475 1.00 51.88 365 ALA A C 1
ATOM 2819 O O . ALA A 1 365 ? -61.325 3.324 97.617 1.00 51.88 365 ALA A O 1
ATOM 2820 N N . VAL A 1 366 ? -59.702 4.038 96.242 1.00 50.59 366 VAL A N 1
ATOM 2821 C CA . VAL A 1 366 ? -58.754 4.508 97.270 1.00 50.59 366 VAL A CA 1
ATOM 2822 C C . VAL A 1 366 ? -59.194 5.838 97.901 1.00 50.59 366 VAL A C 1
ATOM 2824 O O . VAL A 1 366 ? -58.874 6.088 99.058 1.00 50.59 366 VAL A O 1
ATOM 2827 N N . GLN A 1 367 ? -60.069 6.620 97.252 1.00 46.91 367 GLN A N 1
ATOM 2828 C CA . GLN A 1 367 ? -60.664 7.840 97.832 1.00 46.91 367 GLN A CA 1
ATOM 2829 C C . GLN A 1 367 ? -61.644 7.585 99.009 1.00 46.91 367 GLN A C 1
ATOM 2831 O O . GLN A 1 367 ? -62.249 8.522 99.531 1.00 46.91 367 GLN A O 1
ATOM 2836 N N . ARG A 1 368 ? -61.842 6.331 99.446 1.00 45.28 368 ARG A N 1
ATOM 2837 C CA . ARG A 1 368 ? -62.698 5.983 100.600 1.00 45.28 368 ARG A CA 1
ATOM 2838 C C . ARG A 1 368 ? -62.013 5.232 101.736 1.00 45.28 368 ARG A C 1
ATOM 2840 O O . ARG A 1 368 ? -62.665 5.018 102.752 1.00 45.28 368 ARG A O 1
ATOM 2847 N N . LEU A 1 369 ? -60.745 4.861 101.605 1.00 40.94 369 LEU A N 1
ATOM 2848 C CA . LEU A 1 369 ? -60.012 4.116 102.632 1.00 40.94 369 LEU A CA 1
ATOM 2849 C C . LEU A 1 369 ? -58.538 4.544 102.622 1.00 40.94 369 LEU A C 1
ATOM 2851 O O . LEU A 1 369 ? -57.645 3.772 102.288 1.00 40.94 369 LEU A O 1
ATOM 2855 N N . GLU A 1 370 ? -58.302 5.797 103.002 1.00 39.19 370 GLU A N 1
ATOM 2856 C CA . GLU A 1 370 ? -57.018 6.242 103.542 1.00 39.19 370 GLU A CA 1
ATOM 2857 C C . GLU A 1 370 ? -57.160 6.380 105.053 1.00 39.19 370 GLU A C 1
ATOM 2859 O O . GLU A 1 370 ? -57.482 7.441 105.565 1.00 39.19 370 GLU A O 1
ATOM 2864 N N . GLU A 1 371 ? -56.969 5.271 105.754 1.00 41.62 371 GLU A N 1
ATOM 2865 C CA . GLU A 1 371 ? -56.297 5.208 107.051 1.00 41.62 371 GLU A CA 1
ATOM 2866 C C . GLU A 1 371 ? -56.134 3.715 107.373 1.00 41.62 371 GLU A C 1
ATOM 2868 O O . GLU A 1 371 ? -57.095 2.959 107.315 1.00 41.62 371 GLU A O 1
ATOM 2873 N N . GLU A 1 372 ? -54.902 3.295 107.679 1.00 38.72 372 GLU A N 1
ATOM 2874 C CA . GLU A 1 372 ? -54.498 1.937 108.098 1.00 38.72 372 GLU A CA 1
ATOM 2875 C C . GLU A 1 372 ? -54.167 0.902 106.998 1.00 38.72 372 GLU A C 1
ATOM 2877 O O . GLU A 1 372 ? -54.968 0.054 106.625 1.00 38.72 372 GLU A O 1
ATOM 2882 N N . SER A 1 373 ? -52.900 0.850 106.570 1.00 35.75 373 SER A N 1
ATOM 2883 C CA . SER A 1 373 ? -52.052 -0.346 106.779 1.00 35.75 373 SER A CA 1
ATOM 2884 C C . SER A 1 373 ? -50.718 -0.196 106.051 1.00 35.75 373 SER A C 1
ATOM 2886 O O . SER A 1 373 ? -50.449 -0.687 104.953 1.00 35.75 373 SER A O 1
ATOM 2888 N N . GLN A 1 374 ? -49.845 0.518 106.736 1.00 45.03 374 GLN A N 1
ATOM 2889 C CA . GLN A 1 374 ? -48.439 0.667 106.442 1.00 45.03 374 GLN A CA 1
ATOM 2890 C C . GLN A 1 374 ? -47.707 -0.605 106.891 1.00 45.03 374 GLN A C 1
ATOM 2892 O O . GLN A 1 374 ? -47.306 -0.662 108.051 1.00 45.03 374 GLN A O 1
ATOM 2897 N N . LYS A 1 375 ? -47.581 -1.638 106.025 1.00 43.34 375 LYS A N 1
ATOM 2898 C CA . LYS A 1 375 ? -46.619 -2.765 106.215 1.00 43.34 375 LYS A CA 1
ATOM 2899 C C . LYS A 1 375 ? -46.434 -3.786 105.064 1.00 43.34 375 LYS A C 1
ATOM 2901 O O . LYS A 1 375 ? -46.105 -4.939 105.329 1.00 43.34 375 LYS A O 1
ATOM 2906 N N . ALA A 1 376 ? -46.558 -3.401 103.788 1.00 44.84 376 ALA A N 1
ATOM 2907 C CA . ALA A 1 376 ? -46.277 -4.315 102.658 1.00 44.84 376 ALA A CA 1
ATOM 2908 C C . ALA A 1 376 ? -45.339 -3.757 101.561 1.00 44.84 376 ALA A C 1
ATOM 2910 O O . ALA A 1 376 ? -45.285 -4.306 100.464 1.00 44.84 376 ALA A O 1
ATOM 2911 N N . ALA A 1 377 ? -44.575 -2.692 101.838 1.00 49.66 377 ALA A N 1
ATOM 2912 C CA . ALA A 1 377 ? -43.676 -2.073 100.851 1.00 49.66 377 ALA A CA 1
ATOM 2913 C C . ALA A 1 377 ? -42.270 -2.711 100.772 1.00 49.66 377 ALA A C 1
ATOM 2915 O O . ALA A 1 377 ? -41.607 -2.618 99.744 1.00 49.66 377 ALA A O 1
ATOM 2916 N N . GLU A 1 378 ? -41.812 -3.428 101.802 1.00 50.12 378 GLU A N 1
ATOM 2917 C CA . GLU A 1 378 ? -40.385 -3.788 101.906 1.00 50.12 378 GLU A CA 1
ATOM 2918 C C . GLU A 1 378 ? -39.944 -5.001 101.064 1.00 50.12 378 GLU A C 1
ATOM 2920 O O . GLU A 1 378 ? -38.749 -5.182 100.844 1.00 50.12 378 GLU A O 1
ATOM 2925 N N . LYS A 1 379 ? -40.866 -5.821 100.532 1.00 48.66 379 LYS A N 1
ATOM 2926 C CA . LYS A 1 379 ? -40.496 -6.981 99.688 1.00 48.66 379 LYS A CA 1
ATOM 2927 C C . LYS A 1 379 ? -40.561 -6.732 98.178 1.00 48.66 379 LYS A C 1
ATOM 2929 O O . LYS A 1 379 ? -39.805 -7.361 97.446 1.00 48.66 379 LYS A O 1
ATOM 2934 N N . ALA A 1 380 ? -41.397 -5.805 97.706 1.00 50.00 380 ALA A N 1
ATOM 2935 C CA . ALA A 1 380 ? -41.526 -5.505 96.274 1.00 50.00 380 ALA A CA 1
ATOM 2936 C C . ALA A 1 380 ? -40.459 -4.515 95.770 1.00 50.00 380 ALA A C 1
ATOM 2938 O O . ALA A 1 380 ? -40.095 -4.529 94.593 1.00 50.00 380 ALA A O 1
ATOM 2939 N N . GLU A 1 381 ? -39.923 -3.668 96.653 1.00 55.12 381 GLU A N 1
ATOM 2940 C CA . GLU A 1 381 ? -38.955 -2.635 96.277 1.00 55.12 381 GLU A CA 1
ATOM 2941 C C . GLU A 1 381 ? -37.573 -3.220 95.934 1.00 55.12 381 GLU A C 1
ATOM 2943 O O . GLU A 1 381 ? -36.915 -2.731 95.020 1.00 55.12 381 GLU A O 1
ATOM 2948 N N . ALA A 1 382 ? -37.165 -4.328 96.564 1.00 55.59 382 ALA A N 1
ATOM 2949 C CA . ALA A 1 382 ? -35.896 -5.000 96.269 1.00 55.59 382 ALA A CA 1
ATOM 2950 C C . ALA A 1 382 ? -35.892 -5.723 94.903 1.00 55.59 382 ALA A C 1
ATOM 2952 O O . ALA A 1 382 ? -34.911 -5.631 94.162 1.00 55.59 382 ALA A O 1
ATOM 2953 N N . GLU A 1 383 ? -36.989 -6.391 94.527 1.00 56.09 383 GLU A N 1
ATOM 2954 C CA . GLU A 1 383 ? -37.117 -7.057 93.219 1.00 56.09 383 GLU A CA 1
ATOM 2955 C C . GLU A 1 383 ? -37.313 -6.053 92.077 1.00 56.09 383 GLU A C 1
ATOM 2957 O O . GLU A 1 383 ? -36.658 -6.166 91.039 1.00 56.09 383 GLU A O 1
ATOM 2962 N N . LYS A 1 384 ? -38.138 -5.017 92.287 1.00 57.75 384 LYS A N 1
ATOM 2963 C CA . LYS A 1 384 ? -38.360 -3.946 91.305 1.00 57.75 384 LYS A CA 1
ATOM 2964 C C . LYS A 1 384 ? -37.078 -3.161 91.029 1.00 57.75 384 LYS A C 1
ATOM 2966 O O . LYS A 1 384 ? -36.807 -2.824 89.882 1.00 57.75 384 LYS A O 1
ATOM 2971 N N . ARG A 1 385 ? -36.264 -2.904 92.058 1.00 62.62 385 ARG A N 1
ATOM 2972 C CA . ARG A 1 385 ? -35.004 -2.160 91.935 1.00 62.62 385 ARG A CA 1
ATOM 2973 C C . ARG A 1 385 ? -33.904 -2.991 91.269 1.00 62.62 385 ARG A C 1
ATOM 2975 O O . ARG A 1 385 ? -33.185 -2.447 90.441 1.00 62.62 385 ARG A O 1
ATOM 2982 N N . ARG A 1 386 ? -33.829 -4.306 91.526 1.00 65.94 386 ARG A N 1
ATOM 2983 C CA . ARG A 1 386 ? -32.915 -5.213 90.802 1.00 65.94 386 ARG A CA 1
ATOM 2984 C C . ARG A 1 386 ? -33.293 -5.349 89.324 1.00 65.94 386 ARG A C 1
ATOM 2986 O O . ARG A 1 386 ? -32.426 -5.193 88.476 1.00 65.94 386 ARG A O 1
ATOM 2993 N N . ALA A 1 387 ? -34.575 -5.562 89.019 1.00 68.56 387 ALA A N 1
ATOM 2994 C CA . ALA A 1 387 ? -35.059 -5.648 87.640 1.00 68.56 387 ALA A CA 1
ATOM 2995 C C . ALA A 1 387 ? -34.901 -4.321 86.875 1.00 68.56 387 ALA A C 1
ATOM 2997 O O . ALA A 1 387 ? -34.573 -4.337 85.694 1.00 68.56 387 ALA A O 1
ATOM 2998 N N . LEU A 1 388 ? -35.088 -3.173 87.541 1.00 71.75 388 LEU A N 1
ATOM 2999 C CA . LEU A 1 388 ? -34.844 -1.854 86.947 1.00 71.75 388 LEU A CA 1
ATOM 3000 C C . LEU A 1 388 ? -33.360 -1.603 86.666 1.00 71.75 388 LEU A C 1
ATOM 3002 O O . LEU A 1 388 ? -33.057 -1.079 85.601 1.00 71.75 388 LEU A O 1
ATOM 3006 N N . TYR A 1 389 ? -32.448 -1.978 87.570 1.00 75.38 389 TYR A N 1
ATOM 3007 C CA . TYR A 1 389 ? -31.009 -1.836 87.319 1.00 75.38 389 TYR A CA 1
ATOM 3008 C C . TYR A 1 389 ? -30.522 -2.780 86.215 1.00 75.38 389 TYR A C 1
ATOM 3010 O O . TYR A 1 389 ? -29.804 -2.346 85.330 1.00 75.38 389 TYR A O 1
ATOM 3018 N N . GLU A 1 390 ? -30.983 -4.030 86.188 1.00 75.81 390 GLU A N 1
ATOM 3019 C CA . GLU A 1 390 ? -30.599 -5.001 85.155 1.00 75.81 390 GLU A CA 1
ATOM 3020 C C . GLU A 1 390 ? -31.151 -4.625 83.765 1.00 75.81 390 GLU A C 1
ATOM 3022 O O . GLU A 1 390 ? -30.468 -4.769 82.750 1.00 75.81 390 GLU A O 1
ATOM 3027 N N . MET A 1 391 ? -32.366 -4.064 83.712 1.00 74.50 391 MET A N 1
ATOM 3028 C CA . MET A 1 391 ? -32.969 -3.542 82.482 1.00 74.50 391 MET A CA 1
ATOM 3029 C C . MET A 1 391 ? -32.312 -2.228 82.033 1.00 74.50 391 MET A C 1
ATOM 3031 O O . MET A 1 391 ? -32.140 -2.023 80.833 1.00 74.50 391 MET A O 1
ATOM 3035 N N . ALA A 1 392 ? -31.912 -1.364 82.972 1.00 76.12 392 ALA A N 1
ATOM 3036 C CA . ALA A 1 392 ? -31.149 -0.153 82.678 1.00 76.12 392 ALA A CA 1
ATOM 3037 C C . ALA A 1 392 ? -29.743 -0.484 82.155 1.00 76.12 392 ALA A C 1
ATOM 3039 O O . ALA A 1 392 ? -29.359 0.070 81.131 1.00 76.12 392 ALA A O 1
ATOM 3040 N N . ASP A 1 393 ? -29.034 -1.440 82.762 1.00 79.19 393 ASP A N 1
ATOM 3041 C CA . ASP A 1 393 ? -27.704 -1.883 82.322 1.00 79.19 393 ASP A CA 1
ATOM 3042 C C . ASP A 1 393 ? -27.758 -2.546 80.935 1.00 79.19 393 ASP A C 1
ATOM 3044 O O . ASP A 1 393 ? -26.929 -2.258 80.069 1.00 79.19 393 ASP A O 1
ATOM 3048 N N . GLN A 1 394 ? -28.755 -3.401 80.666 1.00 77.31 394 GLN A N 1
ATOM 3049 C CA . GLN A 1 394 ? -28.955 -3.969 79.324 1.00 77.31 394 GLN A CA 1
ATOM 3050 C C . GLN A 1 394 ? -29.330 -2.907 78.291 1.00 77.31 394 GLN A C 1
ATOM 3052 O O . GLN A 1 394 ? -28.857 -2.966 77.153 1.00 77.31 394 GLN A O 1
ATOM 3057 N N . PHE A 1 395 ? -30.170 -1.941 78.663 1.00 78.00 395 PHE A N 1
ATOM 3058 C CA . PHE A 1 395 ? -30.540 -0.836 77.788 1.00 78.00 395 PHE A CA 1
ATOM 3059 C C . PHE A 1 395 ? -29.332 0.057 77.483 1.00 78.00 395 PHE A C 1
ATOM 3061 O O . PHE A 1 395 ? -29.078 0.346 76.317 1.00 78.00 395 PHE A O 1
ATOM 3068 N N . GLU A 1 396 ? -28.540 0.422 78.491 1.00 81.44 396 GLU A N 1
ATOM 3069 C CA . GLU A 1 396 ? -27.319 1.216 78.346 1.00 81.44 396 GLU A CA 1
ATOM 3070 C C . GLU A 1 396 ? -26.268 0.485 77.501 1.00 81.44 396 GLU A C 1
ATOM 3072 O O . GLU A 1 396 ? -25.695 1.075 76.585 1.00 81.44 396 GLU A O 1
ATOM 3077 N N . ALA A 1 397 ? -26.082 -0.822 77.706 1.00 83.19 397 ALA A N 1
ATOM 3078 C CA . ALA A 1 397 ? -25.188 -1.633 76.884 1.00 83.19 397 ALA A CA 1
ATOM 3079 C C . ALA A 1 397 ? -25.667 -1.739 75.424 1.00 83.19 397 ALA A C 1
ATOM 3081 O O . ALA A 1 397 ? -24.870 -1.601 74.490 1.00 83.19 397 ALA A O 1
ATOM 3082 N N . SER A 1 398 ? -26.966 -1.962 75.203 1.00 79.69 398 SER A N 1
ATOM 3083 C CA . SER A 1 398 ? -27.529 -2.121 73.860 1.00 79.69 398 SER A CA 1
ATOM 3084 C C . SER A 1 398 ? -27.519 -0.795 73.093 1.00 79.69 398 SER A C 1
ATOM 3086 O O . SER A 1 398 ? -26.982 -0.733 71.985 1.00 79.69 398 SER A O 1
ATOM 3088 N N . VAL A 1 399 ? -27.990 0.294 73.709 1.00 86.38 399 VAL A N 1
ATOM 3089 C CA . VAL A 1 399 ? -27.947 1.649 73.136 1.00 86.38 399 VAL A CA 1
ATOM 3090 C C . VAL A 1 399 ? -26.506 2.111 72.940 1.00 86.38 399 VAL A C 1
ATOM 3092 O O . VAL A 1 399 ? -26.185 2.632 71.876 1.00 86.38 399 VAL A O 1
ATOM 3095 N N . GLY A 1 400 ? -25.611 1.854 73.897 1.00 87.50 400 GLY A N 1
ATOM 3096 C CA . GLY A 1 400 ? -24.185 2.149 73.770 1.00 87.50 400 GLY A CA 1
ATOM 3097 C C . GLY A 1 400 ? -23.545 1.440 72.574 1.00 87.50 400 GLY A C 1
ATOM 3098 O O . GLY A 1 400 ? -22.775 2.053 71.833 1.00 87.50 400 GLY A O 1
ATOM 3099 N N . SER A 1 401 ? -23.911 0.178 72.317 1.00 87.69 401 SER A N 1
ATOM 3100 C CA . SER A 1 401 ? -23.436 -0.561 71.139 1.00 87.69 401 SER A CA 1
ATOM 3101 C C . SER A 1 401 ? -23.967 0.021 69.823 1.00 87.69 401 SER A C 1
ATOM 3103 O O . SER A 1 401 ? -23.197 0.198 68.878 1.00 87.69 401 SER A O 1
ATOM 3105 N N . VAL A 1 402 ? -25.250 0.401 69.776 1.00 88.12 402 VAL A N 1
ATOM 3106 C CA . VAL A 1 402 ? -25.882 0.992 68.587 1.00 88.12 402 VAL A CA 1
ATOM 3107 C C . VAL A 1 402 ? -25.287 2.364 68.291 1.00 88.12 402 VAL A C 1
ATOM 3109 O O . VAL A 1 402 ? -24.883 2.617 67.158 1.00 88.12 402 VAL A O 1
ATOM 3112 N N . VAL A 1 403 ? -25.161 3.230 69.301 1.00 89.94 403 VAL A N 1
ATOM 3113 C CA . VAL A 1 403 ? -24.536 4.553 69.164 1.00 89.94 403 VAL A CA 1
ATOM 3114 C C . VAL A 1 403 ? -23.095 4.408 68.679 1.00 89.94 403 VAL A C 1
ATOM 3116 O O . VAL A 1 403 ? -22.699 5.101 67.746 1.00 89.94 403 VAL A O 1
ATOM 3119 N N . LYS A 1 404 ? -22.329 3.452 69.222 1.00 89.56 404 LYS A N 1
ATOM 3120 C CA . LYS A 1 404 ? -20.958 3.177 68.773 1.00 89.56 404 LYS A CA 1
ATOM 3121 C C . LYS A 1 404 ? -20.902 2.725 67.309 1.00 89.56 404 LYS A C 1
ATOM 3123 O O . LYS A 1 404 ? -20.087 3.257 66.555 1.00 89.56 404 LYS A O 1
ATOM 3128 N N . SER A 1 405 ? -21.774 1.809 66.880 1.00 89.88 405 SER A N 1
ATOM 3129 C CA . SER A 1 405 ? -21.852 1.376 65.475 1.00 89.88 405 SER A CA 1
ATOM 3130 C C . SER A 1 405 ? -22.290 2.496 64.530 1.00 89.88 405 SER A C 1
ATOM 3132 O O . SER A 1 405 ? -21.756 2.608 63.425 1.00 89.88 405 SER A O 1
ATOM 3134 N N . VAL A 1 406 ? -23.226 3.350 64.951 1.00 91.25 406 VAL A N 1
ATOM 3135 C CA . VAL A 1 406 ? -23.668 4.510 64.166 1.00 91.25 406 VAL A CA 1
ATOM 3136 C C . VAL A 1 406 ? -22.543 5.535 64.043 1.00 91.25 406 VAL A C 1
ATOM 3138 O O . VAL A 1 406 ? -22.264 5.974 62.932 1.00 91.25 406 VAL A O 1
ATOM 3141 N N . SER A 1 407 ? -21.839 5.863 65.131 1.00 90.00 407 SER A N 1
ATOM 3142 C CA . SER A 1 407 ? -20.674 6.755 65.085 1.00 90.00 407 SER A CA 1
ATOM 3143 C C . SER A 1 407 ? -19.569 6.213 64.177 1.00 90.00 407 SER A C 1
ATOM 3145 O O . SER A 1 407 ? -19.024 6.966 63.376 1.00 90.00 407 SER A O 1
ATOM 3147 N N . GLN A 1 408 ? -19.272 4.910 64.234 1.00 92.75 408 GLN A N 1
ATOM 3148 C CA . GLN A 1 408 ? -18.303 4.281 63.327 1.00 92.75 408 GLN A CA 1
ATOM 3149 C C . GLN A 1 408 ? -18.751 4.335 61.860 1.00 92.75 408 GLN A C 1
ATOM 3151 O O . GLN A 1 408 ? -17.941 4.607 60.977 1.00 92.75 408 GLN A O 1
ATOM 3156 N N . SER A 1 409 ? -20.039 4.112 61.591 1.00 92.94 409 SER A N 1
ATOM 3157 C CA . SER A 1 409 ? -20.590 4.185 60.232 1.00 92.94 409 SER A CA 1
ATOM 3158 C C . SER A 1 409 ? -20.566 5.615 59.689 1.00 92.94 409 SER A C 1
ATOM 3160 O O . SER A 1 409 ? -20.194 5.827 58.538 1.00 92.94 409 SER A O 1
ATOM 3162 N N . ALA A 1 410 ? -20.906 6.604 60.520 1.00 90.19 410 ALA A N 1
ATOM 3163 C CA . ALA A 1 410 ? -20.838 8.018 60.164 1.00 90.19 410 ALA A CA 1
ATOM 3164 C C . ALA A 1 410 ? -19.399 8.452 59.845 1.00 90.19 410 ALA A C 1
ATOM 3166 O O . ALA A 1 410 ? -19.179 9.159 58.864 1.00 90.19 410 ALA A O 1
ATOM 3167 N N . GLU A 1 411 ? -18.419 7.968 60.611 1.00 93.12 411 GLU A N 1
ATOM 3168 C CA . GLU A 1 411 ? -17.002 8.224 60.349 1.00 93.12 411 GLU A CA 1
ATOM 3169 C C . GLU A 1 411 ? -16.537 7.592 59.024 1.00 93.12 411 GLU A C 1
ATOM 3171 O O . GLU A 1 411 ? -15.857 8.238 58.227 1.00 93.12 411 GLU A O 1
ATOM 3176 N N . HIS A 1 412 ? -16.980 6.367 58.723 1.00 92.50 412 HIS A N 1
ATOM 3177 C CA . HIS A 1 412 ? -16.724 5.722 57.430 1.00 92.50 412 HIS A CA 1
ATOM 3178 C C . HIS A 1 412 ? -17.341 6.482 56.248 1.00 92.50 412 HIS A C 1
ATOM 3180 O O . HIS A 1 412 ? -16.699 6.627 55.204 1.00 92.50 412 HIS A O 1
ATOM 3186 N N . VAL A 1 413 ? -18.572 6.980 56.397 1.00 91.62 413 VAL A N 1
ATOM 3187 C CA . VAL A 1 413 ? -19.235 7.804 55.374 1.00 91.62 413 VAL A CA 1
ATOM 3188 C C . VAL A 1 413 ? -18.487 9.121 55.178 1.00 91.62 413 VAL A C 1
ATOM 3190 O O . VAL A 1 413 ? -18.240 9.499 54.035 1.00 91.62 413 VAL A O 1
ATOM 3193 N N . ARG A 1 414 ? -18.069 9.784 56.265 1.00 91.50 414 ARG A N 1
ATOM 3194 C CA . ARG A 1 414 ? -17.270 11.017 56.212 1.00 91.50 414 ARG A CA 1
ATOM 3195 C C . ARG A 1 414 ? -15.967 10.800 55.447 1.00 91.50 414 ARG A C 1
ATOM 3197 O O . ARG A 1 414 ? -15.704 11.521 54.491 1.00 91.50 414 ARG A O 1
ATOM 3204 N N . SER A 1 415 ? -15.216 9.754 55.791 1.00 93.88 415 SER A N 1
ATOM 3205 C CA . SER A 1 415 ? -13.973 9.399 55.097 1.00 93.88 415 SER A CA 1
ATOM 3206 C C . SER A 1 415 ? -14.204 9.070 53.615 1.00 93.88 415 SER A C 1
ATOM 3208 O O . SER A 1 415 ? -13.451 9.521 52.752 1.00 93.88 415 SER A O 1
ATOM 3210 N N . SER A 1 416 ? -15.282 8.349 53.293 1.00 90.38 416 SER A N 1
ATOM 3211 C CA . SER A 1 416 ? -15.633 8.026 51.902 1.00 90.38 416 SER A CA 1
ATOM 3212 C C . SER A 1 416 ? -16.009 9.275 51.099 1.00 90.38 416 SER A C 1
ATOM 3214 O O . SER A 1 416 ? -15.631 9.395 49.936 1.00 90.38 416 SER A O 1
ATOM 3216 N N . ALA A 1 417 ? -16.722 10.222 51.714 1.00 91.75 417 ALA A N 1
ATOM 3217 C CA . ALA A 1 417 ? -17.084 11.491 51.092 1.00 91.75 417 ALA A CA 1
ATOM 3218 C C . ALA A 1 417 ? -15.859 12.394 50.870 1.00 91.75 417 ALA A C 1
ATOM 3220 O O . ALA A 1 417 ? -15.726 12.980 49.796 1.00 91.75 417 ALA A O 1
ATOM 3221 N N . GLU A 1 418 ? -14.936 12.459 51.835 1.00 94.12 418 GLU A N 1
ATOM 3222 C CA . GLU A 1 418 ? -13.658 13.173 51.701 1.00 94.12 418 GLU A CA 1
ATOM 3223 C C . GLU A 1 418 ? -12.815 12.584 50.554 1.00 94.12 418 GLU A C 1
ATOM 3225 O O . GLU A 1 418 ? -12.350 13.323 49.683 1.00 94.12 418 GLU A O 1
ATOM 3230 N N . ALA A 1 419 ? -12.697 11.253 50.480 1.00 93.62 419 ALA A N 1
ATOM 3231 C CA . ALA A 1 419 ? -11.998 10.567 49.393 1.00 93.62 419 ALA A CA 1
ATOM 3232 C C . ALA A 1 419 ? -12.669 10.793 48.026 1.00 93.62 419 ALA A C 1
ATOM 3234 O O . ALA A 1 419 ? -11.994 11.041 47.027 1.00 93.62 419 ALA A O 1
ATOM 3235 N N . MET A 1 420 ? -14.002 10.754 47.970 1.00 92.88 420 MET A N 1
ATOM 3236 C CA . MET A 1 420 ? -14.761 11.038 46.751 1.00 92.88 420 MET A CA 1
ATOM 3237 C C . MET A 1 420 ? -14.566 12.485 46.286 1.00 92.88 420 MET A C 1
ATOM 3239 O O . MET A 1 420 ? -14.371 12.712 45.094 1.00 92.88 420 MET A O 1
ATOM 3243 N N . SER A 1 421 ? -14.557 13.451 47.209 1.00 93.94 421 SER A N 1
ATOM 3244 C CA . SER A 1 421 ? -14.285 14.856 46.896 1.00 93.94 421 SER A CA 1
ATOM 3245 C C . SER A 1 421 ? -12.871 15.043 46.343 1.00 93.94 421 SER A C 1
ATOM 3247 O O . SER A 1 421 ? -12.695 15.726 45.335 1.00 93.94 421 SER A O 1
ATOM 3249 N N . ALA A 1 422 ? -11.869 14.399 46.949 1.00 94.94 422 ALA A N 1
ATOM 3250 C CA . ALA A 1 422 ? -10.493 14.436 46.457 1.00 94.94 422 ALA A CA 1
ATOM 3251 C C . ALA A 1 422 ? -10.376 13.829 45.046 1.00 94.94 422 ALA A C 1
ATOM 3253 O O . ALA A 1 422 ? -9.781 14.439 44.156 1.00 94.94 422 ALA A O 1
ATOM 3254 N N . ASN A 1 423 ? -11.013 12.679 44.808 1.00 93.81 423 ASN A N 1
ATOM 3255 C CA . ASN A 1 423 ? -11.034 12.031 43.495 1.00 93.81 423 ASN A CA 1
ATOM 3256 C C . ASN A 1 423 ? -11.752 12.877 42.436 1.00 93.81 423 ASN A C 1
ATOM 3258 O O . ASN A 1 423 ? -11.283 12.963 41.300 1.00 93.81 423 ASN A O 1
ATOM 3262 N N . ALA A 1 424 ? -12.863 13.528 42.788 1.00 91.81 424 ALA A N 1
ATOM 3263 C CA . ALA A 1 424 ? -13.575 14.433 41.891 1.00 91.81 424 ALA A CA 1
ATOM 3264 C C . ALA A 1 424 ? -12.705 15.642 41.515 1.00 91.81 424 ALA A C 1
ATOM 3266 O O . ALA A 1 424 ? -12.634 16.011 40.343 1.00 91.81 424 ALA A O 1
ATOM 3267 N N . GLN A 1 425 ? -11.981 16.209 42.483 1.00 94.69 425 GLN A N 1
ATOM 3268 C CA . GLN A 1 425 ? -11.075 17.330 42.245 1.00 94.69 425 GLN A CA 1
ATOM 3269 C C . GLN A 1 425 ? -9.889 16.929 41.357 1.00 94.69 425 GLN A C 1
ATOM 3271 O O . GLN A 1 425 ? -9.560 17.639 40.407 1.00 94.69 425 GLN A O 1
ATOM 3276 N N . GLN A 1 426 ? -9.305 15.752 41.600 1.00 95.31 426 GLN A N 1
ATOM 3277 C CA . GLN A 1 426 ? -8.257 15.191 40.747 1.00 95.31 426 GLN A CA 1
ATOM 3278 C C . GLN A 1 426 ? -8.764 14.929 39.322 1.00 95.31 426 GLN A C 1
ATOM 3280 O O . GLN A 1 426 ? -8.088 15.279 38.356 1.00 95.31 426 GLN A O 1
ATOM 3285 N N . THR A 1 427 ? -9.965 14.363 39.184 1.00 92.31 427 THR A N 1
ATOM 3286 C CA . THR A 1 427 ? -10.597 14.113 37.880 1.00 92.31 427 THR A CA 1
ATOM 3287 C C . THR A 1 427 ? -10.846 15.424 37.141 1.00 92.31 427 THR A C 1
ATOM 3289 O O . THR A 1 427 ? -10.543 15.523 35.958 1.00 92.31 427 THR A O 1
ATOM 3292 N N . SER A 1 428 ? -11.327 16.462 37.832 1.00 93.94 428 SER A N 1
ATOM 3293 C CA . SER A 1 428 ? -11.519 17.791 37.243 1.00 93.94 428 SER A CA 1
ATOM 3294 C C . SER A 1 428 ? -10.205 18.379 36.722 1.00 93.94 428 SER A C 1
ATOM 3296 O O . SER A 1 428 ? -10.179 18.933 35.624 1.00 93.94 428 SER A O 1
ATOM 3298 N N . GLN A 1 429 ? -9.110 18.232 37.473 1.00 94.69 429 GLN A N 1
ATOM 3299 C CA . GLN A 1 429 ? -7.791 18.697 37.043 1.00 94.69 429 GLN A CA 1
ATOM 3300 C C . GLN A 1 429 ? -7.275 17.909 35.831 1.00 94.69 429 GLN A C 1
ATOM 3302 O O . GLN A 1 429 ? -6.747 18.496 34.889 1.00 94.69 429 GLN A O 1
ATOM 3307 N N . GLN A 1 430 ? -7.447 16.585 35.825 1.00 94.06 430 GLN A N 1
ATOM 3308 C CA . GLN A 1 430 ? -7.066 15.746 34.688 1.00 94.06 430 GLN A CA 1
ATOM 3309 C C . GLN A 1 430 ? -7.886 16.080 33.439 1.00 94.06 430 GLN A C 1
ATOM 3311 O O . GLN A 1 430 ? -7.307 16.216 32.366 1.00 94.06 430 GLN A O 1
ATOM 3316 N N . SER A 1 431 ? -9.196 16.295 33.573 1.00 92.62 431 SER A N 1
ATOM 3317 C CA . SER A 1 431 ? -10.059 16.726 32.469 1.00 92.62 431 SER A CA 1
ATOM 3318 C C . SER A 1 431 ? -9.630 18.074 31.893 1.00 92.62 431 SER A C 1
ATOM 3320 O O . SER A 1 431 ? -9.611 18.227 30.675 1.00 92.62 431 SER A O 1
ATOM 3322 N N . ALA A 1 432 ? -9.229 19.030 32.738 1.00 94.19 432 ALA A N 1
ATOM 3323 C CA . ALA A 1 432 ? -8.697 20.312 32.276 1.00 94.19 432 ALA A CA 1
ATOM 3324 C C . ALA A 1 432 ? -7.391 20.139 31.478 1.00 94.19 432 ALA A C 1
ATOM 3326 O O . ALA A 1 432 ? -7.234 20.733 30.414 1.00 94.19 432 ALA A O 1
ATOM 3327 N N . ASN A 1 433 ? -6.485 19.272 31.941 1.00 91.50 433 ASN A N 1
ATOM 3328 C CA . ASN A 1 433 ? -5.241 18.977 31.224 1.00 91.50 433 ASN A CA 1
ATOM 3329 C C . ASN A 1 433 ? -5.507 18.277 29.878 1.00 91.50 433 ASN A C 1
ATOM 3331 O O . ASN A 1 433 ? -4.873 18.603 28.878 1.00 91.50 433 ASN A O 1
ATOM 3335 N N . VAL A 1 434 ? -6.456 17.335 29.838 1.00 93.06 434 VAL A N 1
ATOM 3336 C CA . VAL A 1 434 ? -6.864 16.647 28.602 1.00 93.06 434 VAL A CA 1
ATOM 3337 C C . VAL A 1 434 ? -7.512 17.621 27.618 1.00 93.06 434 VAL A C 1
ATOM 3339 O O . VAL A 1 434 ? -7.230 17.544 26.423 1.00 93.06 434 VAL A O 1
ATOM 3342 N N . ALA A 1 435 ? -8.341 18.552 28.097 1.00 91.75 435 ALA A N 1
ATOM 3343 C CA . ALA A 1 435 ? -8.936 19.590 27.260 1.00 91.75 435 ALA A CA 1
ATOM 3344 C C . ALA A 1 435 ? -7.857 20.478 26.621 1.00 91.75 435 ALA A C 1
ATOM 3346 O O . ALA A 1 435 ? -7.861 20.644 25.404 1.00 91.75 435 ALA A O 1
ATOM 3347 N N . ALA A 1 436 ? -6.879 20.944 27.405 1.00 93.06 436 ALA A N 1
ATOM 3348 C CA . ALA A 1 436 ? -5.763 21.741 26.893 1.00 93.06 436 ALA A CA 1
ATOM 3349 C C . ALA A 1 436 ? -4.930 20.982 25.840 1.00 93.06 436 ALA A C 1
ATOM 3351 O O . ALA A 1 436 ? -4.651 21.514 24.768 1.00 93.06 436 ALA A O 1
ATOM 3352 N N . ALA A 1 437 ? -4.596 19.712 26.094 1.00 90.94 437 ALA A N 1
ATOM 3353 C CA . ALA A 1 437 ? -3.873 18.878 25.128 1.00 90.94 437 ALA A CA 1
ATOM 3354 C C . ALA A 1 437 ? -4.686 18.616 23.843 1.00 90.94 437 ALA A C 1
ATOM 3356 O O . ALA A 1 437 ? -4.127 18.489 22.751 1.00 90.94 437 ALA A O 1
ATOM 3357 N N . SER A 1 438 ? -6.015 18.541 23.962 1.00 91.56 438 SER A N 1
ATOM 3358 C CA . SER A 1 438 ? -6.916 18.381 22.817 1.00 91.56 438 SER A CA 1
ATOM 3359 C C . SER A 1 438 ? -6.996 19.658 21.979 1.00 91.56 438 SER A C 1
ATOM 3361 O O . SER A 1 438 ? -6.977 19.571 20.754 1.00 91.56 438 SER A O 1
ATOM 3363 N N . GLU A 1 439 ? -7.033 20.835 22.612 1.00 93.31 439 GLU A N 1
ATOM 3364 C CA . GLU A 1 439 ? -6.956 22.129 21.919 1.00 93.31 439 GLU A CA 1
ATOM 3365 C C . GLU A 1 439 ? -5.629 22.280 21.166 1.00 93.31 439 GLU A C 1
ATOM 3367 O O . GLU A 1 439 ? -5.629 22.631 19.986 1.00 93.31 439 GLU A O 1
ATOM 3372 N N . GLU A 1 440 ? -4.504 21.933 21.796 1.00 94.62 440 GLU A N 1
ATOM 3373 C CA . GLU A 1 440 ? -3.187 21.940 21.147 1.00 94.62 440 GLU A CA 1
ATOM 3374 C C . GLU A 1 440 ? -3.141 20.980 19.947 1.00 94.62 440 GLU A C 1
ATOM 3376 O O . GLU A 1 440 ? -2.689 21.338 18.858 1.00 94.62 440 GLU A O 1
ATOM 3381 N N . SER A 1 441 ? -3.684 19.771 20.110 1.00 88.81 441 SER A N 1
ATOM 3382 C CA . SER A 1 441 ? -3.773 18.791 19.023 1.00 88.81 441 SER A CA 1
ATOM 3383 C C . SER A 1 441 ? -4.639 19.295 17.867 1.00 88.81 441 SER A C 1
ATOM 3385 O O . SER A 1 441 ? -4.275 19.104 16.709 1.00 88.81 441 SER A O 1
ATOM 3387 N N . ALA A 1 442 ? -5.754 19.973 18.153 1.00 90.69 442 ALA A N 1
ATOM 3388 C CA . ALA A 1 442 ? -6.611 20.561 17.127 1.00 90.69 442 ALA A CA 1
ATOM 3389 C C . ALA A 1 442 ? -5.880 21.654 16.330 1.00 90.69 442 ALA A C 1
ATOM 3391 O O . ALA A 1 442 ? -5.968 21.679 15.101 1.00 90.69 442 ALA A O 1
ATOM 3392 N N . VAL A 1 443 ? -5.098 22.506 17.002 1.00 94.19 443 VAL A N 1
ATOM 3393 C CA . VAL A 1 443 ? -4.246 23.512 16.343 1.00 94.19 443 VAL A CA 1
ATOM 3394 C C . VAL A 1 443 ? -3.183 22.850 15.461 1.00 94.19 443 VAL A C 1
ATOM 3396 O O . VAL A 1 443 ? -2.961 23.279 14.324 1.00 94.19 443 VAL A O 1
ATOM 3399 N N . ASN A 1 444 ? -2.561 21.770 15.937 1.00 90.31 444 ASN A N 1
ATOM 3400 C CA . ASN A 1 444 ? -1.569 21.023 15.162 1.00 90.31 444 ASN A CA 1
ATOM 3401 C C . ASN A 1 444 ? -2.192 20.373 13.918 1.00 90.31 444 ASN A C 1
ATOM 3403 O O . ASN A 1 444 ? -1.640 20.490 12.825 1.00 90.31 444 ASN A O 1
ATOM 3407 N N . VAL A 1 445 ? -3.372 19.758 14.045 1.00 90.62 445 VAL A N 1
ATOM 3408 C CA . VAL A 1 445 ? -4.113 19.188 12.907 1.00 90.62 445 VAL A CA 1
ATOM 3409 C C . VAL A 1 445 ? -4.493 20.272 11.897 1.00 90.62 445 VAL A C 1
ATOM 3411 O O . VAL A 1 445 ? -4.312 20.068 10.698 1.00 90.62 445 VAL A O 1
ATOM 3414 N N . GLN A 1 446 ? -4.938 21.447 12.353 1.00 91.62 446 GLN A N 1
ATOM 3415 C CA . GLN A 1 446 ? -5.233 22.577 11.467 1.00 91.62 446 GLN A CA 1
ATOM 3416 C C . GLN A 1 446 ? -3.981 23.056 10.716 1.00 91.62 446 GLN A C 1
ATOM 3418 O O . GLN A 1 446 ? -4.051 23.376 9.532 1.00 91.62 446 GLN A O 1
ATOM 3423 N N . THR A 1 447 ? -2.824 23.067 11.381 1.00 91.88 447 THR A N 1
ATOM 3424 C CA . THR A 1 447 ? -1.539 23.427 10.762 1.00 91.88 447 THR A CA 1
ATOM 3425 C C . THR A 1 447 ? -1.137 22.421 9.681 1.00 91.88 447 THR A C 1
ATOM 3427 O O . THR A 1 447 ? -0.741 22.818 8.586 1.00 91.88 447 THR A O 1
ATOM 3430 N N . VAL A 1 448 ? -1.295 21.122 9.953 1.00 90.56 448 VAL A N 1
ATOM 3431 C CA . VAL A 1 448 ? -1.042 20.053 8.973 1.00 90.56 448 VAL A CA 1
ATOM 3432 C C . VAL A 1 448 ? -2.001 20.148 7.785 1.00 90.56 448 VAL A C 1
ATOM 3434 O O . VAL A 1 448 ? -1.571 19.977 6.645 1.00 90.56 448 VAL A O 1
ATOM 3437 N N . ALA A 1 449 ? -3.277 20.464 8.019 1.00 89.75 449 ALA A N 1
ATOM 3438 C CA . ALA A 1 449 ? -4.255 20.662 6.952 1.00 89.75 449 ALA A C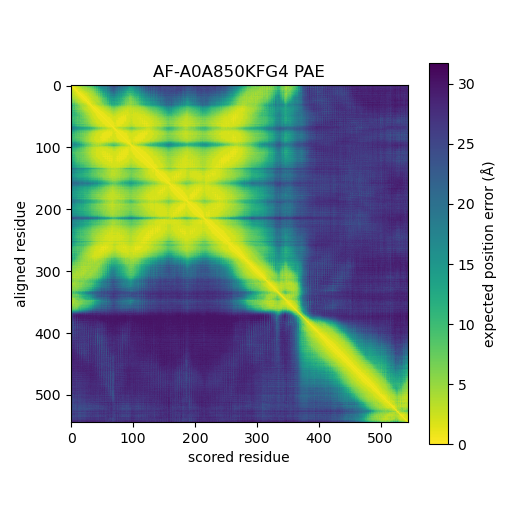A 1
ATOM 3439 C C . ALA A 1 449 ? -3.840 21.815 6.023 1.00 89.75 449 ALA A C 1
ATOM 3441 O O . ALA A 1 449 ? -3.726 21.613 4.815 1.00 89.75 449 ALA A O 1
ATOM 3442 N N . SER A 1 450 ? -3.490 22.976 6.584 1.00 93.06 450 SER A N 1
ATOM 3443 C CA . SER A 1 450 ? -2.991 24.120 5.809 1.00 93.06 450 SER A CA 1
ATOM 3444 C C . SER A 1 450 ? -1.711 23.793 5.027 1.00 93.06 450 SER A C 1
ATOM 3446 O O . SER A 1 450 ? -1.569 24.190 3.871 1.00 93.06 450 SER A O 1
ATOM 3448 N N . ALA A 1 451 ? -0.775 23.045 5.621 1.00 89.50 451 ALA A N 1
ATOM 3449 C CA . ALA A 1 451 ? 0.441 22.610 4.929 1.00 89.50 451 ALA A CA 1
ATOM 3450 C C . ALA A 1 451 ? 0.130 21.647 3.768 1.00 89.50 451 ALA A C 1
ATOM 3452 O O . ALA A 1 451 ? 0.764 21.710 2.717 1.00 89.50 451 ALA A O 1
ATOM 3453 N N . THR A 1 452 ? -0.877 20.790 3.935 1.00 87.94 452 THR A N 1
ATOM 3454 C CA . THR A 1 452 ? -1.335 19.849 2.906 1.00 87.94 452 THR A CA 1
ATOM 3455 C C . THR A 1 452 ? -2.028 20.576 1.748 1.00 87.94 452 THR A C 1
ATOM 3457 O O . THR A 1 452 ? -1.797 20.237 0.586 1.00 87.94 452 THR A O 1
ATOM 3460 N N . GLU A 1 453 ? -2.819 21.618 2.027 1.00 89.31 453 GLU A N 1
ATOM 3461 C CA . GLU A 1 453 ? -3.393 22.499 0.997 1.00 89.31 453 GLU A CA 1
ATOM 3462 C C . GLU A 1 453 ? -2.295 23.215 0.194 1.00 89.31 453 GLU A C 1
ATOM 3464 O O . GLU A 1 453 ? -2.331 23.220 -1.037 1.00 89.31 453 GLU A O 1
ATOM 3469 N N . GLN A 1 454 ? -1.276 23.752 0.876 1.00 93.19 454 GLN A N 1
ATOM 3470 C CA . GLN A 1 454 ? -0.113 24.378 0.231 1.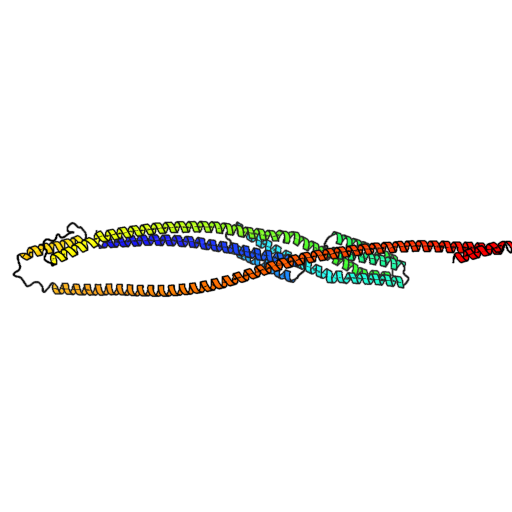00 93.19 454 GLN A CA 1
ATOM 3471 C C . GLN A 1 454 ? 0.653 23.384 -0.657 1.00 93.19 454 GLN A C 1
ATOM 3473 O O . GLN A 1 454 ? 0.967 23.703 -1.803 1.00 93.19 454 GLN A O 1
ATOM 3478 N N . LEU A 1 455 ? 0.911 22.166 -0.164 1.00 89.81 455 LEU A N 1
ATOM 3479 C CA . LEU A 1 455 ? 1.566 21.104 -0.936 1.00 89.81 455 LEU A CA 1
ATOM 3480 C C . LEU A 1 455 ? 0.751 20.698 -2.165 1.00 89.81 455 LEU A C 1
ATOM 3482 O O . LEU A 1 455 ? 1.316 20.520 -3.240 1.00 89.81 455 LEU A O 1
ATOM 3486 N N . THR A 1 456 ? -0.571 20.597 -2.034 1.00 90.88 456 THR A N 1
ATOM 3487 C CA . THR A 1 456 ? -1.460 20.286 -3.162 1.00 90.88 456 THR A CA 1
ATOM 3488 C C . THR A 1 456 ? -1.376 21.369 -4.241 1.00 90.88 456 THR A C 1
ATOM 3490 O O . THR A 1 456 ? -1.291 21.054 -5.428 1.00 90.88 456 THR A O 1
ATOM 3493 N N . GLY A 1 457 ? -1.326 22.642 -3.834 1.00 92.06 457 GLY A N 1
ATOM 3494 C CA . GLY A 1 457 ? -1.083 23.764 -4.742 1.00 92.06 457 GLY A CA 1
ATOM 3495 C C . GLY A 1 457 ? 0.260 23.649 -5.468 1.00 92.06 457 GLY A C 1
ATOM 3496 O O . GLY A 1 457 ? 0.298 23.726 -6.696 1.00 92.06 457 GLY A O 1
ATOM 3497 N N . ALA A 1 458 ? 1.340 23.376 -4.731 1.00 92.75 458 ALA A N 1
ATOM 3498 C CA . ALA A 1 458 ? 2.676 23.203 -5.302 1.00 92.75 458 ALA A CA 1
ATOM 3499 C C . ALA A 1 458 ? 2.744 22.025 -6.291 1.00 92.75 458 ALA A C 1
ATOM 3501 O O . ALA A 1 458 ? 3.340 22.145 -7.358 1.00 92.75 458 ALA A O 1
ATOM 3502 N N . ILE A 1 459 ? 2.090 20.900 -5.985 1.00 90.88 459 ILE A N 1
ATOM 3503 C CA . ILE A 1 459 ? 2.010 19.741 -6.887 1.00 90.88 459 ILE A CA 1
ATOM 3504 C C . ILE A 1 459 ? 1.262 20.104 -8.175 1.00 90.88 459 ILE A C 1
ATOM 3506 O O . ILE A 1 459 ? 1.700 19.729 -9.262 1.00 90.88 459 ILE A O 1
ATOM 3510 N N . SER A 1 460 ? 0.165 20.862 -8.081 1.00 90.94 460 SER A N 1
ATOM 3511 C CA . SER A 1 460 ? -0.573 21.319 -9.263 1.00 90.94 460 SER A CA 1
ATOM 3512 C C . SER A 1 460 ? 0.272 22.239 -10.153 1.00 90.94 460 SER A C 1
ATOM 3514 O O . SER A 1 460 ? 0.200 22.135 -11.378 1.00 90.94 460 SER A O 1
ATOM 3516 N N . GLU A 1 461 ? 1.069 23.127 -9.558 1.00 94.00 461 GLU A N 1
ATOM 3517 C CA . GLU A 1 461 ? 1.974 24.024 -10.286 1.00 94.00 461 GLU A CA 1
ATOM 3518 C C . GLU A 1 461 ? 3.116 23.247 -10.956 1.00 94.00 461 GLU A C 1
ATOM 3520 O O . GLU A 1 461 ? 3.382 23.435 -12.144 1.00 94.00 461 GLU A O 1
ATOM 3525 N N . ILE A 1 462 ? 3.722 22.290 -10.245 1.00 91.69 462 ILE A N 1
ATOM 3526 C CA . ILE A 1 462 ? 4.723 21.375 -10.813 1.00 91.69 462 ILE A CA 1
ATOM 3527 C C . ILE A 1 462 ? 4.125 20.586 -11.985 1.00 91.69 462 ILE A C 1
ATOM 3529 O O . ILE A 1 462 ? 4.757 20.484 -13.035 1.00 91.69 462 ILE A O 1
ATOM 3533 N N . GLY A 1 463 ? 2.894 20.080 -11.858 1.00 92.25 463 GLY A N 1
ATOM 3534 C CA . GLY A 1 463 ? 2.200 19.375 -12.940 1.00 92.25 463 GLY A CA 1
ATOM 3535 C C . GLY A 1 463 ? 2.007 20.238 -14.195 1.00 92.25 463 GLY A C 1
ATOM 3536 O O . GLY A 1 463 ? 2.256 19.777 -15.315 1.00 92.25 463 GLY A O 1
ATOM 3537 N N . GLN A 1 464 ? 1.635 21.512 -14.026 1.00 92.88 464 GLN A N 1
ATOM 3538 C CA . GLN A 1 464 ? 1.574 22.466 -15.140 1.00 92.88 464 GLN A CA 1
ATOM 3539 C C . GLN A 1 464 ? 2.957 22.708 -15.756 1.00 92.88 464 GLN A C 1
ATOM 3541 O O . GLN A 1 464 ? 3.092 22.682 -16.981 1.00 92.88 464 GLN A O 1
ATOM 3546 N N . GLN A 1 465 ? 3.992 22.873 -14.932 1.00 93.00 465 GLN A N 1
ATOM 3547 C CA . GLN A 1 465 ? 5.355 23.125 -15.398 1.00 93.00 465 GLN A CA 1
ATOM 3548 C C . GLN A 1 465 ? 5.937 21.936 -16.179 1.00 93.00 465 GLN A C 1
ATOM 3550 O O . GLN A 1 465 ? 6.618 22.125 -17.191 1.00 93.00 465 GLN A O 1
ATOM 3555 N N . VAL A 1 466 ? 5.641 20.705 -15.753 1.00 92.44 466 VAL A N 1
ATOM 3556 C CA . VAL A 1 466 ? 6.026 19.471 -16.457 1.00 92.44 466 VAL A CA 1
ATOM 3557 C C . VAL A 1 466 ? 5.319 19.375 -17.808 1.00 92.44 466 VAL A C 1
ATOM 3559 O O . VAL A 1 466 ? 5.965 19.092 -18.818 1.00 92.44 466 VAL A O 1
ATOM 3562 N N . THR A 1 467 ? 4.019 19.678 -17.853 1.00 92.50 467 THR A N 1
ATOM 3563 C CA . THR A 1 467 ? 3.251 19.704 -19.108 1.00 92.50 467 THR A CA 1
ATOM 3564 C C . THR A 1 467 ? 3.836 20.729 -20.083 1.00 92.50 467 THR A C 1
ATOM 3566 O O . THR A 1 467 ? 4.100 20.400 -21.237 1.00 92.50 467 THR A O 1
ATOM 3569 N N . TYR A 1 468 ? 4.129 21.941 -19.603 1.00 94.00 468 TYR A N 1
ATOM 3570 C CA . TYR A 1 468 ? 4.761 22.996 -20.400 1.00 94.00 468 TYR A CA 1
ATOM 3571 C C . TYR A 1 468 ? 6.147 22.586 -20.926 1.00 94.00 468 TYR A C 1
ATOM 3573 O O . TYR A 1 468 ? 6.481 22.820 -22.085 1.00 94.00 468 TYR A O 1
ATOM 3581 N N . SER A 1 469 ? 6.952 21.931 -20.088 1.00 91.88 469 SER A N 1
ATOM 3582 C CA . SER A 1 469 ? 8.282 21.447 -20.476 1.00 91.88 469 SER A CA 1
ATOM 3583 C C . SER A 1 469 ? 8.202 20.342 -21.532 1.00 91.88 469 SER A C 1
ATOM 3585 O O . SER A 1 469 ? 9.025 20.301 -22.444 1.00 91.88 469 SER A O 1
ATOM 3587 N N . THR A 1 470 ? 7.186 19.482 -21.438 1.00 90.75 470 THR A N 1
ATOM 3588 C CA . THR A 1 470 ? 6.927 18.411 -22.409 1.00 90.75 470 THR A CA 1
ATOM 3589 C C . THR A 1 470 ? 6.509 18.979 -23.765 1.00 90.75 470 THR A C 1
ATOM 3591 O O . THR A 1 470 ? 7.044 18.557 -24.788 1.00 90.75 470 THR A O 1
ATOM 3594 N N . ASP A 1 471 ? 5.622 19.978 -23.784 1.00 93.25 471 ASP A N 1
ATOM 3595 C CA . ASP A 1 471 ? 5.213 20.676 -25.012 1.00 93.25 471 ASP A CA 1
ATOM 3596 C C . ASP A 1 471 ? 6.407 21.353 -25.705 1.00 93.25 471 ASP A C 1
ATOM 3598 O O . ASP A 1 471 ? 6.640 21.179 -26.902 1.00 93.25 471 ASP A O 1
ATOM 3602 N N . MET A 1 472 ? 7.242 22.048 -24.929 1.00 95.12 472 MET A N 1
ATOM 3603 C CA . MET A 1 472 ? 8.457 22.683 -25.434 1.00 95.12 472 MET A CA 1
ATOM 3604 C C . MET A 1 472 ? 9.459 21.667 -26.001 1.00 95.12 472 MET A C 1
ATOM 3606 O O . MET A 1 472 ? 10.036 21.909 -27.060 1.00 95.12 472 MET A O 1
ATOM 3610 N N . ALA A 1 473 ? 9.652 20.526 -25.333 1.00 91.06 473 ALA A N 1
ATOM 3611 C CA . ALA A 1 473 ? 10.500 19.452 -25.843 1.00 91.06 473 ALA A CA 1
ATOM 3612 C C . ALA A 1 473 ? 9.939 18.857 -27.145 1.00 91.06 473 ALA A C 1
ATOM 3614 O O . ALA A 1 473 ? 10.699 18.631 -28.084 1.00 91.06 473 ALA A O 1
ATOM 3615 N N . SER A 1 474 ? 8.618 18.664 -27.235 1.00 92.75 474 SER A N 1
ATOM 3616 C CA . SER A 1 474 ? 7.956 18.177 -28.451 1.00 92.75 474 SER A CA 1
ATOM 3617 C C . SER A 1 474 ? 8.167 19.127 -29.630 1.00 92.75 474 SER A C 1
ATOM 3619 O O . SER A 1 474 ? 8.537 18.689 -30.716 1.00 92.75 474 SER A O 1
ATOM 3621 N N . ARG A 1 475 ? 8.006 20.435 -29.408 1.00 94.62 475 ARG A N 1
ATOM 3622 C CA . ARG A 1 475 ? 8.272 21.456 -30.429 1.00 94.62 475 ARG A CA 1
ATOM 3623 C C . ARG A 1 475 ? 9.733 21.491 -30.870 1.00 94.62 475 ARG A C 1
ATOM 3625 O O . ARG A 1 475 ? 10.005 21.646 -32.052 1.00 94.62 475 ARG A O 1
ATOM 3632 N N . ALA A 1 476 ? 10.676 21.332 -29.942 1.00 92.19 476 ALA A N 1
ATOM 3633 C CA . ALA A 1 476 ? 12.098 21.283 -30.282 1.00 92.19 476 ALA A CA 1
ATOM 3634 C C . ALA A 1 476 ? 12.440 20.064 -31.160 1.00 92.19 476 ALA A C 1
ATOM 3636 O O . ALA A 1 476 ? 13.287 20.160 -32.045 1.00 92.19 476 ALA A O 1
ATOM 3637 N N . VAL A 1 477 ? 11.773 18.926 -30.937 1.00 94.50 477 VAL A N 1
ATOM 3638 C CA . VAL A 1 477 ? 11.899 17.740 -31.799 1.00 94.50 477 VAL A CA 1
ATOM 3639 C C . VAL A 1 477 ? 11.318 18.006 -33.189 1.00 94.50 477 VAL A C 1
ATOM 3641 O O . VAL A 1 477 ? 11.931 17.622 -34.180 1.00 94.50 477 VAL A O 1
ATOM 3644 N N . GLU A 1 478 ? 10.173 18.685 -33.275 1.00 95.94 478 GLU A N 1
ATOM 3645 C CA . GLU A 1 478 ? 9.564 19.079 -34.552 1.00 95.94 478 GLU A CA 1
ATOM 3646 C C . GLU A 1 478 ? 10.483 20.020 -35.350 1.00 95.94 478 GLU A C 1
ATOM 3648 O O . GLU A 1 478 ? 10.815 19.721 -36.494 1.00 95.94 478 GLU A O 1
ATOM 3653 N N . GLU A 1 479 ? 11.017 21.071 -34.718 1.00 94.81 479 GLU A N 1
ATOM 3654 C CA . GLU A 1 479 ? 11.985 21.986 -35.348 1.00 94.81 479 GLU A CA 1
ATOM 3655 C C . GLU A 1 479 ? 13.267 21.266 -35.809 1.00 94.81 479 GLU A C 1
ATOM 3657 O O . GLU A 1 479 ? 13.831 21.595 -36.857 1.00 94.81 479 GLU A O 1
ATOM 3662 N N . ALA A 1 480 ? 13.743 20.271 -35.053 1.00 91.62 480 ALA A N 1
ATOM 3663 C CA . ALA A 1 480 ? 14.904 19.474 -35.444 1.00 91.62 480 ALA A CA 1
ATOM 3664 C C . ALA A 1 480 ? 14.627 18.602 -36.682 1.00 91.62 480 ALA A C 1
ATOM 3666 O O . ALA A 1 480 ? 15.518 18.446 -37.521 1.00 91.62 480 ALA A O 1
ATOM 3667 N N . ASN A 1 481 ? 13.409 18.069 -36.820 1.00 92.69 481 ASN A N 1
ATOM 3668 C CA . ASN A 1 481 ? 12.996 17.315 -38.005 1.00 92.69 481 ASN A CA 1
ATOM 3669 C C . ASN A 1 481 ? 12.889 18.226 -39.237 1.00 92.69 481 ASN A C 1
ATOM 3671 O O . ASN A 1 481 ? 13.435 17.890 -40.283 1.00 92.69 481 ASN A O 1
ATOM 3675 N N . ASP A 1 482 ? 12.303 19.417 -39.102 1.00 94.38 482 ASP A N 1
ATOM 3676 C CA . ASP A 1 482 ? 12.227 20.393 -40.201 1.00 94.38 482 ASP A CA 1
ATOM 3677 C C . ASP A 1 482 ? 13.625 20.815 -40.696 1.00 94.38 482 ASP A C 1
ATOM 3679 O O . ASP A 1 482 ? 13.883 20.963 -41.899 1.00 94.38 482 ASP A O 1
ATOM 3683 N N . ALA A 1 483 ? 14.566 20.994 -39.763 1.00 92.38 483 ALA A N 1
ATOM 3684 C CA . ALA A 1 483 ? 15.958 21.278 -40.092 1.00 92.38 483 ALA A CA 1
ATOM 3685 C C . ALA A 1 483 ? 16.623 20.101 -40.823 1.00 92.38 483 ALA A C 1
ATOM 3687 O O . ALA A 1 483 ? 17.387 20.319 -41.768 1.00 92.38 483 ALA A O 1
ATOM 3688 N N . HIS A 1 484 ? 16.325 18.867 -40.410 1.00 91.00 484 HIS A N 1
ATOM 3689 C CA . HIS A 1 484 ? 16.812 17.659 -41.070 1.00 91.00 484 HIS A CA 1
ATOM 3690 C C . HIS A 1 484 ? 16.310 17.567 -42.518 1.00 91.00 484 HIS A C 1
ATOM 3692 O O . HIS A 1 484 ? 17.129 17.446 -43.429 1.00 91.00 484 HIS A O 1
ATOM 3698 N N . ASP A 1 485 ? 15.010 17.764 -42.745 1.00 93.94 485 ASP A N 1
ATOM 3699 C CA . ASP A 1 485 ? 14.402 17.755 -44.082 1.00 93.94 485 ASP A CA 1
ATOM 3700 C C . ASP A 1 485 ? 15.003 18.837 -44.995 1.00 93.94 485 ASP A C 1
ATOM 3702 O O . ASP A 1 485 ? 15.251 18.621 -46.186 1.00 93.94 485 ASP A O 1
ATOM 3706 N N . THR A 1 486 ? 15.298 20.012 -44.432 1.00 92.69 486 THR A N 1
ATOM 3707 C CA . THR A 1 486 ? 15.961 21.102 -45.161 1.00 92.69 486 THR A CA 1
ATOM 3708 C C . THR A 1 486 ? 17.380 20.716 -45.589 1.00 92.69 486 THR A C 1
ATOM 3710 O O . THR A 1 486 ? 17.790 21.004 -46.718 1.00 92.69 486 THR A O 1
ATOM 3713 N N . ILE A 1 487 ? 18.141 20.058 -44.707 1.00 92.62 487 ILE A N 1
ATOM 3714 C CA . ILE A 1 487 ? 19.490 19.563 -45.013 1.00 92.62 487 ILE A CA 1
ATOM 3715 C C . ILE A 1 487 ? 19.433 18.490 -46.103 1.00 92.62 487 ILE A C 1
ATOM 3717 O O . ILE A 1 487 ? 20.204 18.569 -47.060 1.00 92.62 487 ILE A O 1
ATOM 3721 N N . ASP A 1 488 ? 18.497 17.548 -46.022 1.00 92.06 488 ASP A N 1
ATOM 3722 C CA . ASP A 1 488 ? 18.318 16.511 -47.041 1.00 92.06 488 ASP A CA 1
ATOM 3723 C C . ASP A 1 488 ? 17.951 17.116 -48.406 1.00 92.06 488 ASP A C 1
ATOM 3725 O O . ASP A 1 488 ? 18.491 16.725 -49.447 1.00 92.06 488 ASP A O 1
ATOM 3729 N N . GLY A 1 489 ? 17.100 18.146 -48.421 1.00 93.62 489 GLY A N 1
ATOM 3730 C CA . GLY A 1 489 ? 16.812 18.930 -49.622 1.00 93.62 489 GLY A CA 1
ATOM 3731 C C . GLY A 1 489 ? 18.063 19.579 -50.231 1.00 93.62 489 GLY A C 1
ATOM 3732 O O . GLY A 1 489 ? 18.261 19.527 -51.449 1.00 93.62 489 GLY A O 1
ATOM 3733 N N . LEU A 1 490 ? 18.940 20.148 -49.396 1.00 91.62 490 LEU A N 1
ATOM 3734 C CA . LEU A 1 490 ? 20.212 20.733 -49.836 1.00 91.62 490 LEU A CA 1
ATOM 3735 C C . LEU A 1 490 ? 21.174 19.683 -50.403 1.00 91.62 490 LEU A C 1
ATOM 3737 O O . LEU A 1 490 ? 21.823 19.949 -51.417 1.00 91.62 490 LEU A O 1
ATOM 3741 N N . VAL A 1 491 ? 21.251 18.497 -49.794 1.00 91.62 491 VAL A N 1
ATOM 3742 C CA . VAL A 1 491 ? 22.074 17.383 -50.293 1.00 91.62 491 VAL A CA 1
ATOM 3743 C C . VAL A 1 491 ? 21.607 16.958 -51.686 1.00 91.62 491 VAL A C 1
ATOM 3745 O O . VAL A 1 491 ? 22.414 16.922 -52.615 1.00 91.62 491 VAL A O 1
ATOM 3748 N N . ASN A 1 492 ? 20.301 16.754 -51.874 1.00 92.19 492 ASN A N 1
ATOM 3749 C CA . ASN A 1 492 ? 19.725 16.398 -53.176 1.00 92.19 492 ASN A CA 1
ATOM 3750 C C . ASN A 1 492 ? 19.996 17.466 -54.254 1.00 92.19 492 ASN A C 1
ATOM 3752 O O . ASN A 1 492 ? 20.311 17.154 -55.410 1.00 92.19 492 ASN A O 1
ATOM 3756 N N . ALA A 1 493 ? 19.902 18.749 -53.889 1.00 92.69 493 ALA A N 1
ATOM 3757 C CA . ALA A 1 493 ? 20.231 19.849 -54.791 1.00 92.69 493 ALA A CA 1
ATOM 3758 C C . ALA A 1 493 ? 21.722 19.844 -55.174 1.00 92.69 493 ALA A C 1
ATOM 3760 O O . ALA A 1 493 ? 22.057 20.019 -56.348 1.00 92.69 493 ALA A O 1
ATOM 3761 N N . ALA A 1 494 ? 22.617 19.597 -54.212 1.00 91.69 494 ALA A N 1
ATOM 3762 C CA . ALA A 1 494 ? 24.053 19.503 -54.453 1.00 91.69 494 ALA A CA 1
ATOM 3763 C C . ALA A 1 494 ? 24.417 18.317 -55.365 1.00 91.69 494 ALA A C 1
ATOM 3765 O O . ALA A 1 494 ? 25.233 18.483 -56.272 1.00 91.69 494 ALA A O 1
ATOM 3766 N N . GLU A 1 495 ? 23.782 17.154 -55.194 1.00 90.44 495 GLU A N 1
ATOM 3767 C CA . GLU A 1 495 ? 23.955 16.000 -56.089 1.00 90.44 495 GLU A CA 1
ATOM 3768 C C . GLU A 1 495 ? 23.499 16.308 -57.517 1.00 90.44 495 GLU A C 1
ATOM 3770 O O . GLU A 1 495 ? 24.201 16.002 -58.484 1.00 90.44 495 GLU A O 1
ATOM 3775 N N . THR A 1 496 ? 22.355 16.983 -57.656 1.00 91.50 496 THR A N 1
ATOM 3776 C CA . THR A 1 496 ? 21.836 17.417 -58.959 1.00 91.50 496 THR A CA 1
ATOM 3777 C C . THR A 1 496 ? 22.812 18.371 -59.648 1.00 91.50 496 THR A C 1
ATOM 3779 O O . THR A 1 496 ? 23.130 18.190 -60.825 1.00 91.50 496 THR A O 1
ATOM 3782 N N . ILE A 1 497 ? 23.343 19.356 -58.914 1.00 91.62 497 ILE A N 1
ATOM 3783 C CA . ILE A 1 497 ? 24.378 20.268 -59.420 1.00 91.62 497 ILE A CA 1
ATOM 3784 C C . ILE A 1 497 ? 25.631 19.483 -59.817 1.00 91.62 497 ILE A C 1
ATOM 3786 O O . ILE A 1 497 ? 26.173 19.724 -60.892 1.00 91.62 497 ILE A O 1
ATOM 3790 N N . GLY A 1 498 ? 26.063 18.511 -59.011 1.00 92.44 498 GLY A N 1
ATOM 3791 C CA . GLY A 1 498 ? 27.183 17.629 -59.341 1.00 92.44 498 GLY A CA 1
ATOM 3792 C C . GLY A 1 498 ? 26.969 16.867 -60.654 1.00 92.44 498 GLY A C 1
ATOM 3793 O O . GLY A 1 498 ? 27.877 16.796 -61.484 1.00 92.44 498 GLY A O 1
ATOM 3794 N N . GLY A 1 499 ? 25.752 16.369 -60.889 1.00 91.62 499 GLY A N 1
ATOM 3795 C CA . GLY A 1 499 ? 25.357 15.745 -62.153 1.00 91.62 499 GLY A CA 1
ATOM 3796 C C . GLY A 1 499 ? 25.429 16.706 -63.344 1.00 91.62 499 GLY A C 1
ATOM 3797 O O . GLY A 1 499 ? 25.973 16.351 -64.390 1.00 91.62 499 GLY A O 1
ATOM 3798 N N . VAL A 1 500 ? 24.948 17.942 -63.178 1.00 91.88 500 VAL A N 1
ATOM 3799 C CA . VAL A 1 500 ? 25.033 18.988 -64.213 1.00 91.88 500 VAL A CA 1
ATOM 3800 C C . VAL A 1 500 ? 26.486 19.364 -64.503 1.00 91.88 500 VAL A C 1
ATOM 3802 O O . VAL A 1 500 ? 26.865 19.449 -65.667 1.00 91.88 500 VAL A O 1
ATOM 3805 N N . VAL A 1 501 ? 27.317 19.539 -63.472 1.00 91.69 501 VAL A N 1
ATOM 3806 C CA . VAL A 1 501 ? 28.752 19.826 -63.629 1.00 91.69 501 VAL A CA 1
ATOM 3807 C C . VAL A 1 501 ? 29.435 18.705 -64.406 1.00 91.69 501 VAL A C 1
ATOM 3809 O O . VAL A 1 501 ? 30.178 18.989 -65.339 1.00 91.69 501 VAL A O 1
ATOM 3812 N N . LYS A 1 502 ? 29.136 17.438 -64.096 1.00 91.19 502 LYS A N 1
ATOM 3813 C CA . LYS A 1 502 ? 29.681 16.294 -64.835 1.00 91.19 502 LYS A CA 1
ATOM 3814 C C . LYS A 1 502 ? 29.291 16.324 -66.315 1.00 91.19 502 LYS A C 1
ATOM 3816 O O . LYS A 1 502 ? 30.156 16.151 -67.168 1.00 91.19 502 LYS A O 1
ATOM 3821 N N . LEU A 1 503 ? 28.021 16.593 -66.619 1.00 92.00 503 LEU A N 1
ATOM 3822 C CA . LEU A 1 503 ? 27.546 16.722 -67.998 1.00 92.00 503 LEU A CA 1
ATOM 3823 C C . LEU A 1 503 ? 28.243 17.876 -68.738 1.00 92.00 503 LEU A C 1
ATOM 3825 O O . LEU A 1 503 ? 28.620 17.723 -69.897 1.00 92.00 503 LEU A O 1
ATOM 3829 N N . ILE A 1 504 ? 28.439 19.020 -68.075 1.00 91.44 504 ILE A N 1
ATOM 3830 C CA . ILE A 1 504 ? 29.177 20.159 -68.640 1.00 91.44 504 ILE A CA 1
ATOM 3831 C C . ILE A 1 504 ? 30.620 19.754 -68.953 1.00 91.44 504 ILE A C 1
ATOM 3833 O O . ILE A 1 504 ? 31.090 20.040 -70.051 1.00 91.44 504 ILE A O 1
ATOM 3837 N N . THR A 1 505 ? 31.298 19.055 -68.038 1.00 90.06 505 THR A N 1
ATOM 3838 C CA . THR A 1 505 ? 32.661 18.551 -68.260 1.00 90.06 505 THR A CA 1
ATOM 3839 C C . THR A 1 505 ? 32.719 17.591 -69.448 1.00 90.06 505 THR A C 1
ATOM 3841 O O . THR A 1 505 ? 33.590 17.733 -70.299 1.00 90.06 505 THR A O 1
ATOM 3844 N N . GLU A 1 506 ? 31.764 16.665 -69.571 1.00 90.81 506 GLU A N 1
ATOM 3845 C CA . GLU A 1 506 ? 31.689 15.740 -70.711 1.00 90.81 506 GLU A CA 1
ATOM 3846 C C . GLU A 1 506 ? 31.490 16.483 -72.048 1.00 90.81 506 GLU A C 1
ATOM 3848 O O . GLU A 1 506 ? 32.153 16.173 -73.041 1.00 90.81 506 GLU A O 1
ATOM 3853 N N . ILE A 1 507 ? 30.621 17.503 -72.082 1.00 89.69 507 ILE A N 1
ATOM 3854 C CA . ILE A 1 507 ? 30.414 18.349 -73.270 1.00 89.69 507 ILE A CA 1
ATOM 3855 C C . ILE A 1 507 ? 31.682 19.146 -73.595 1.00 89.69 507 ILE A C 1
ATOM 3857 O O . ILE A 1 507 ? 32.056 19.253 -74.765 1.00 89.69 507 ILE A O 1
ATOM 3861 N N . ALA A 1 508 ? 32.349 19.700 -72.585 1.00 90.12 508 ALA A N 1
ATOM 3862 C CA . ALA A 1 508 ? 33.587 20.454 -72.732 1.00 90.12 508 ALA A CA 1
ATOM 3863 C C . ALA A 1 508 ? 34.715 19.574 -73.303 1.00 90.12 508 ALA A C 1
ATOM 3865 O O . ALA A 1 508 ? 35.338 19.938 -74.301 1.00 90.12 508 ALA A O 1
ATOM 3866 N N . GLU A 1 509 ? 34.900 18.360 -72.778 1.00 90.25 509 GLU A N 1
ATOM 3867 C CA . GLU A 1 509 ? 35.864 17.382 -73.297 1.00 90.25 509 GLU A CA 1
ATOM 3868 C C . GLU A 1 509 ? 35.560 16.978 -74.747 1.00 90.25 509 GLU A C 1
ATOM 3870 O O . GLU A 1 509 ? 36.461 16.967 -75.595 1.00 90.25 509 GLU A O 1
ATOM 3875 N N . GLN A 1 510 ? 34.292 16.700 -75.071 1.00 89.56 510 GLN A N 1
ATOM 3876 C CA . GLN A 1 510 ? 33.876 16.413 -76.447 1.00 89.56 510 GLN A CA 1
ATOM 3877 C C . GLN A 1 510 ? 34.124 17.601 -77.381 1.00 89.56 510 GLN A C 1
ATOM 3879 O O . GLN A 1 510 ? 34.612 17.415 -78.498 1.00 89.56 510 GLN A O 1
ATOM 3884 N N . THR A 1 511 ? 33.826 18.819 -76.930 1.00 90.19 511 THR A N 1
ATOM 3885 C CA . THR A 1 511 ? 34.024 20.053 -77.702 1.00 90.19 511 THR A CA 1
ATOM 3886 C C . THR A 1 511 ? 35.509 20.309 -77.945 1.00 90.19 511 THR A C 1
ATOM 3888 O O . THR A 1 511 ? 35.898 20.620 -79.069 1.00 90.19 511 THR A O 1
ATOM 3891 N N . ASN A 1 512 ? 36.358 20.089 -76.938 1.00 85.88 512 ASN A N 1
ATOM 3892 C CA . ASN A 1 512 ? 37.814 20.159 -77.050 1.00 85.88 512 ASN A CA 1
ATOM 3893 C C . ASN A 1 512 ? 38.355 19.127 -78.060 1.00 85.88 512 ASN A C 1
ATOM 3895 O O . ASN A 1 512 ? 39.181 19.472 -78.906 1.00 85.88 512 ASN A O 1
ATOM 3899 N N . LEU A 1 513 ? 37.849 17.886 -78.051 1.00 88.62 513 LEU A N 1
ATOM 3900 C CA . LEU A 1 513 ? 38.218 16.855 -79.033 1.00 88.62 513 LEU A CA 1
ATOM 3901 C C . LEU A 1 513 ? 37.758 17.194 -80.460 1.00 88.62 513 LEU A C 1
ATOM 3903 O O . LEU A 1 513 ? 38.528 17.042 -81.411 1.00 88.62 513 LEU A O 1
ATOM 3907 N N . LEU A 1 514 ? 36.527 17.684 -80.625 1.00 88.12 514 LEU A N 1
ATOM 3908 C CA . LEU A 1 514 ? 35.995 18.153 -81.910 1.00 88.12 514 LEU A CA 1
ATOM 3909 C C . LEU A 1 514 ? 36.820 19.321 -82.463 1.00 88.12 514 LEU A C 1
ATOM 3911 O O . LEU A 1 514 ? 37.217 19.303 -83.630 1.00 88.12 514 LEU A O 1
ATOM 3915 N N . ALA A 1 515 ? 37.125 20.304 -81.617 1.00 87.50 515 ALA A N 1
ATOM 3916 C CA . ALA A 1 515 ? 37.936 21.463 -81.961 1.00 87.50 515 ALA A CA 1
ATOM 3917 C C . ALA A 1 515 ? 39.384 21.075 -82.304 1.00 87.50 515 ALA A C 1
ATOM 3919 O O . ALA A 1 515 ? 39.968 21.609 -83.251 1.00 87.50 515 ALA A O 1
ATOM 3920 N N . LEU A 1 516 ? 39.958 20.096 -81.599 1.00 84.44 516 LEU A N 1
ATOM 3921 C CA . LEU A 1 516 ? 41.276 19.549 -81.912 1.00 84.44 516 LEU A CA 1
ATOM 3922 C C . LEU A 1 516 ? 41.294 18.880 -83.293 1.00 84.44 516 LEU A C 1
ATOM 3924 O O . LEU A 1 516 ? 42.168 19.186 -84.104 1.00 84.44 516 LEU A O 1
ATOM 3928 N N . ASN A 1 517 ? 40.309 18.030 -83.590 1.00 85.56 517 ASN A N 1
ATOM 3929 C CA . ASN A 1 517 ? 40.182 17.380 -84.897 1.00 85.56 517 ASN A CA 1
ATOM 3930 C C . ASN A 1 517 ? 40.006 18.405 -86.029 1.00 85.56 517 ASN A C 1
ATOM 3932 O O . ASN A 1 517 ? 40.657 18.296 -87.068 1.00 85.56 517 ASN A O 1
ATOM 3936 N N . ALA A 1 518 ? 39.190 19.441 -85.810 1.00 87.25 518 ALA A N 1
ATOM 3937 C CA . ALA A 1 518 ? 39.021 20.537 -86.763 1.00 87.25 518 ALA A CA 1
ATOM 3938 C C . ALA A 1 518 ? 40.320 21.334 -86.974 1.00 87.25 518 ALA A C 1
ATOM 3940 O O . ALA A 1 518 ? 40.638 21.695 -88.105 1.00 87.25 518 ALA A O 1
ATOM 3941 N N . THR A 1 519 ? 41.106 21.563 -85.916 1.00 83.75 519 THR A N 1
ATOM 3942 C CA . THR A 1 519 ? 42.419 22.226 -86.003 1.00 83.75 519 THR A CA 1
ATOM 3943 C C . THR A 1 519 ? 43.409 21.398 -86.830 1.00 83.75 519 THR A C 1
ATOM 3945 O O . THR A 1 519 ? 44.138 21.954 -87.652 1.00 83.75 519 THR A O 1
ATOM 3948 N N . ILE A 1 520 ? 43.419 20.070 -86.653 1.00 83.94 520 ILE A N 1
ATOM 3949 C CA . ILE A 1 520 ? 44.264 19.147 -87.427 1.00 83.94 520 ILE A CA 1
ATOM 3950 C C . ILE A 1 520 ? 43.889 19.187 -88.914 1.00 83.94 520 ILE A C 1
ATOM 3952 O O . ILE A 1 520 ? 44.768 19.337 -89.764 1.00 83.94 520 ILE A O 1
ATOM 3956 N N . GLU A 1 521 ? 42.599 19.104 -89.244 1.00 85.50 521 GLU A N 1
ATOM 3957 C CA . GLU A 1 521 ? 42.154 19.090 -90.643 1.00 85.50 521 GLU A CA 1
ATOM 3958 C C . GLU A 1 521 ? 42.336 20.462 -91.317 1.00 85.50 521 GLU A C 1
ATOM 3960 O O . GLU A 1 521 ? 42.742 20.546 -92.477 1.00 85.50 521 GLU A O 1
ATOM 3965 N N . ALA A 1 522 ? 42.156 21.554 -90.565 1.00 84.19 522 ALA A N 1
ATOM 3966 C CA . ALA A 1 522 ? 42.467 22.906 -91.023 1.00 84.19 522 ALA A CA 1
ATOM 3967 C C . ALA A 1 522 ? 43.969 23.094 -91.306 1.00 84.19 522 ALA A C 1
ATOM 3969 O O . ALA A 1 522 ? 44.329 23.713 -92.309 1.00 84.19 522 ALA A O 1
ATOM 3970 N N . ALA A 1 523 ? 44.853 22.515 -90.483 1.00 79.69 523 ALA A N 1
ATOM 3971 C CA . ALA A 1 523 ? 46.294 22.498 -90.745 1.00 79.69 523 ALA A CA 1
ATOM 3972 C C . ALA A 1 523 ? 46.642 21.684 -92.006 1.00 79.69 523 ALA A C 1
ATOM 3974 O O . ALA A 1 523 ? 47.553 22.047 -92.753 1.00 79.69 523 ALA A O 1
ATOM 3975 N N . ARG A 1 524 ? 45.881 20.619 -92.286 1.00 82.94 524 ARG A N 1
ATOM 3976 C CA . ARG A 1 524 ? 46.037 19.761 -93.470 1.00 82.94 524 ARG A CA 1
ATOM 3977 C C . ARG A 1 524 ? 45.660 20.465 -94.780 1.00 82.94 524 ARG A C 1
ATOM 3979 O O . ARG A 1 524 ? 46.246 20.165 -95.817 1.00 82.94 524 ARG A O 1
ATOM 3986 N N . ALA A 1 525 ? 44.731 21.422 -94.728 1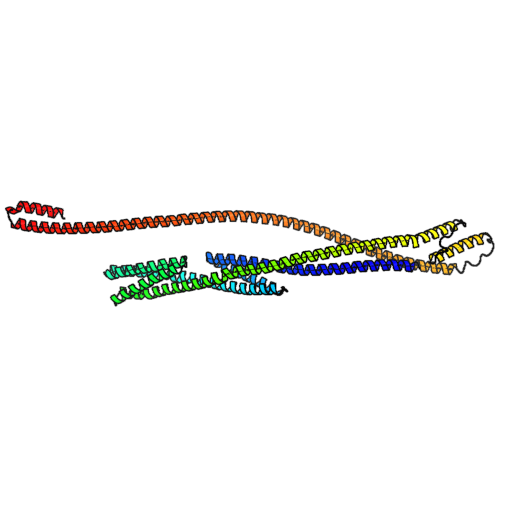.00 82.81 525 ALA A N 1
ATOM 3987 C CA . ALA A 1 525 ? 44.284 22.226 -95.870 1.00 82.81 525 ALA A CA 1
ATOM 3988 C C . ALA A 1 525 ? 45.216 23.412 -96.231 1.00 82.81 525 ALA A C 1
ATOM 3990 O O . ALA A 1 525 ? 44.970 24.111 -97.218 1.00 82.81 525 ALA A O 1
ATOM 3991 N N . GLY A 1 526 ? 46.290 23.656 -95.467 1.00 77.38 526 GLY A N 1
ATOM 3992 C CA . GLY A 1 526 ? 47.300 24.680 -95.776 1.00 77.38 526 GLY A CA 1
ATOM 3993 C C . GLY A 1 526 ? 46.778 26.127 -95.711 1.00 77.38 526 GLY A C 1
ATOM 3994 O O . GLY A 1 526 ? 46.018 26.484 -94.813 1.00 77.38 526 GLY A O 1
ATOM 3995 N N . GLU A 1 527 ? 47.187 26.990 -96.655 1.00 75.12 527 GLU A N 1
ATOM 3996 C CA . GLU A 1 527 ? 46.809 28.423 -96.694 1.00 75.12 527 GLU A CA 1
ATOM 3997 C C . GLU A 1 527 ? 45.283 28.651 -96.725 1.00 75.12 527 GLU A C 1
ATOM 3999 O O . GLU A 1 527 ? 44.801 29.620 -96.140 1.00 75.12 527 GLU A O 1
ATOM 4004 N N . ALA A 1 528 ? 44.511 27.732 -97.320 1.00 72.62 528 ALA A N 1
ATOM 4005 C CA . ALA A 1 528 ? 43.049 27.815 -97.381 1.00 72.62 528 ALA A CA 1
ATOM 4006 C C . ALA A 1 528 ? 42.353 27.537 -96.028 1.00 72.62 528 ALA A C 1
ATOM 4008 O O . ALA A 1 528 ? 41.198 27.919 -95.848 1.00 72.62 528 ALA A O 1
ATOM 4009 N N . GLY A 1 529 ? 43.040 26.901 -95.068 1.00 79.38 529 GLY A N 1
ATOM 4010 C CA . GLY A 1 529 ? 42.493 26.498 -93.763 1.00 79.38 529 GLY A CA 1
ATOM 4011 C C . GLY A 1 529 ? 42.785 27.454 -92.598 1.00 79.38 529 GLY A C 1
ATOM 4012 O O . GLY A 1 529 ? 42.267 27.245 -91.501 1.00 79.38 529 GLY A O 1
ATOM 4013 N N . LYS A 1 530 ? 43.576 28.522 -92.802 1.00 78.25 530 LYS A N 1
ATOM 4014 C CA . LYS A 1 530 ? 44.037 29.430 -91.725 1.00 78.25 530 LYS A CA 1
ATOM 4015 C C . LYS A 1 530 ? 42.904 30.042 -90.895 1.00 78.25 530 LYS A C 1
ATOM 4017 O O . LYS A 1 530 ? 42.995 30.059 -89.672 1.00 78.25 530 LYS A O 1
ATOM 4022 N N . GLY A 1 531 ? 41.834 30.519 -91.536 1.00 81.19 531 GLY A N 1
ATOM 4023 C CA . GLY A 1 531 ? 40.684 31.094 -90.825 1.00 81.19 531 GLY A CA 1
ATOM 4024 C C . GLY A 1 531 ? 39.946 30.064 -89.963 1.00 81.19 531 GLY A C 1
ATOM 4025 O O . GLY A 1 531 ? 39.540 30.366 -88.845 1.00 81.19 531 GLY A O 1
ATOM 4026 N N . PHE A 1 532 ? 39.847 28.825 -90.448 1.00 83.69 532 PHE A N 1
ATOM 4027 C CA . PHE A 1 532 ? 39.196 27.724 -89.737 1.00 83.69 532 PHE A CA 1
ATOM 4028 C C . PHE A 1 532 ? 40.031 27.237 -88.543 1.00 83.69 532 PHE A C 1
ATOM 4030 O O . PHE A 1 532 ? 39.478 26.935 -87.490 1.00 83.69 532 PHE A O 1
ATOM 4037 N N . ALA A 1 533 ? 41.362 27.233 -88.674 1.00 82.56 533 ALA A N 1
ATOM 4038 C CA . ALA A 1 533 ? 42.279 26.882 -87.591 1.00 82.56 533 ALA A CA 1
ATOM 4039 C C . ALA A 1 533 ? 42.214 27.875 -86.415 1.00 82.56 533 ALA A C 1
ATOM 4041 O O . ALA A 1 533 ? 42.275 27.454 -85.264 1.00 82.56 533 ALA A O 1
ATOM 4042 N N . VAL A 1 534 ? 42.050 29.178 -86.687 1.00 83.25 534 VAL A N 1
ATOM 4043 C CA . VAL A 1 534 ? 41.891 30.200 -85.633 1.00 83.25 534 VAL A CA 1
ATOM 4044 C C . VAL A 1 534 ? 40.582 29.998 -84.870 1.00 83.25 534 VAL A C 1
ATOM 4046 O O . VAL A 1 534 ? 40.588 29.990 -83.644 1.00 83.25 534 VAL A O 1
ATOM 4049 N N . VAL A 1 535 ? 39.471 29.764 -85.577 1.00 84.12 535 VAL A N 1
ATOM 4050 C CA . VAL A 1 535 ? 38.167 29.518 -84.937 1.00 84.12 535 VAL A CA 1
ATOM 4051 C C . VAL A 1 535 ? 38.181 28.216 -84.133 1.00 84.12 535 VAL A C 1
ATOM 4053 O O . VAL A 1 535 ? 37.707 28.195 -83.002 1.00 84.12 535 VAL A O 1
ATOM 4056 N N . ALA A 1 536 ? 38.766 27.141 -84.668 1.00 85.44 536 ALA A N 1
ATOM 4057 C CA . ALA A 1 536 ? 38.905 25.881 -83.942 1.00 85.44 536 ALA A CA 1
ATOM 4058 C C . ALA A 1 536 ? 39.798 26.027 -82.693 1.00 85.44 536 ALA A C 1
ATOM 4060 O O . ALA A 1 536 ? 39.484 25.458 -81.650 1.00 85.44 536 ALA A O 1
ATOM 4061 N N . GLY A 1 537 ? 40.859 26.838 -82.762 1.00 81.69 537 GLY A N 1
ATOM 4062 C CA . GLY A 1 537 ? 41.684 27.190 -81.604 1.00 81.69 537 GLY A CA 1
ATOM 4063 C C . GLY A 1 537 ? 40.914 27.961 -80.527 1.00 81.69 537 GLY A C 1
ATOM 4064 O O . GLY A 1 537 ? 41.060 27.662 -79.345 1.00 81.69 537 GLY A O 1
ATOM 4065 N N . GLU A 1 538 ? 40.045 28.890 -80.925 1.00 84.62 538 GLU A N 1
ATOM 4066 C CA . GLU A 1 538 ? 39.224 29.661 -79.986 1.00 84.62 538 GLU A CA 1
ATOM 4067 C C . GLU A 1 538 ? 38.156 28.792 -79.306 1.00 84.62 538 GLU A C 1
ATOM 4069 O O . GLU A 1 538 ? 37.980 28.862 -78.093 1.00 84.62 538 GLU A O 1
ATOM 4074 N N . VAL A 1 539 ? 37.507 27.890 -80.056 1.00 85.81 539 VAL A N 1
ATOM 4075 C CA . VAL A 1 539 ? 36.547 26.912 -79.504 1.00 85.81 539 VAL A CA 1
ATOM 4076 C C . VAL A 1 539 ? 37.235 25.949 -78.536 1.00 85.81 539 VAL A C 1
ATOM 4078 O O . VAL A 1 539 ? 36.681 25.617 -77.492 1.00 85.81 539 VAL A O 1
ATOM 4081 N N . LYS A 1 540 ? 38.464 25.529 -78.852 1.00 80.62 540 LYS A N 1
ATOM 4082 C CA . LYS A 1 540 ? 39.282 24.699 -77.967 1.00 80.62 540 LYS A CA 1
ATOM 4083 C C . LYS A 1 540 ? 39.625 25.419 -76.658 1.00 80.62 540 LYS A C 1
ATOM 4085 O O . LYS A 1 540 ? 39.604 24.797 -75.602 1.00 80.62 540 LYS A O 1
ATOM 4090 N N . ASN A 1 541 ? 39.948 26.711 -76.723 1.00 81.25 541 ASN A N 1
ATOM 4091 C CA . ASN A 1 541 ? 40.230 27.518 -75.536 1.00 81.25 541 ASN A CA 1
ATOM 4092 C C . ASN A 1 541 ? 38.980 27.756 -74.685 1.00 81.25 541 ASN A C 1
ATOM 4094 O O . ASN A 1 541 ? 39.100 27.800 -73.472 1.00 81.25 541 ASN A O 1
ATOM 4098 N N . LEU A 1 542 ? 37.802 27.886 -75.301 1.00 81.81 542 LEU A N 1
ATOM 4099 C CA . LEU A 1 542 ? 36.538 28.089 -74.587 1.00 81.81 542 LEU A CA 1
ATOM 4100 C C . LEU A 1 542 ? 36.029 26.823 -73.875 1.00 81.81 542 LEU A C 1
ATOM 4102 O O . LEU A 1 542 ? 35.204 26.913 -72.971 1.00 81.81 542 LEU A O 1
ATOM 4106 N N . ALA A 1 543 ? 36.473 25.651 -74.333 1.00 77.56 543 ALA A N 1
ATOM 4107 C CA . ALA A 1 543 ? 36.122 24.349 -73.776 1.00 77.56 543 ALA A CA 1
ATOM 4108 C C . ALA A 1 543 ? 37.070 23.877 -72.652 1.00 77.56 543 ALA A C 1
ATOM 4110 O O . ALA A 1 543 ? 36.785 22.857 -72.032 1.00 77.56 543 ALA A O 1
ATOM 4111 N N . ASN A 1 544 ? 38.186 24.573 -72.406 1.00 69.50 544 ASN A N 1
ATOM 4112 C CA . ASN A 1 544 ? 39.066 24.363 -71.245 1.00 69.50 544 ASN A CA 1
ATOM 4113 C C . ASN A 1 544 ? 38.776 25.414 -70.175 1.00 69.50 544 ASN A C 1
ATOM 4115 O O . ASN A 1 544 ? 38.994 25.095 -68.985 1.00 69.50 544 ASN A O 1
#

Sequence (544 aa):
MKISSKIFLGFLGVVLLLAVVAVIGAFSLNGAGKGFKRYQSLAVQTNAASGMQANMVTSQVYVEEFLVSGNEESIDTALARSEDALKEAESLLGVLSEAEKIKITKDTIVNLKNYIAAFKEVASLQLARDKKVKTGIDQIGPKLEKEFTKLTQEAWSSGLREEGFKTSLLLRNLSLGRMNAIKFLNSEHEDDYVTAIKEFITLRRDMFALMKSLGSGMVFDRLDDVLPGLEDYELILSQIKEDIILRDNMIKGILNVVGPKILSDIDSIRQVAKKEQEALGQETKEHIDYSMILSLLISAIVAVVAIIFSLFMGKSLSNPIVDMTMSMKSLADGNLDVEVHGLDRKDEIHDMAQAVNVFKENALAVQRLEEESQKAAEKAEAEKRRALYEMADQFEASVGSVVKSVSQSAEHVRSSAEAMSANAQQTSQQSANVAAASEESAVNVQTVASATEQLTGAISEIGQQVTYSTDMASRAVEEANDAHDTIDGLVNAAETIGGVVKLITEIAEQTNLLALNATIEAARAGEAGKGFAVVAGEVKNLAN

Solvent-accessible surface area (backbone atoms only — not comparable to full-atom values): 28029 Å² total; per-residue (Å²): 107,49,65,68,57,55,53,49,54,52,52,51,51,52,51,53,51,51,50,52,52,51,51,51,50,51,54,46,53,52,51,52,51,53,46,50,53,52,44,53,53,29,50,50,51,33,50,44,30,50,50,29,45,53,25,42,54,52,12,51,53,25,47,51,46,23,75,75,69,64,42,69,73,29,50,61,52,17,49,52,24,41,50,52,21,40,52,43,40,59,56,48,53,75,73,57,86,50,72,68,56,45,49,47,43,50,54,37,45,53,45,44,53,52,43,54,53,45,50,56,50,36,51,50,36,50,53,50,39,54,48,46,40,64,68,40,50,68,46,45,52,62,50,52,52,53,51,38,52,49,50,23,51,51,27,45,77,70,67,37,55,68,58,18,51,53,37,45,53,38,41,50,28,50,51,52,14,50,52,27,40,53,47,16,73,73,68,69,41,67,70,35,43,54,52,12,50,51,28,45,53,50,29,50,53,54,49,51,54,51,38,64,72,56,74,60,54,75,70,34,56,53,52,58,70,46,45,62,56,53,51,52,47,53,50,51,53,50,50,42,52,51,39,50,53,56,34,49,49,40,42,63,66,35,49,68,46,45,50,59,46,41,52,52,46,36,48,50,50,26,51,54,30,48,54,52,39,54,52,49,52,51,54,45,48,52,52,50,52,54,46,51,52,52,52,50,54,50,52,49,51,51,50,52,52,51,51,54,49,50,55,49,45,45,60,72,49,50,47,57,53,51,50,48,50,49,44,51,50,41,46,73,74,68,43,80,86,65,76,69,69,46,61,90,48,82,32,67,59,17,62,52,26,47,53,51,44,51,50,50,55,46,54,67,57,47,77,76,66,86,76,90,81,94,82,77,64,81,69,58,53,59,55,53,50,51,54,48,49,54,52,47,52,50,47,51,52,51,52,50,50,51,53,50,52,48,54,53,50,51,51,51,50,51,53,51,51,53,51,49,51,52,51,52,53,51,48,52,54,51,51,52,52,51,50,52,55,48,53,53,49,50,53,51,52,53,50,52,50,54,51,49,53,52,48,51,52,52,51,53,50,50,52,51,53,51,51,53,52,50,53,52,52,51,50,53,52,51,56,52,49,56,53,48,54,52,50,53,52,50,51,56,52,51,52,52,51,50,53,50,52,50,53,50,50,53,52,22,54,51,43,28,52,53,19,49,53,46,29,52,54,18,60,72,54,44,88,84,14,53,72,54,28,53,53,20,50,51,49,29,59,73,36,107

Radius of gyration: 59.74 Å; Cα contacts (8 Å, |Δi|>4): 351; chains: 1; bounding box: 110×49×206 Å

Secondary structure (DSSP, 8-state):
--HHHHHHHHHHHHHHHHHHHHHHHHHHHHHHHHHHHHHHHHHHHHHHHHHHHHHHHHHHHHHHHHHHH--HHHHHHHHHHHHHHHHHHHHHHTT---HHHHHHHHHHHHHHHHHHHHHHHHHHHHHHHHHHIIIIIHHHHHHHHHHHHHHHHHHHHTT-HHHHHHHHHHHHHHHHHHHHHHHHHHH--HHHHHHHHHHHHHHHHHHHHHHHHH-SSHHHHHHHHHHHHHHHHHHHHHHHHHHHHHHHHHIIIIIHHHHHHHHHHHHHHHHHHHHHHHHHHHHHHHHHHHHHHHHHHHHHHHHHHHHHHHHHHIIIIIHHHHHHHHHHHHHHTT-TT---TTTT--SHHHHHHHHHHHHHHHHHHHTT--SS---SSTTHHHHHHHHHHHHHHHHHHHHHHHHHHHHHHHHHHHHHHHHHHHHHHHHHHHHHHHHHHHHHHHHHHHHHHHHHHHHHHHHHHHHHHHHHHHHHHHHHHHHHHHHHHHHHHHHHHHHHHHHHHHHHHHHHHHHHHHHHHHHHHHHHTGGGGHHHHHHHHHHHHHT-

Nearest PDB structures (foldseek):
  8c5v-assembly1_I  TM=3.817E-01  e=5.905E-04  Escherichia coli
  8f7n-assembly1_A-2  TM=3.114E-01  e=1.524E-03  Sinorhizobium meliloti
  7sqc-assembly1_1J  TM=2.366E-01  e=3.002E-02  Chlamydomonas reinhardtii
  7sqc-assembly1_1K  TM=2.549E-01  e=1.912E-01  Chlamydomonas reinhardtii
  7n6g-assembly1_3U  TM=1.740E-01  e=9.285E-02  Chlamydomonas reinhardtii

pLDDT: mean 88.33, std 10.92, range [35.75, 98.62]

Mean predicted aligned error: 17.8 Å

Foldseek 3Di:
DAPVVLVVVLVVVLVVLVVVLVVLVVVLVVLLVVLVVLLVLLVLLLVLLVLLLVLLVLLLVLLVVCVVPVPPVSLVSSLVSLVSSLVSLVVNLVSDDDPVLNVLSVVLNVLSVLLSVLSVLLNVLVVVLVCLCVVQLVPLLVVLLVLLVVLLVVCVVVVVVVLSVLSVVLSVLSVQLSVLLVVCVVVVDVVSNVRSVVSLVVSVVSLVVSLVVVVDDDSNVSSVVSVVSSVSNNVSSVSSNVSSVSSVCSCVVRVVPSSV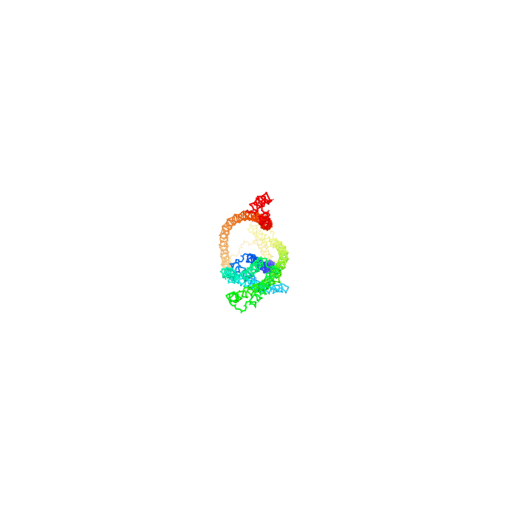VSSVSSVVSNVVSVVVSVVSVVVSVVSSVVSVVVSVVSVVVSVVSSVVSVVVCCVVPVVLVVLLVVLQVCVVVVNLVDDQPDCPDDYVSVVSSVVSVVVSVVSVVVVVDPDDDPDDPPPVCVVVVVVVVVVVVVVCVVVVVVVVVVVVVVVVVVVVVVVVVVVVVVVVVVVVVVVVVVVVVVVVVVVVVVVVVVVVVVVVVVVVVVVVVVVVVVVVVVVVVVVVVVVVVVVVVVVVVVVVVVVLLVVLVVQLVVLVVQLVVLVVVPPVSVVSNVVSVVSNVVSD